Protein AF-0000000076648872 (afdb_homodimer)

Foldseek 3Di:
DPAPVPDDQKWWFWFLQPALDLDIDIDIDGFDDAEAQKFKWFWFKAWDDVVQLCRRNVLVVDPDTDPSRQGAGFQTKGFTRGDYHPNCVLPHDGGFIKTGAQFLDAPCPDPCNVVQNRVPGPRTDGDRGVADHRLIRMHMGRSNAIAGFDPPQDRQFLRLCRFLVLLLLQLVVVQPDAAAFEEEEEVLFAQNNLNNLLCVCQVRNYAYEYEEAPVRVVSNVVSHHPHYDYNPPDLVVVLVVQCVVHVNFFGQEYEYQDQDLVSQLSRQSRHGQVHEYEYEHHHTDDDDDNPNPDPVCCVVSVYYYHYGHGGGSVSSVVSSVCVSVVSDTWDEDEDESRCVSVVSVCVVVVNDGHIYMYRNVD/DPAPVPDDQKWWFWFLQPAQDLDIDIDIDGFDDAEAQKFKWFWFKAWDDVVLLCRRNVLVVDPDTADSRQGAGFQTKGFTRGDYHPNCVLPHDGGFIKTGAQFLDAPCPDPCNVVQNRVPGPRTDGDRGVADHRLIRMHMGRSNAIAGFDPPQDRQWLRLCRFLVLLLLQLVVVFPDAAAFEEEEEVLFAQNNLNNLLCVCQVRNYAYEYEEAPVRVVSNVVSHHPHYDYNPPDLVVVLVVQCVVHVNFFGQEYEYQDQDLVSQLSRQSRHGQNHEYEYEHHHTDDDDDNPNPDPVCCVVSVYYYHYGHGGGSVSSVVSSVCVSVVSDTWDEDEDASRCVSVVSVCVVVVNDGTIYMYRRVD

Structure (mmCIF, N/CA/C/O backbone):
data_AF-0000000076648872-model_v1
#
loop_
_entity.id
_entity.type
_entity.pdbx_description
1 polymer 'Related to alcohol dehydrogenase, class V'
#
loop_
_atom_site.group_PDB
_atom_site.id
_atom_site.type_symbol
_atom_site.label_atom_id
_atom_site.label_alt_id
_atom_site.label_comp_id
_atom_site.label_asym_id
_atom_site.label_entity_id
_atom_site.label_seq_id
_atom_site.pdbx_PDB_ins_code
_atom_site.Cartn_x
_atom_site.Cartn_y
_atom_site.Cartn_z
_atom_site.occupancy
_atom_site.B_iso_or_equiv
_atom_site.auth_seq_id
_atom_site.auth_comp_id
_atom_site.auth_asym_id
_atom_site.auth_atom_id
_atom_site.pdbx_PDB_model_num
ATOM 1 N N . MET A 1 1 ? 22.094 -45.156 -7.285 1 38.47 1 MET A N 1
ATOM 2 C CA . MET A 1 1 ? 20.891 -44.375 -7.562 1 38.47 1 MET A CA 1
ATOM 3 C C . MET A 1 1 ? 19.656 -45.281 -7.656 1 38.47 1 MET A C 1
ATOM 5 O O . MET A 1 1 ? 19.562 -46.125 -8.555 1 38.47 1 MET A O 1
ATOM 9 N N . ALA A 1 2 ? 18.953 -45.406 -6.484 1 52.28 2 ALA A N 1
ATOM 10 C CA . ALA A 1 2 ? 17.891 -46.406 -6.523 1 52.28 2 ALA A CA 1
ATOM 11 C C . ALA A 1 2 ? 16.859 -46.062 -7.598 1 52.28 2 ALA A C 1
ATOM 13 O O . ALA A 1 2 ? 16.375 -44.938 -7.668 1 52.28 2 ALA A O 1
ATOM 14 N N . ILE A 1 3 ? 16.906 -46.562 -9.023 1 52.19 3 ILE A N 1
ATOM 15 C CA . ILE A 1 3 ? 15.914 -46.375 -10.078 1 52.19 3 ILE A CA 1
ATOM 16 C C . ILE A 1 3 ? 14.734 -47.312 -9.867 1 52.19 3 ILE A C 1
ATOM 18 O O . ILE A 1 3 ? 14.922 -48.469 -9.469 1 52.19 3 ILE A O 1
ATOM 22 N N . VAL A 1 4 ? 13.469 -46.719 -9.797 1 60.34 4 VAL A N 1
ATOM 23 C CA . VAL A 1 4 ? 12.312 -47.594 -9.883 1 60.34 4 VAL A CA 1
ATOM 24 C C . VAL A 1 4 ? 12.312 -48.312 -11.234 1 60.34 4 VAL A C 1
ATOM 26 O O . VAL A 1 4 ? 12.445 -47.656 -12.273 1 60.34 4 VAL A O 1
ATOM 29 N N . PRO A 1 5 ? 12.461 -49.562 -11.336 1 58.72 5 PRO A N 1
ATOM 30 C CA . PRO A 1 5 ? 12.578 -50.375 -12.555 1 58.72 5 PRO A CA 1
ATOM 31 C C . PRO A 1 5 ? 11.57 -49.969 -13.633 1 58.72 5 PRO A C 1
ATOM 33 O O . PRO A 1 5 ? 11.82 -50.188 -14.82 1 58.72 5 PRO A O 1
ATOM 36 N N . ASN A 1 6 ? 10.539 -49.156 -13.352 1 71.12 6 ASN A N 1
ATOM 37 C CA . ASN A 1 6 ? 9.492 -49.031 -14.359 1 71.12 6 ASN A CA 1
ATOM 38 C C . ASN A 1 6 ? 9.359 -47.625 -14.883 1 71.12 6 ASN A C 1
ATOM 40 O O . ASN A 1 6 ? 8.281 -47.219 -15.336 1 71.12 6 ASN A O 1
ATOM 44 N N . THR A 1 7 ? 10.555 -47 -14.945 1 82.88 7 THR A N 1
ATOM 45 C CA . THR A 1 7 ? 10.508 -45.656 -15.562 1 82.88 7 THR A CA 1
ATOM 46 C C . THR A 1 7 ? 10.656 -45.75 -17.078 1 82.88 7 THR A C 1
ATOM 48 O O . THR A 1 7 ? 11.602 -46.375 -17.578 1 82.88 7 THR A O 1
ATOM 51 N N . LEU A 1 8 ? 9.672 -45.219 -17.828 1 87.12 8 LEU A N 1
ATOM 52 C CA . LEU A 1 8 ? 9.688 -45.281 -19.281 1 87.12 8 LEU A CA 1
ATOM 53 C C . LEU A 1 8 ? 10.875 -44.5 -19.844 1 87.12 8 LEU A C 1
ATOM 55 O O . LEU A 1 8 ? 11.227 -43.438 -19.328 1 87.12 8 LEU A O 1
ATOM 59 N N . SER A 1 9 ? 11.469 -45 -20.922 1 93.81 9 SER A N 1
ATOM 60 C CA . SER A 1 9 ? 12.586 -44.344 -21.562 1 93.81 9 SER A CA 1
ATOM 61 C C . SER A 1 9 ? 12.102 -43.156 -22.422 1 93.81 9 SER A C 1
ATOM 63 O O . SER A 1 9 ? 12.875 -42.25 -22.719 1 93.81 9 SER A O 1
ATOM 65 N N . ILE A 1 10 ? 10.852 -43.344 -22.859 1 96.62 10 ILE A N 1
ATOM 66 C CA . ILE A 1 10 ? 10.188 -42.312 -23.656 1 96.62 10 ILE A CA 1
ATOM 67 C C . ILE A 1 10 ? 8.836 -41.969 -23.031 1 96.62 10 ILE A C 1
ATOM 69 O O . ILE A 1 10 ? 8.164 -42.812 -22.484 1 96.62 10 ILE A O 1
ATOM 73 N N . HIS A 1 11 ? 8.508 -40.688 -23.078 1 97.06 11 HIS A N 1
ATOM 74 C CA . HIS A 1 11 ? 7.211 -40.312 -22.531 1 97.06 11 HIS A CA 1
ATOM 75 C C . HIS A 1 11 ? 6.605 -39.156 -23.344 1 97.06 11 HIS A C 1
ATOM 77 O O . HIS A 1 11 ? 7.266 -38.594 -24.234 1 97.06 11 HIS A O 1
ATOM 83 N N . ARG A 1 12 ? 5.324 -38.781 -23.031 1 97.88 12 ARG A N 1
ATOM 84 C CA . ARG A 1 12 ? 4.574 -37.781 -23.766 1 97.88 12 ARG A CA 1
ATOM 85 C C . ARG A 1 12 ? 4.73 -36.406 -23.109 1 97.88 12 ARG A C 1
ATOM 87 O O . ARG A 1 12 ? 4.75 -36.281 -21.891 1 97.88 12 ARG A O 1
ATOM 94 N N . ALA A 1 13 ? 4.914 -35.406 -23.953 1 98.5 13 ALA A N 1
ATOM 95 C CA . ALA A 1 13 ? 5.008 -34.031 -23.531 1 98.5 13 ALA A CA 1
ATOM 96 C C . ALA A 1 13 ? 4.262 -33.094 -24.5 1 98.5 13 ALA A C 1
ATOM 98 O O . ALA A 1 13 ? 4.195 -33.375 -25.703 1 98.5 13 ALA A O 1
ATOM 99 N N . ALA A 1 14 ? 3.662 -32.094 -24 1 98.62 14 ALA A N 1
ATOM 100 C CA . ALA A 1 14 ? 3.076 -31.047 -24.859 1 98.62 14 ALA A CA 1
ATOM 101 C C . ALA A 1 14 ? 4.023 -29.859 -25 1 98.62 14 ALA A C 1
ATOM 103 O O . ALA A 1 14 ? 4.438 -29.266 -24.016 1 98.62 14 ALA A O 1
ATOM 104 N N . VAL A 1 15 ? 4.367 -29.484 -26.219 1 98.5 15 VAL A N 1
ATOM 105 C CA . VAL A 1 15 ? 5.289 -28.391 -26.484 1 98.5 15 VAL A CA 1
ATOM 106 C C . VAL A 1 15 ? 4.539 -27.219 -27.109 1 98.5 15 VAL A C 1
ATOM 108 O O . VAL A 1 15 ? 3.498 -27.406 -27.75 1 98.5 15 VAL A O 1
ATOM 111 N N . TYR A 1 16 ? 5.008 -26.016 -26.797 1 98 16 TYR A N 1
ATOM 112 C CA . TYR A 1 16 ? 4.578 -24.844 -27.547 1 98 16 TYR A CA 1
ATOM 113 C C . TYR A 1 16 ? 5.227 -24.812 -28.938 1 98 16 TYR A C 1
ATOM 115 O O . TYR A 1 16 ? 6.27 -24.172 -29.125 1 98 16 TYR A O 1
ATOM 123 N N . ASP A 1 17 ? 4.582 -25.344 -29.938 1 97.88 17 ASP A N 1
ATOM 124 C CA . ASP A 1 17 ? 5.23 -25.672 -31.203 1 97.88 17 ASP A CA 1
ATOM 125 C C . ASP A 1 17 ? 5.293 -24.469 -32.125 1 97.88 17 ASP A C 1
ATOM 127 O O . ASP A 1 17 ? 6.055 -24.453 -33.094 1 97.88 17 ASP A O 1
ATOM 131 N N . LYS A 1 18 ? 4.527 -23.453 -31.891 1 97.19 18 LYS A N 1
ATOM 132 C CA . LYS A 1 18 ? 4.562 -22.188 -32.594 1 97.19 18 LYS A CA 1
ATOM 133 C C . LYS A 1 18 ? 4.551 -21.016 -31.609 1 97.19 18 LYS A C 1
ATOM 135 O O . LYS A 1 18 ? 3.535 -20.328 -31.469 1 97.19 18 LYS A O 1
ATOM 140 N N . PRO A 1 19 ? 5.699 -20.797 -31.016 1 95.25 19 PRO A N 1
ATOM 141 C CA . PRO A 1 19 ? 5.742 -19.703 -30.031 1 95.25 19 PRO A CA 1
ATOM 142 C C . PRO A 1 19 ? 5.109 -18.422 -30.547 1 95.25 19 PRO A C 1
ATOM 144 O O . PRO A 1 19 ? 5.379 -18 -31.672 1 95.25 19 PRO A O 1
ATOM 147 N N . GLY A 1 20 ? 4.227 -17.812 -29.703 1 94.75 20 GLY A N 1
ATOM 148 C CA . GLY A 1 20 ? 3.523 -16.594 -30.094 1 94.75 20 GLY A CA 1
ATOM 149 C C . GLY A 1 20 ? 2.109 -16.859 -30.578 1 94.75 20 GLY A C 1
ATOM 150 O O . GLY A 1 20 ? 1.302 -15.93 -30.688 1 94.75 20 GLY A O 1
ATOM 151 N N . GLU A 1 21 ? 1.842 -18.125 -30.844 1 96.06 21 GLU A N 1
ATOM 152 C CA . GLU A 1 21 ? 0.518 -18.531 -31.312 1 96.06 21 GLU A CA 1
ATOM 153 C C . GLU A 1 21 ? -0.127 -19.531 -30.359 1 96.06 21 GLU A C 1
ATOM 155 O O . GLU A 1 21 ? 0.566 -20.172 -29.578 1 96.06 21 GLU A O 1
ATOM 160 N N . LEU A 1 22 ? -1.424 -19.547 -30.438 1 97.19 22 LEU A N 1
ATOM 161 C CA . LEU A 1 22 ? -2.141 -20.547 -29.656 1 97.19 22 LEU A CA 1
ATOM 162 C C . LEU A 1 22 ? -2.057 -21.922 -30.328 1 97.19 22 LEU A C 1
ATOM 164 O O . LEU A 1 22 ? -2.938 -22.281 -31.109 1 97.19 22 LEU A O 1
ATOM 168 N N . SER A 1 23 ? -0.948 -22.594 -30.078 1 97.81 23 SER A N 1
ATOM 169 C CA . SER A 1 23 ? -0.669 -23.875 -30.719 1 97.81 23 SER A CA 1
ATOM 170 C C . SER A 1 23 ? 0.214 -24.75 -29.828 1 97.81 23 SER A C 1
ATOM 172 O O . SER A 1 23 ? 1.226 -24.281 -29.297 1 97.81 23 SER A O 1
ATOM 174 N N . THR A 1 24 ? -0.224 -25.953 -29.578 1 98.38 24 THR A N 1
ATOM 175 C CA . THR A 1 24 ? 0.577 -26.953 -28.891 1 98.38 24 THR A CA 1
ATOM 176 C C . THR A 1 24 ? 0.598 -28.266 -29.672 1 98.38 24 THR A C 1
ATOM 178 O O . THR A 1 24 ? -0.259 -28.5 -30.531 1 98.38 24 THR A O 1
ATOM 181 N N . LYS A 1 25 ? 1.568 -29 -29.438 1 98.25 25 LYS A N 1
ATOM 182 C CA . LYS A 1 25 ? 1.707 -30.344 -30.016 1 98.25 25 LYS A CA 1
ATOM 183 C C . LYS A 1 25 ? 2.205 -31.344 -28.984 1 98.25 25 LYS A C 1
ATOM 185 O O . LYS A 1 25 ? 3.117 -31.047 -28.203 1 98.25 25 LYS A O 1
ATOM 190 N N . VAL A 1 26 ? 1.531 -32.5 -28.938 1 98.31 26 VAL A N 1
ATOM 191 C CA . VAL A 1 26 ? 2.012 -33.594 -28.094 1 98.31 26 VAL A CA 1
ATOM 192 C C . VAL A 1 26 ? 3.064 -34.406 -28.828 1 98.31 26 VAL A C 1
ATOM 194 O O . VAL A 1 26 ? 2.834 -34.844 -29.953 1 98.31 26 VAL A O 1
ATOM 197 N N . VAL A 1 27 ? 4.191 -34.594 -28.172 1 98.25 27 VAL A N 1
ATOM 198 C CA . VAL A 1 27 ? 5.297 -35.312 -28.797 1 98.25 27 VAL A CA 1
ATOM 199 C C . VAL A 1 27 ? 5.844 -36.375 -27.812 1 98.25 27 VAL A C 1
ATOM 201 O O . VAL A 1 27 ? 5.578 -36.312 -26.609 1 98.25 27 VAL A O 1
ATOM 204 N N . ASP A 1 28 ? 6.566 -37.312 -28.391 1 97.81 28 ASP A N 1
ATOM 205 C CA . ASP A 1 28 ? 7.352 -38.25 -27.578 1 97.81 28 ASP A CA 1
ATOM 206 C C . ASP A 1 28 ? 8.773 -37.719 -27.375 1 97.81 28 ASP A C 1
ATOM 208 O O . ASP A 1 28 ? 9.438 -37.312 -28.328 1 97.81 28 ASP A O 1
ATOM 212 N N . ILE A 1 29 ? 9.148 -37.719 -26.141 1 97.75 29 ILE A N 1
ATOM 213 C CA . ILE A 1 29 ? 10.508 -37.281 -25.875 1 97.75 29 ILE A CA 1
ATOM 214 C C . ILE A 1 29 ? 11.219 -38.281 -24.969 1 97.75 29 ILE A C 1
ATOM 216 O O . ILE A 1 29 ? 10.57 -39.125 -24.328 1 97.75 29 ILE A O 1
ATOM 220 N N . LYS A 1 30 ? 12.523 -38.219 -24.969 1 97.38 30 LYS A N 1
ATOM 221 C CA . LYS A 1 30 ? 13.305 -39.094 -24.078 1 97.38 30 LYS A CA 1
ATOM 222 C C . LYS A 1 30 ? 13.109 -38.688 -22.625 1 97.38 30 LYS A C 1
ATOM 224 O O . LYS A 1 30 ? 13.086 -37.5 -22.297 1 97.38 30 LYS A O 1
ATOM 229 N N . THR A 1 31 ? 12.945 -39.656 -21.766 1 97.75 31 THR A N 1
ATOM 230 C CA . THR A 1 31 ? 12.852 -39.375 -20.344 1 97.75 31 THR A CA 1
ATOM 231 C C . THR A 1 31 ? 14.227 -39.031 -19.766 1 97.75 31 THR A C 1
ATOM 233 O O . THR A 1 31 ? 15.188 -39.781 -19.922 1 97.75 31 THR A O 1
ATOM 236 N N . PRO A 1 32 ? 14.312 -37.875 -19.109 1 96.44 32 PRO A N 1
ATOM 237 C CA . PRO A 1 32 ? 15.617 -37.438 -18.609 1 96.44 32 PRO A CA 1
ATOM 238 C C . PRO A 1 32 ? 16 -38.156 -17.312 1 96.44 32 PRO A C 1
ATOM 240 O O . PRO A 1 32 ? 15.148 -38.688 -16.625 1 96.44 32 PRO A O 1
ATOM 243 N N . SER A 1 33 ? 17.312 -38.188 -17.078 1 95.88 33 SER A N 1
ATOM 244 C CA . SER A 1 33 ? 17.828 -38.562 -15.766 1 95.88 33 SER A CA 1
ATOM 245 C C . SER A 1 33 ? 18.125 -37.344 -14.914 1 95.88 33 SER A C 1
ATOM 247 O O . SER A 1 33 ? 18.625 -36.344 -15.414 1 95.88 33 SER A O 1
ATOM 249 N N . PRO A 1 34 ? 17.844 -37.406 -13.648 1 96.88 34 PRO A N 1
ATOM 250 C CA . PRO A 1 34 ? 18.094 -36.219 -12.805 1 96.88 34 PRO A CA 1
ATOM 251 C C . PRO A 1 34 ? 19.578 -35.969 -12.578 1 96.88 34 PRO A C 1
ATOM 253 O O . PRO A 1 34 ? 20.344 -36.906 -12.383 1 96.88 34 PRO A O 1
ATOM 256 N N . SER A 1 35 ? 19.984 -34.719 -12.648 1 96.5 35 SER A N 1
ATOM 257 C CA . SER A 1 35 ? 21.328 -34.281 -12.281 1 96.5 35 SER A CA 1
ATOM 258 C C . SER A 1 35 ? 21.5 -34.25 -10.766 1 96.5 35 SER A C 1
ATOM 260 O O . SER A 1 35 ? 20.562 -34.562 -10.016 1 96.5 35 SER A O 1
ATOM 262 N N . ALA A 1 36 ? 22.75 -33.906 -10.398 1 96.88 36 ALA A N 1
ATOM 263 C CA . ALA A 1 36 ? 23.016 -33.75 -8.969 1 96.88 36 ALA A CA 1
ATOM 264 C C . ALA A 1 36 ? 22.062 -32.719 -8.367 1 96.88 36 ALA A C 1
ATOM 266 O O . ALA A 1 36 ? 21.844 -31.641 -8.945 1 96.88 36 ALA A O 1
ATOM 267 N N . GLY A 1 37 ? 21.422 -33.094 -7.215 1 97.06 37 GLY A N 1
ATOM 268 C CA . GLY A 1 37 ? 20.516 -32.188 -6.504 1 97.06 37 GLY A CA 1
ATOM 269 C C . GLY A 1 37 ? 19.094 -32.25 -7.027 1 97.06 37 GLY A C 1
ATOM 270 O O . GLY A 1 37 ? 18.188 -31.641 -6.441 1 97.06 37 GLY A O 1
ATOM 271 N N . GLU A 1 38 ? 18.844 -33 -8.094 1 98 38 GLU A N 1
ATOM 272 C CA . GLU A 1 38 ? 17.531 -33.094 -8.711 1 98 38 GLU A CA 1
ATOM 273 C C . GLU A 1 38 ? 16.875 -34.438 -8.469 1 98 38 GLU A C 1
ATOM 275 O O . GLU A 1 38 ? 17.547 -35.375 -8.008 1 98 38 GLU A O 1
ATOM 280 N N . VAL A 1 39 ? 15.625 -34.531 -8.719 1 97.94 39 VAL A N 1
ATOM 281 C CA . VAL A 1 39 ? 14.875 -35.781 -8.742 1 97.94 39 VAL A CA 1
ATOM 282 C C . VAL A 1 39 ? 14.078 -35.906 -10.039 1 97.94 39 VAL A C 1
ATOM 284 O O . VAL A 1 39 ? 13.852 -34.906 -10.719 1 97.94 39 VAL A O 1
ATOM 287 N N . LEU A 1 40 ? 13.781 -37.062 -10.383 1 98.19 40 LEU A N 1
ATOM 288 C CA . LEU A 1 40 ? 12.812 -37.312 -11.438 1 98.19 40 LEU A CA 1
ATOM 289 C C . LEU A 1 40 ? 11.43 -37.594 -10.852 1 98.19 40 LEU A C 1
ATOM 291 O O . LEU A 1 40 ? 11.281 -38.406 -9.953 1 98.19 40 LEU A O 1
ATOM 295 N N . VAL A 1 41 ? 10.516 -36.844 -11.289 1 98.31 41 VAL A N 1
ATOM 296 C CA . VAL A 1 41 ? 9.141 -37 -10.812 1 98.31 41 VAL A CA 1
ATOM 297 C C . VAL A 1 41 ? 8.266 -37.531 -11.938 1 98.31 41 VAL A C 1
ATOM 299 O O . VAL A 1 41 ? 8.289 -37.031 -13.062 1 98.31 41 VAL A O 1
ATOM 302 N N . LYS A 1 42 ? 7.586 -38.594 -11.688 1 98.44 42 LYS A N 1
ATOM 303 C CA . LYS A 1 42 ? 6.5 -39.062 -12.562 1 98.44 42 LYS A CA 1
ATOM 304 C C . LYS A 1 42 ? 5.211 -38.281 -12.266 1 98.44 42 LYS A C 1
ATOM 306 O O . LYS A 1 42 ? 4.57 -38.531 -11.234 1 98.44 42 LYS A O 1
ATOM 311 N N . LEU A 1 43 ? 4.855 -37.438 -13.148 1 98.56 43 LEU A N 1
ATOM 312 C CA . LEU A 1 43 ? 3.715 -36.562 -12.93 1 98.56 43 LEU A CA 1
ATOM 313 C C . LEU A 1 43 ? 2.402 -37.281 -13.195 1 98.56 43 LEU A C 1
ATOM 315 O O . LEU A 1 43 ? 2.279 -38.031 -14.188 1 98.56 43 LEU A O 1
ATOM 319 N N . SER A 1 44 ? 1.507 -37.125 -12.297 1 98.31 44 SER A N 1
ATOM 320 C CA . SER A 1 44 ? 0.172 -37.688 -12.492 1 98.31 44 SER A CA 1
ATOM 321 C C . SER A 1 44 ? -0.787 -36.625 -13.047 1 98.31 44 SER A C 1
ATOM 323 O O . SER A 1 44 ? -1.659 -36.938 -13.859 1 98.31 44 SER A O 1
ATOM 325 N N . HIS A 1 45 ? -0.692 -35.406 -12.555 1 98.75 45 HIS A N 1
ATOM 326 C CA . HIS A 1 45 ? -1.585 -34.344 -12.969 1 98.75 45 HIS A CA 1
ATOM 327 C C . HIS A 1 45 ? -0.836 -33 -13.078 1 98.75 45 HIS A C 1
ATOM 329 O O . HIS A 1 45 ? 0.204 -32.812 -12.445 1 98.75 45 HIS A O 1
ATOM 335 N N . SER A 1 46 ? -1.315 -32.125 -13.859 1 98.81 46 SER A N 1
ATOM 336 C CA . SER A 1 46 ? -0.863 -30.734 -13.969 1 98.81 46 SER A CA 1
ATOM 337 C C . SER A 1 46 ? -2.041 -29.781 -14.125 1 98.81 46 SER A C 1
ATOM 339 O O . SER A 1 46 ? -2.947 -30.031 -14.922 1 98.81 46 SER A O 1
ATOM 341 N N . GLY A 1 47 ? -2.047 -28.766 -13.289 1 98.25 47 GLY A N 1
ATOM 342 C CA . GLY A 1 47 ? -2.984 -27.688 -13.578 1 98.25 47 GLY A CA 1
ATOM 343 C C . GLY A 1 47 ? -2.605 -26.891 -14.812 1 98.25 47 GLY A C 1
ATOM 344 O O . GLY A 1 47 ? -1.495 -27.016 -15.328 1 98.25 47 GLY A O 1
ATOM 345 N N . VAL A 1 48 ? -3.543 -26.188 -15.344 1 98.06 48 VAL A N 1
ATOM 346 C CA . VAL A 1 48 ? -3.328 -25.234 -16.438 1 98.06 48 VAL A CA 1
ATOM 347 C C . VAL A 1 48 ? -3.678 -23.828 -15.969 1 98.06 48 VAL A C 1
ATOM 349 O O . VAL A 1 48 ? -4.777 -23.594 -15.461 1 98.06 48 VAL A O 1
ATOM 352 N N . CYS A 1 49 ? -2.766 -22.938 -16.094 1 95.75 49 CYS A N 1
ATOM 353 C CA . CYS A 1 49 ? -2.902 -21.562 -15.617 1 95.75 49 CYS A CA 1
ATOM 354 C C . CYS A 1 49 ? -2.941 -20.578 -16.781 1 95.75 49 CYS A C 1
ATOM 356 O O . CYS A 1 49 ? -2.359 -20.844 -17.844 1 95.75 49 CYS A O 1
ATOM 358 N N . HIS A 1 50 ? -3.596 -19.484 -16.594 1 93.12 50 HIS A N 1
ATOM 359 C CA . HIS A 1 50 ? -3.615 -18.453 -17.625 1 93.12 50 HIS A CA 1
ATOM 360 C C . HIS A 1 50 ? -2.207 -17.953 -17.938 1 93.12 50 HIS A C 1
ATOM 362 O O . HIS A 1 50 ? -1.931 -17.531 -19.078 1 93.12 50 HIS A O 1
ATOM 368 N N . SER A 1 51 ? -1.339 -17.984 -17.016 1 92.94 51 SER A N 1
ATOM 369 C CA . SER A 1 51 ? 0.045 -17.609 -17.281 1 92.94 51 SER A CA 1
ATOM 370 C C . SER A 1 51 ? 0.676 -18.531 -18.328 1 92.94 51 SER A C 1
ATOM 372 O O . SER A 1 51 ? 1.54 -18.094 -19.094 1 92.94 51 SER A O 1
ATOM 374 N N . ASP A 1 52 ? 0.285 -19.766 -18.406 1 96.25 52 ASP A N 1
ATOM 375 C CA . ASP A 1 52 ? 0.76 -20.656 -19.469 1 96.25 52 ASP A CA 1
ATOM 376 C C . ASP A 1 52 ? 0.363 -20.141 -20.844 1 96.25 52 ASP A C 1
ATOM 378 O O . ASP A 1 52 ? 1.165 -20.172 -21.781 1 96.25 52 ASP A O 1
ATOM 382 N N . LEU A 1 53 ? -0.879 -19.75 -20.906 1 94.69 53 LEU A N 1
ATOM 383 C CA . LEU A 1 53 ? -1.396 -19.172 -22.141 1 94.69 53 LEU A CA 1
ATOM 384 C C . LEU A 1 53 ? -0.621 -17.906 -22.516 1 94.69 53 LEU A C 1
ATOM 386 O O . LEU A 1 53 ? -0.227 -17.75 -23.672 1 94.69 53 LEU A O 1
ATOM 390 N N . SER A 1 54 ? -0.427 -17.062 -21.547 1 91.94 54 SER A N 1
ATOM 391 C CA . SER A 1 54 ? 0.297 -15.828 -21.781 1 91.94 54 SER A CA 1
ATOM 392 C C . SER A 1 54 ? 1.73 -16.094 -22.219 1 91.94 54 SER A C 1
ATOM 394 O O . SER A 1 54 ? 2.256 -15.406 -23.094 1 91.94 54 SER A O 1
ATOM 396 N N . ILE A 1 55 ? 2.359 -17.031 -21.625 1 93.19 55 ILE A N 1
ATOM 397 C CA . ILE A 1 55 ? 3.723 -17.422 -21.984 1 93.19 55 ILE A CA 1
ATOM 398 C C . ILE A 1 55 ? 3.75 -17.953 -23.406 1 93.19 55 ILE A C 1
ATOM 400 O O . ILE A 1 55 ? 4.574 -17.531 -24.219 1 93.19 55 ILE A O 1
ATOM 404 N N . MET A 1 56 ? 2.893 -18.812 -23.688 1 95.94 56 MET A N 1
ATOM 405 C CA . MET A 1 56 ? 2.828 -19.438 -25 1 95.94 56 MET A CA 1
ATOM 406 C C . MET A 1 56 ? 2.633 -18.391 -26.094 1 95.94 56 MET A C 1
ATOM 408 O O . MET A 1 56 ? 3.334 -18.391 -27.109 1 95.94 56 MET A O 1
ATOM 412 N N . LYS A 1 57 ? 1.808 -17.406 -25.797 1 94.12 57 LYS A N 1
ATOM 413 C CA . LYS A 1 57 ? 1.454 -16.406 -26.797 1 94.12 57 LYS A CA 1
ATOM 414 C C . LYS A 1 57 ? 2.396 -15.211 -26.719 1 94.12 57 LYS A C 1
ATOM 416 O O . LYS A 1 57 ? 2.295 -14.281 -27.531 1 94.12 57 LYS A O 1
ATOM 421 N N . ASN A 1 58 ? 3.217 -15.164 -25.734 1 89.88 58 ASN A N 1
ATOM 422 C CA . ASN A 1 58 ? 4.078 -14.023 -25.453 1 89.88 58 ASN A CA 1
ATOM 423 C C . ASN A 1 58 ? 3.27 -12.742 -25.234 1 89.88 58 ASN A C 1
ATOM 425 O O . ASN A 1 58 ? 3.629 -11.68 -25.75 1 89.88 58 ASN A O 1
ATOM 429 N N . SER A 1 59 ? 2.271 -12.875 -24.484 1 84.5 59 SER A N 1
ATOM 430 C CA . SER A 1 59 ? 1.367 -11.75 -24.266 1 84.5 59 SER A CA 1
ATOM 431 C C . SER A 1 59 ? 1.972 -10.734 -23.297 1 84.5 59 SER A C 1
ATOM 433 O O . SER A 1 59 ? 1.516 -9.594 -23.219 1 84.5 59 SER A O 1
ATOM 435 N N . TRP A 1 60 ? 2.973 -11.148 -22.562 1 78.19 60 TRP A N 1
ATOM 436 C CA . TRP A 1 60 ? 3.617 -10.242 -21.609 1 78.19 60 TRP A CA 1
ATOM 437 C C . TRP A 1 60 ? 4.703 -9.422 -22.297 1 78.19 60 TRP A C 1
ATOM 439 O O . TRP A 1 60 ? 5.348 -8.578 -21.672 1 78.19 60 TRP A O 1
ATOM 449 N N . GLY A 1 61 ? 4.91 -9.578 -23.531 1 79.69 61 GLY A N 1
ATOM 450 C CA . GLY A 1 61 ? 5.895 -8.812 -24.281 1 79.69 61 GLY A CA 1
ATOM 451 C C . GLY A 1 61 ? 7.324 -9.133 -23.891 1 79.69 61 GLY A C 1
ATOM 452 O O . GLY A 1 61 ? 8.148 -8.234 -23.734 1 79.69 61 GLY A O 1
ATOM 453 N N . MET A 1 62 ? 7.562 -10.414 -23.703 1 79.94 62 MET A N 1
ATOM 454 C CA . MET A 1 62 ? 8.93 -10.828 -23.406 1 79.94 62 MET A CA 1
ATOM 455 C C . MET A 1 62 ? 9.852 -10.547 -24.578 1 79.94 62 MET A C 1
ATOM 457 O O . MET A 1 62 ? 9.461 -10.734 -25.734 1 79.94 62 MET A O 1
ATOM 461 N N . PRO A 1 63 ? 11.047 -9.961 -24.234 1 83.38 63 PRO A N 1
ATOM 462 C CA . PRO A 1 63 ? 11.953 -9.562 -25.312 1 83.38 63 PRO A CA 1
ATOM 463 C C . PRO A 1 63 ? 12.641 -10.758 -25.969 1 83.38 63 PRO A C 1
ATOM 465 O O . PRO A 1 63 ? 13.641 -10.594 -26.672 1 83.38 63 PRO A O 1
ATOM 468 N N . PHE A 1 64 ? 12.25 -11.961 -25.703 1 86.56 64 PHE A N 1
ATOM 469 C CA . PHE A 1 64 ? 12.789 -13.18 -26.281 1 86.56 64 PHE A CA 1
ATOM 470 C C . PHE A 1 64 ? 11.664 -14.125 -26.703 1 86.56 64 PHE A C 1
ATOM 472 O O . PHE A 1 64 ? 10.508 -13.938 -26.312 1 86.56 64 PHE A O 1
ATOM 479 N N . SER A 1 65 ? 12.086 -15.008 -27.578 1 89.44 65 SER A N 1
ATOM 480 C CA . SER A 1 65 ? 11.156 -16.062 -27.969 1 89.44 65 SER A CA 1
ATOM 481 C C . SER A 1 65 ? 11.547 -17.406 -27.344 1 89.44 65 SER A C 1
ATOM 483 O O . SER A 1 65 ? 12.734 -17.734 -27.266 1 89.44 65 SER A O 1
ATOM 485 N N . LEU A 1 66 ? 10.539 -18.094 -26.906 1 94.12 66 LEU A N 1
ATOM 486 C CA . LEU A 1 66 ? 10.781 -19.453 -26.422 1 94.12 66 LEU A CA 1
ATOM 487 C C . LEU A 1 66 ? 11.055 -20.406 -27.578 1 94.12 66 LEU A C 1
ATOM 489 O O . LEU A 1 66 ? 10.625 -20.156 -28.703 1 94.12 66 LEU A O 1
ATOM 493 N N . PRO A 1 67 ? 11.898 -21.422 -27.312 1 96 67 PRO A N 1
ATOM 494 C CA . PRO A 1 67 ? 12.039 -22.438 -28.359 1 96 67 PRO A CA 1
ATOM 495 C C . PRO A 1 67 ? 10.719 -23.141 -28.688 1 96 67 PRO A C 1
ATOM 497 O O . PRO A 1 67 ? 9.852 -23.25 -27.828 1 96 67 PRO A O 1
ATOM 500 N N . ASP A 1 68 ? 10.555 -23.594 -29.938 1 97.19 68 ASP A N 1
ATOM 501 C CA . ASP A 1 68 ? 9.336 -24.281 -30.359 1 97.19 68 ASP A CA 1
ATOM 502 C C . ASP A 1 68 ? 9.25 -25.672 -29.734 1 97.19 68 ASP A C 1
ATOM 504 O O . ASP A 1 68 ? 8.32 -26.422 -30.031 1 97.19 68 ASP A O 1
ATOM 508 N N . THR A 1 69 ? 10.219 -26.016 -28.875 1 97.75 69 THR A N 1
ATOM 509 C CA . THR A 1 69 ? 10.227 -27.281 -28.156 1 97.75 69 THR A CA 1
ATOM 510 C C . THR A 1 69 ? 9.906 -27.062 -26.672 1 97.75 69 THR A C 1
ATOM 512 O O . THR A 1 69 ? 9.945 -28 -25.875 1 97.75 69 THR A O 1
ATOM 515 N N . GLN A 1 70 ? 9.617 -25.812 -26.344 1 98.12 70 GLN A N 1
ATOM 516 C CA . GLN A 1 70 ? 9.336 -25.484 -24.953 1 98.12 70 GLN A CA 1
ATOM 517 C C . GLN A 1 70 ? 8.156 -26.297 -24.422 1 98.12 70 GLN A C 1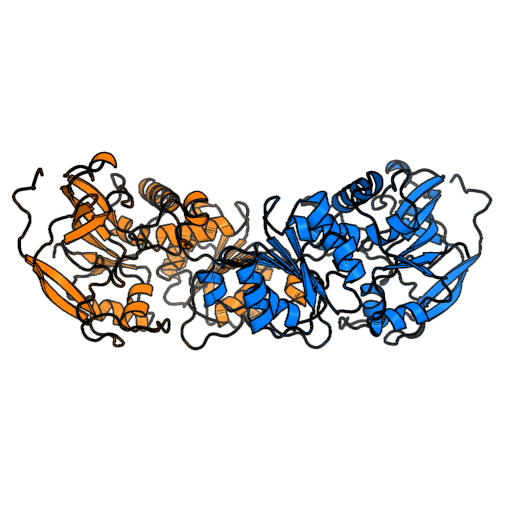
ATOM 519 O O . GLN A 1 70 ? 7.078 -26.297 -25.016 1 98.12 70 GLN A O 1
ATOM 524 N N . ILE A 1 71 ? 8.43 -27.094 -23.375 1 98.56 71 ILE A N 1
ATOM 525 C CA . ILE A 1 71 ? 7.352 -27.75 -22.641 1 98.56 71 ILE A CA 1
ATOM 526 C C . ILE A 1 71 ? 6.797 -26.812 -21.578 1 98.56 71 ILE A C 1
ATOM 528 O O . ILE A 1 71 ? 7.52 -26.391 -20.672 1 98.56 71 ILE A O 1
ATOM 532 N N . GLY A 1 72 ? 5.496 -26.516 -21.672 1 98 72 GLY A N 1
ATOM 533 C CA . GLY A 1 72 ? 4.891 -25.578 -20.734 1 98 72 GLY A CA 1
ATOM 534 C C . GLY A 1 72 ? 4.379 -26.25 -19.469 1 98 72 GLY A C 1
ATOM 535 O O . GLY A 1 72 ? 4.707 -27.406 -19.188 1 98 72 GLY A O 1
ATOM 536 N N . GLY A 1 73 ? 3.707 -25.438 -18.656 1 98.38 73 GLY A N 1
ATOM 537 C CA . GLY A 1 73 ? 3.109 -25.906 -17.422 1 98.38 73 GLY A CA 1
ATOM 538 C C . GLY A 1 73 ? 3.953 -25.625 -16.188 1 98.38 73 GLY A C 1
ATOM 539 O O . GLY A 1 73 ? 5.184 -25.578 -16.281 1 98.38 73 GLY A O 1
ATOM 540 N N . HIS A 1 74 ? 3.23 -25.453 -15.016 1 98.5 74 HIS A N 1
ATOM 541 C CA . HIS A 1 74 ? 4.004 -25.141 -13.82 1 98.5 74 HIS A CA 1
ATOM 542 C C . HIS A 1 74 ? 3.238 -25.516 -12.555 1 98.5 74 HIS A C 1
ATOM 544 O O . HIS A 1 74 ? 3.57 -25.062 -11.461 1 98.5 74 HIS A O 1
ATOM 550 N N . GLU A 1 75 ? 2.195 -26.344 -12.688 1 98.06 75 GLU A N 1
ATOM 551 C CA . GLU A 1 75 ? 1.385 -26.812 -11.57 1 98.06 75 GLU A CA 1
ATOM 552 C C . GLU A 1 75 ? 1.345 -28.344 -11.531 1 98.06 75 GLU A C 1
ATOM 554 O O . GLU A 1 75 ? 0.28 -28.938 -11.68 1 98.06 75 GLU A O 1
ATOM 559 N N . GLY A 1 76 ? 2.383 -28.953 -11.18 1 98.62 76 GLY A N 1
ATOM 560 C CA . GLY A 1 76 ? 2.451 -30.391 -11.328 1 98.62 76 GLY A CA 1
ATOM 561 C C . GLY A 1 76 ? 2.408 -31.141 -10.008 1 98.62 76 GLY A C 1
ATOM 562 O O . GLY A 1 76 ? 2.938 -30.656 -9 1 98.62 76 GLY A O 1
ATOM 563 N N . VAL A 1 77 ? 1.79 -32.281 -9.992 1 98.75 77 VAL A N 1
ATOM 564 C CA . VAL A 1 77 ? 1.822 -33.219 -8.883 1 98.75 77 VAL A CA 1
ATOM 565 C C . VAL A 1 77 ? 2.232 -34.594 -9.391 1 98.75 77 VAL A C 1
ATOM 567 O O . VAL A 1 77 ? 1.772 -35.062 -10.445 1 98.75 77 VAL A O 1
ATOM 570 N N . GLY A 1 78 ? 3.088 -35.219 -8.641 1 98.25 78 GLY A N 1
ATOM 571 C CA . GLY A 1 78 ? 3.504 -36.562 -9.008 1 98.25 78 GLY A CA 1
ATOM 572 C C . GLY A 1 78 ? 4.254 -37.281 -7.898 1 98.25 78 GLY A C 1
ATOM 573 O O . GLY A 1 78 ? 4.086 -36.969 -6.723 1 98.25 78 GLY A O 1
ATOM 574 N N . THR A 1 79 ? 4.988 -38.312 -8.352 1 97.75 79 THR A N 1
ATOM 575 C CA . THR A 1 79 ? 5.742 -39.156 -7.418 1 97.75 79 THR A CA 1
ATOM 576 C C . THR A 1 79 ? 7.219 -39.188 -7.809 1 97.75 79 THR A C 1
ATOM 578 O O . THR A 1 79 ? 7.547 -39.312 -8.992 1 97.75 79 THR A O 1
ATOM 581 N N . VAL A 1 80 ? 8.047 -39.125 -6.773 1 97.81 80 VAL A N 1
ATOM 582 C CA . VAL A 1 80 ? 9.477 -39.281 -7.023 1 97.81 80 VAL A CA 1
ATOM 583 C C . VAL A 1 80 ? 9.789 -40.688 -7.488 1 97.81 80 VAL A C 1
ATOM 585 O O . VAL A 1 80 ? 9.406 -41.656 -6.836 1 97.81 80 VAL A O 1
ATOM 588 N N . VAL A 1 81 ? 10.531 -40.812 -8.625 1 97.62 81 VAL A N 1
ATOM 589 C CA . VAL A 1 81 ? 10.812 -42.125 -9.141 1 97.62 81 VAL A CA 1
ATOM 590 C C . VAL A 1 81 ? 12.32 -42.344 -9.266 1 97.62 81 VAL A C 1
ATOM 592 O O . VAL A 1 81 ? 12.781 -43.469 -9.43 1 97.62 81 VAL A O 1
ATOM 595 N N . GLN A 1 82 ? 13.078 -41.281 -9.242 1 96.94 82 GLN A N 1
ATOM 596 C CA . GLN A 1 82 ? 14.531 -41.312 -9.203 1 96.94 82 GLN A CA 1
ATOM 597 C C . GLN A 1 82 ? 15.102 -40.156 -8.391 1 96.94 82 GLN A C 1
ATOM 599 O O . GLN A 1 82 ? 14.578 -39.031 -8.438 1 96.94 82 GLN A O 1
ATOM 604 N N . VAL A 1 83 ? 16.141 -40.406 -7.625 1 96.69 83 VAL A N 1
ATOM 605 C CA . VAL A 1 83 ? 16.812 -39.406 -6.809 1 96.69 83 VAL A CA 1
ATOM 606 C C . VAL A 1 83 ? 18.25 -39.219 -7.289 1 96.69 83 VAL A C 1
ATOM 608 O O . VAL A 1 83 ? 19.031 -40.188 -7.312 1 96.69 83 VAL A O 1
ATOM 611 N N . GLY A 1 84 ? 18.531 -37.969 -7.703 1 95.81 84 GLY A N 1
ATOM 612 C CA . GLY A 1 84 ? 19.891 -37.688 -8.125 1 95.81 84 GLY A CA 1
ATOM 613 C C . GLY A 1 84 ? 20.875 -37.594 -6.961 1 95.81 84 GLY A C 1
ATOM 614 O O . GLY A 1 84 ? 20.453 -37.531 -5.801 1 95.81 84 GLY A O 1
ATOM 615 N N . GLU A 1 85 ? 22.141 -37.5 -7.398 1 95.81 85 GLU A N 1
ATOM 616 C CA . GLU A 1 85 ? 23.203 -37.438 -6.391 1 95.81 85 GLU A CA 1
ATOM 617 C C . GLU A 1 85 ? 22.984 -36.25 -5.445 1 95.81 85 GLU A C 1
ATOM 619 O O . GLU A 1 85 ? 22.781 -35.125 -5.891 1 95.81 85 GLU A O 1
ATOM 624 N N . GLY A 1 86 ? 22.922 -36.5 -4.168 1 95.31 86 GLY A N 1
ATOM 625 C CA . GLY A 1 86 ? 22.875 -35.469 -3.156 1 95.31 86 GLY A CA 1
ATOM 626 C C . GLY A 1 86 ? 21.469 -34.938 -2.924 1 95.31 86 GLY A C 1
ATOM 627 O O . GLY A 1 86 ? 21.25 -34.156 -2 1 95.31 86 GLY A O 1
ATOM 628 N N . ALA A 1 87 ? 20.531 -35.312 -3.762 1 94.94 87 ALA A N 1
ATOM 629 C CA . ALA A 1 87 ? 19.188 -34.781 -3.66 1 94.94 87 ALA A CA 1
ATOM 630 C C . ALA A 1 87 ? 18.469 -35.281 -2.42 1 94.94 87 ALA A C 1
ATOM 632 O O . ALA A 1 87 ? 17.516 -34.688 -1.943 1 94.94 87 ALA A O 1
ATOM 633 N N . ASP A 1 88 ? 18.906 -36.344 -1.816 1 92.94 88 ASP A N 1
ATOM 634 C CA . ASP A 1 88 ? 18.25 -37 -0.689 1 92.94 88 ASP A CA 1
ATOM 635 C C . ASP A 1 88 ? 18.375 -36.156 0.584 1 92.94 88 ASP A C 1
ATOM 637 O O . ASP A 1 88 ? 17.625 -36.375 1.543 1 92.94 88 ASP A O 1
ATOM 641 N N . ILE A 1 89 ? 19.328 -35.219 0.563 1 94.44 89 ILE A N 1
ATOM 642 C CA . ILE A 1 89 ? 19.547 -34.406 1.745 1 94.44 89 ILE A CA 1
ATOM 643 C C . ILE A 1 89 ? 18.297 -33.594 2.057 1 94.44 89 ILE A C 1
ATOM 645 O O . ILE A 1 89 ? 18.109 -33.125 3.189 1 94.44 89 ILE A O 1
ATOM 649 N N . HIS A 1 90 ? 17.438 -33.469 1.102 1 93.5 90 HIS A N 1
ATOM 650 C CA . HIS A 1 90 ? 16.25 -32.625 1.265 1 93.5 90 HIS A CA 1
ATOM 651 C C . HIS A 1 90 ? 15.055 -33.469 1.734 1 93.5 90 HIS A C 1
ATOM 653 O O . HIS A 1 90 ? 13.938 -32.969 1.851 1 93.5 90 HIS A O 1
ATOM 659 N N . GLY A 1 91 ? 15.297 -34.781 1.955 1 93.06 91 GLY A N 1
ATOM 660 C CA . GLY A 1 91 ? 14.328 -35.594 2.645 1 93.06 91 GLY A CA 1
ATOM 661 C C . GLY A 1 91 ? 13.375 -36.312 1.703 1 93.06 91 GLY A C 1
ATOM 662 O O . GLY A 1 91 ? 12.461 -37 2.146 1 93.06 91 GLY A O 1
ATOM 663 N N . PHE A 1 92 ? 13.523 -36.188 0.394 1 93.44 92 PHE A N 1
ATOM 664 C CA . PHE A 1 92 ? 12.648 -36.844 -0.563 1 93.44 92 PHE A CA 1
ATOM 665 C C . PHE A 1 92 ? 13.234 -38.188 -0.984 1 93.44 92 PHE A C 1
ATOM 667 O O . PHE A 1 92 ? 14.422 -38.312 -1.271 1 93.44 92 PHE A O 1
ATOM 674 N N . VAL A 1 93 ? 12.336 -39.188 -0.953 1 94.44 93 VAL A N 1
ATOM 675 C CA . VAL A 1 93 ? 12.719 -40.531 -1.381 1 94.44 93 VAL A CA 1
ATOM 676 C C . VAL A 1 93 ? 11.75 -41.031 -2.457 1 94.44 93 VAL A C 1
ATOM 678 O O . VAL A 1 93 ? 10.695 -40.406 -2.676 1 94.44 93 VAL A O 1
ATOM 681 N N . ILE A 1 94 ? 12.141 -42.062 -3.104 1 96.12 94 ILE A N 1
ATOM 682 C CA . ILE A 1 94 ? 11.297 -42.688 -4.121 1 96.12 94 ILE A CA 1
ATOM 683 C C . ILE A 1 94 ? 9.93 -43 -3.518 1 96.12 94 ILE A C 1
ATOM 685 O O . ILE A 1 94 ? 9.852 -43.531 -2.402 1 96.12 94 ILE A O 1
ATOM 689 N N . GLY A 1 95 ? 8.906 -42.625 -4.211 1 95.81 95 GLY A N 1
ATOM 690 C CA . GLY A 1 95 ? 7.559 -42.906 -3.744 1 95.81 95 GLY A CA 1
ATOM 691 C C . GLY A 1 95 ? 6.871 -41.688 -3.127 1 95.81 95 GLY A C 1
ATOM 692 O O . GLY A 1 95 ? 5.645 -41.656 -2.996 1 95.81 95 GLY A O 1
ATOM 693 N N . ASN A 1 96 ? 7.617 -40.688 -2.699 1 96.5 96 ASN A N 1
ATOM 694 C CA . ASN A 1 96 ? 7.02 -39.5 -2.133 1 96.5 96 ASN A CA 1
ATOM 695 C C . ASN A 1 96 ? 6.137 -38.781 -3.146 1 96.5 96 ASN A C 1
ATOM 697 O O . ASN A 1 96 ? 6.512 -38.625 -4.312 1 96.5 96 ASN A O 1
ATOM 701 N N . ARG A 1 97 ? 4.934 -38.344 -2.754 1 98.12 97 ARG A N 1
ATOM 702 C CA . ARG A 1 97 ? 4.129 -37.406 -3.543 1 98.12 97 ARG A CA 1
ATOM 703 C C . ARG A 1 97 ? 4.656 -36 -3.412 1 98.12 97 ARG A C 1
ATOM 705 O O . ARG A 1 97 ? 4.816 -35.469 -2.301 1 98.12 97 ARG A O 1
ATOM 712 N N . VAL A 1 98 ? 4.91 -35.375 -4.52 1 98.56 98 VAL A N 1
ATOM 713 C CA . VAL A 1 98 ? 5.527 -34.062 -4.488 1 98.56 98 VAL A CA 1
ATOM 714 C C . VAL A 1 98 ? 4.852 -33.156 -5.512 1 98.56 98 VAL A C 1
ATOM 716 O O . VAL A 1 98 ? 4.223 -33.625 -6.457 1 98.56 98 VAL A O 1
ATOM 719 N N . GLY A 1 99 ? 4.918 -31.891 -5.227 1 98.62 99 GLY A N 1
ATOM 720 C CA . GLY A 1 99 ? 4.387 -30.859 -6.113 1 98.62 99 GLY A CA 1
ATOM 721 C C . GLY A 1 99 ? 5.461 -30 -6.73 1 98.62 99 GLY A C 1
ATOM 722 O O . GLY A 1 99 ? 6.449 -29.656 -6.078 1 98.62 99 GLY A O 1
ATOM 723 N N . VAL A 1 100 ? 5.293 -29.672 -7.996 1 98.44 100 VAL A N 1
ATOM 724 C CA . VAL A 1 100 ? 6.125 -28.75 -8.758 1 98.44 100 VAL A CA 1
ATOM 725 C C . VAL A 1 100 ? 5.395 -27.406 -8.93 1 98.44 100 VAL A C 1
ATOM 727 O O . VAL A 1 100 ? 4.254 -27.375 -9.398 1 98.44 100 VAL A O 1
ATOM 730 N N . LYS A 1 101 ? 6.059 -26.328 -8.562 1 98.38 101 LYS A N 1
ATOM 731 C CA . LYS A 1 101 ? 5.445 -25 -8.586 1 98.38 101 LYS A CA 1
ATOM 732 C C . LYS A 1 101 ? 5.977 -24.172 -9.75 1 98.38 101 LYS A C 1
ATOM 734 O O . LYS A 1 101 ? 6.777 -24.656 -10.547 1 98.38 101 LYS A O 1
ATOM 739 N N . TRP A 1 102 ? 5.402 -22.984 -9.922 1 97.06 102 TRP A N 1
ATOM 740 C CA . TRP A 1 102 ? 5.871 -22 -10.898 1 97.06 102 TRP A CA 1
ATOM 741 C C . TRP A 1 102 ? 7.367 -21.75 -10.734 1 97.06 102 TRP A C 1
ATOM 743 O O . TRP A 1 102 ? 8.141 -21.938 -11.68 1 97.06 102 TRP A O 1
ATOM 753 N N . LEU A 1 103 ? 7.699 -21.359 -9.516 1 97.81 103 LEU A N 1
ATOM 754 C CA . LEU A 1 103 ? 9.133 -21.25 -9.266 1 97.81 103 LEU A CA 1
ATOM 755 C C . LEU A 1 103 ? 9.773 -22.625 -9.148 1 97.81 103 LEU A C 1
ATOM 757 O O . LEU A 1 103 ? 9.406 -23.422 -8.281 1 97.81 103 LEU A O 1
ATOM 761 N N . ARG A 1 104 ? 10.633 -22.828 -10.086 1 97.88 104 ARG A N 1
ATOM 762 C CA . ARG A 1 104 ? 11.398 -24.062 -10.117 1 97.88 104 ARG A CA 1
ATOM 763 C C . ARG A 1 104 ? 12.484 -24.062 -9.055 1 97.88 104 ARG A C 1
ATOM 765 O O . ARG A 1 104 ? 12.781 -25.109 -8.461 1 97.88 104 ARG A O 1
ATOM 772 N N . ASP A 1 105 ? 13.055 -22.922 -8.914 1 97.81 105 ASP A N 1
ATOM 773 C CA . ASP A 1 105 ? 14.117 -22.719 -7.934 1 97.81 105 ASP A CA 1
ATOM 774 C C . ASP A 1 105 ? 14.367 -21.234 -7.691 1 97.81 105 ASP A C 1
ATOM 776 O O . ASP A 1 105 ? 13.906 -20.391 -8.461 1 97.81 105 ASP A O 1
ATOM 780 N N . ILE A 1 106 ? 15.039 -20.906 -6.559 1 98 106 ILE A N 1
ATOM 781 C CA . ILE A 1 106 ? 15.5 -19.562 -6.219 1 98 106 ILE A CA 1
ATOM 782 C C . ILE A 1 106 ? 16.953 -19.609 -5.762 1 98 106 ILE A C 1
ATOM 784 O O . ILE A 1 106 ? 17.5 -20.688 -5.52 1 98 106 ILE A O 1
ATOM 788 N N . CYS A 1 107 ? 17.656 -18.469 -5.582 1 97.38 107 CYS A N 1
ATOM 789 C CA . CYS A 1 107 ? 19.078 -18.484 -5.246 1 97.38 107 CYS A CA 1
ATOM 790 C C . CYS A 1 107 ? 19.281 -18.828 -3.777 1 97.38 107 CYS A C 1
ATOM 792 O O . CYS A 1 107 ? 20.312 -19.391 -3.412 1 97.38 107 CYS A O 1
ATOM 794 N N . GLY A 1 108 ? 18.375 -18.469 -2.947 1 96.56 108 GLY A N 1
ATOM 795 C CA . GLY A 1 108 ? 18.406 -18.859 -1.546 1 96.56 108 GLY A CA 1
ATOM 796 C C . GLY A 1 108 ? 19.25 -17.938 -0.684 1 96.56 108 GLY A C 1
ATOM 797 O O . GLY A 1 108 ? 19.219 -18.047 0.544 1 96.56 108 GLY A O 1
ATOM 798 N N . SER A 1 109 ? 19.938 -16.969 -1.34 1 96.88 109 SER A N 1
ATOM 799 C CA . SER A 1 109 ? 20.906 -16.203 -0.554 1 96.88 109 SER A CA 1
ATOM 800 C C . SER A 1 109 ? 20.688 -14.703 -0.717 1 96.88 109 SER A C 1
ATOM 802 O O . SER A 1 109 ? 21.25 -13.914 0.041 1 96.88 109 SER A O 1
ATOM 804 N N . CYS A 1 110 ? 19.922 -14.312 -1.658 1 95.81 110 CYS A N 1
ATOM 805 C CA . CYS A 1 110 ? 19.734 -12.875 -1.844 1 95.81 110 CYS A CA 1
ATOM 806 C C . CYS A 1 110 ? 18.797 -12.305 -0.792 1 95.81 110 CYS A C 1
ATOM 808 O O . CYS A 1 110 ? 18.188 -13.055 -0.024 1 95.81 110 CYS A O 1
ATOM 810 N N . VAL A 1 111 ? 18.625 -10.992 -0.762 1 93.88 111 VAL A N 1
ATOM 811 C CA . VAL A 1 111 ? 17.859 -10.297 0.273 1 93.88 111 VAL A CA 1
ATOM 812 C C . VAL A 1 111 ? 16.406 -10.742 0.226 1 93.88 111 VAL A C 1
ATOM 814 O O . VAL A 1 111 ? 15.75 -10.859 1.267 1 93.88 111 VAL A O 1
ATOM 817 N N . TYR A 1 112 ? 15.891 -11.078 -0.895 1 96.75 112 TYR A N 1
ATOM 818 C CA . TYR A 1 112 ? 14.492 -11.469 -1.045 1 96.75 112 TYR A CA 1
ATOM 819 C C . TYR A 1 112 ? 14.273 -12.914 -0.616 1 96.75 112 TYR A C 1
ATOM 821 O O . TYR A 1 112 ? 13.297 -13.227 0.061 1 96.75 112 TYR A O 1
ATOM 829 N N . CYS A 1 113 ? 15.203 -13.789 -0.982 1 97.5 113 CYS A N 1
ATOM 830 C CA . CYS A 1 113 ? 15.102 -15.18 -0.575 1 97.5 113 CYS A CA 1
ATOM 831 C C . CYS A 1 113 ? 15.148 -15.312 0.942 1 97.5 113 CYS A C 1
ATOM 833 O O . CYS A 1 113 ? 14.359 -16.062 1.53 1 97.5 113 CYS A O 1
ATOM 835 N N . ILE A 1 114 ? 16.016 -14.555 1.539 1 96.38 114 ILE A N 1
ATOM 836 C CA . ILE A 1 114 ? 16.172 -14.609 2.988 1 96.38 114 ILE A CA 1
ATOM 837 C C . ILE A 1 114 ? 14.906 -14.094 3.668 1 96.38 114 ILE A C 1
ATOM 839 O O . ILE A 1 114 ? 14.508 -14.602 4.719 1 96.38 114 ILE A O 1
ATOM 843 N N . ALA A 1 115 ? 14.219 -13.164 3.031 1 95.12 115 ALA A N 1
ATOM 844 C CA . ALA A 1 115 ? 13.023 -12.555 3.602 1 95.12 115 ALA A CA 1
ATOM 845 C C . ALA A 1 115 ? 11.781 -13.383 3.273 1 95.12 115 ALA A C 1
ATOM 847 O O . ALA A 1 115 ? 10.664 -13.023 3.654 1 95.12 115 ALA A O 1
ATOM 848 N N . GLY A 1 116 ? 11.914 -14.461 2.588 1 96.62 116 GLY A N 1
ATOM 849 C CA . GLY A 1 116 ? 10.781 -15.297 2.219 1 96.62 116 GLY A CA 1
ATOM 850 C C . GLY A 1 116 ? 9.984 -14.742 1.049 1 96.62 116 GLY A C 1
ATOM 851 O O . GLY A 1 116 ? 8.812 -15.07 0.876 1 96.62 116 GLY A O 1
ATOM 852 N N . GLU A 1 117 ? 10.57 -13.789 0.341 1 97.06 117 GLU A N 1
ATOM 853 C CA . GLU A 1 117 ? 9.945 -13.203 -0.844 1 97.06 117 GLU A CA 1
ATOM 854 C C . GLU A 1 117 ? 10.477 -13.852 -2.119 1 97.06 117 GLU A C 1
ATOM 856 O O . GLU A 1 117 ? 11.055 -13.18 -2.973 1 97.06 117 GLU A O 1
ATOM 861 N N . ASP A 1 118 ? 10.164 -15.148 -2.287 1 97.88 118 ASP A N 1
ATOM 862 C CA . ASP A 1 118 ? 10.695 -15.977 -3.367 1 97.88 118 ASP A CA 1
ATOM 863 C C . ASP A 1 118 ? 10.43 -15.336 -4.727 1 97.88 118 ASP A C 1
ATOM 865 O O . ASP A 1 118 ? 11.297 -15.352 -5.605 1 97.88 118 ASP A O 1
ATOM 869 N N . GLY A 1 119 ? 9.281 -14.766 -4.852 1 96.88 119 GLY A N 1
ATOM 870 C CA . GLY A 1 119 ? 8.836 -14.234 -6.133 1 96.88 119 GLY A CA 1
ATOM 871 C C . GLY A 1 119 ? 9.656 -13.047 -6.598 1 96.88 119 GLY A C 1
ATOM 872 O O . GLY A 1 119 ? 9.594 -12.672 -7.77 1 96.88 119 GLY A O 1
ATOM 873 N N . LEU A 1 120 ? 10.445 -12.469 -5.742 1 97.38 120 LEU A N 1
ATOM 874 C CA . LEU A 1 120 ? 11.211 -11.273 -6.082 1 97.38 120 LEU A CA 1
ATOM 875 C C . LEU A 1 120 ? 12.68 -11.609 -6.316 1 97.38 120 LEU A C 1
ATOM 877 O O . LEU A 1 120 ? 13.484 -10.727 -6.598 1 97.38 120 LEU A O 1
ATOM 881 N N . CYS A 1 121 ? 13.125 -12.898 -6.258 1 97.38 121 CYS A N 1
ATOM 882 C CA . CYS A 1 121 ? 14.5 -13.305 -6.52 1 97.38 121 CYS A CA 1
ATOM 883 C C . CYS A 1 121 ? 14.875 -13.078 -7.98 1 97.38 121 CYS A C 1
ATOM 885 O O . CYS A 1 121 ? 14.219 -13.609 -8.883 1 97.38 121 CYS A O 1
ATOM 887 N N . ALA A 1 122 ? 15.922 -12.352 -8.234 1 95.31 122 ALA A N 1
ATOM 888 C CA . ALA A 1 122 ? 16.359 -12.055 -9.594 1 95.31 122 ALA A CA 1
ATOM 889 C C . ALA A 1 122 ? 16.969 -13.289 -10.258 1 95.31 122 ALA A C 1
ATOM 891 O O . ALA A 1 122 ? 17.109 -13.336 -11.484 1 95.31 122 ALA A O 1
ATOM 892 N N . LYS A 1 123 ? 17.297 -14.258 -9.469 1 96.75 123 LYS A N 1
ATOM 893 C CA . LYS A 1 123 ? 17.969 -15.453 -9.984 1 96.75 123 LYS A CA 1
ATOM 894 C C . LYS A 1 123 ? 17.016 -16.656 -9.992 1 96.75 123 LYS A C 1
ATOM 896 O O . LYS A 1 123 ? 17.469 -17.797 -10.078 1 96.75 123 LYS A O 1
ATOM 901 N N . GLN A 1 124 ? 15.797 -16.344 -9.875 1 97.06 124 GLN A N 1
ATOM 902 C CA . GLN A 1 124 ? 14.812 -17.422 -9.859 1 97.06 124 GLN A CA 1
ATOM 903 C C . GLN A 1 124 ? 14.789 -18.156 -11.195 1 97.06 124 GLN A C 1
ATOM 905 O O . GLN A 1 124 ? 15.148 -17.594 -12.227 1 97.06 124 GLN A O 1
ATOM 910 N N . SER A 1 125 ? 14.453 -19.438 -11.172 1 97.12 125 SER A N 1
ATOM 911 C CA . SER A 1 125 ? 14.109 -20.219 -12.359 1 97.12 125 SER A CA 1
ATOM 912 C C . SER A 1 125 ? 12.648 -20.656 -12.328 1 97.12 125 SER A C 1
ATOM 914 O O . SER A 1 125 ? 12.078 -20.844 -11.258 1 97.12 125 SER A O 1
ATOM 916 N N . VAL A 1 126 ? 12.055 -20.797 -13.508 1 96.69 126 VAL A N 1
ATOM 917 C CA . VAL A 1 126 ? 10.609 -21 -13.594 1 96.69 126 VAL A CA 1
ATOM 918 C C . VAL A 1 126 ? 10.305 -22.25 -14.414 1 96.69 126 VAL A C 1
ATOM 920 O O . VAL A 1 126 ? 10.977 -22.516 -15.414 1 96.69 126 VAL A O 1
ATOM 923 N N . SER A 1 127 ? 9.32 -23 -13.898 1 97.88 127 SER A N 1
ATOM 924 C CA . SER A 1 127 ? 8.828 -24.141 -14.664 1 97.88 127 SER A CA 1
ATOM 925 C C . SER A 1 127 ? 8.016 -23.703 -15.867 1 97.88 127 SER A C 1
ATOM 927 O O . SER A 1 127 ? 7.164 -22.812 -15.758 1 97.88 127 SER A O 1
ATOM 929 N N . GLY A 1 128 ? 8.328 -24.281 -17.031 1 97.44 128 GLY A N 1
ATOM 930 C CA . GLY A 1 128 ? 7.492 -24.031 -18.188 1 97.44 128 GLY A CA 1
ATOM 931 C C . GLY A 1 128 ? 7.949 -22.828 -19.016 1 97.44 128 GLY A C 1
ATOM 932 O O . GLY A 1 128 ? 7.332 -22.5 -20.031 1 97.44 128 GLY A O 1
ATOM 933 N N . MET A 1 129 ? 8.945 -22.156 -18.578 1 95.81 129 MET A N 1
ATOM 934 C CA . MET A 1 129 ? 9.562 -21.047 -19.312 1 95.81 129 MET A CA 1
ATOM 935 C C . MET A 1 129 ? 11.086 -21.156 -19.266 1 95.81 129 MET A C 1
ATOM 937 O O . MET A 1 129 ? 11.711 -20.891 -18.25 1 95.81 129 MET A O 1
ATOM 941 N N . PHE A 1 130 ? 11.727 -21.5 -20.328 1 95.06 130 PHE A N 1
ATOM 942 C CA . PHE A 1 130 ? 13.148 -21.75 -20.531 1 95.06 130 PHE A CA 1
ATOM 943 C C . PHE A 1 130 ? 13.602 -22.953 -19.703 1 95.06 130 PHE A C 1
ATOM 945 O O . PHE A 1 130 ? 14.789 -23.281 -19.656 1 95.06 130 PHE A O 1
ATOM 952 N N . ASN A 1 131 ? 12.789 -23.484 -18.938 1 97.12 131 ASN A N 1
ATOM 953 C CA . ASN A 1 131 ? 12.867 -24.797 -18.297 1 97.12 131 ASN A CA 1
ATOM 954 C C . ASN A 1 131 ? 11.68 -25.672 -18.656 1 97.12 131 ASN A C 1
ATOM 956 O O . ASN A 1 131 ? 10.586 -25.172 -18.906 1 97.12 131 ASN A O 1
ATOM 960 N N . PRO A 1 132 ? 11.891 -26.984 -18.734 1 97.62 132 PRO A N 1
ATOM 961 C CA . PRO A 1 132 ? 10.711 -27.828 -18.969 1 97.62 132 PRO A CA 1
ATOM 962 C C . PRO A 1 132 ? 9.656 -27.672 -17.875 1 97.62 132 PRO A C 1
ATOM 964 O O . PRO A 1 132 ? 9.992 -27.547 -16.688 1 97.62 132 PRO A O 1
ATOM 967 N N . GLY A 1 133 ? 8.391 -27.672 -18.391 1 98.56 133 GLY A N 1
ATOM 968 C CA . GLY A 1 133 ? 7.297 -27.531 -17.438 1 98.56 133 GLY A CA 1
ATOM 969 C C . GLY A 1 133 ? 6.582 -28.844 -17.156 1 98.56 133 GLY A C 1
ATOM 970 O O . GLY A 1 133 ? 7.137 -29.906 -17.391 1 98.56 133 GLY A O 1
ATOM 971 N N . THR A 1 134 ? 5.395 -28.734 -16.625 1 98.81 134 THR A N 1
ATOM 972 C CA . THR A 1 134 ? 4.695 -29.891 -16.062 1 98.81 134 THR A CA 1
ATOM 973 C C . THR A 1 134 ? 3.746 -30.5 -17.094 1 98.81 134 THR A C 1
ATOM 975 O O . THR A 1 134 ? 3.059 -31.469 -16.797 1 98.81 134 THR A O 1
ATOM 978 N N . PHE A 1 135 ? 3.676 -29.938 -18.312 1 98.81 135 PHE A N 1
ATOM 979 C CA . PHE A 1 135 ? 2.848 -30.547 -19.344 1 98.81 135 PHE A CA 1
ATOM 980 C C . PHE A 1 135 ? 3.555 -31.75 -19.969 1 98.81 135 PHE A C 1
ATOM 982 O O . PHE A 1 135 ? 3.713 -31.812 -21.188 1 98.81 135 PHE A O 1
ATOM 989 N N . GLN A 1 136 ? 3.924 -32.688 -19.188 1 98.69 136 GLN A N 1
ATOM 990 C CA . GLN A 1 136 ? 4.586 -33.938 -19.562 1 98.69 136 GLN A CA 1
ATOM 991 C C . GLN A 1 136 ? 4.445 -34.969 -18.469 1 98.69 136 GLN A C 1
ATOM 993 O O . GLN A 1 136 ? 3.945 -34.688 -17.391 1 98.69 136 GLN A O 1
ATOM 998 N N . GLN A 1 137 ? 4.879 -36.188 -18.75 1 98.31 137 GLN A N 1
ATOM 999 C CA . GLN A 1 137 ? 4.645 -37.281 -17.828 1 98.31 137 GLN A CA 1
ATOM 1000 C C . GLN A 1 137 ? 5.793 -37.438 -16.828 1 98.31 137 GLN A C 1
ATOM 1002 O O . GLN A 1 137 ? 5.633 -38 -15.758 1 98.31 137 GLN A O 1
ATOM 1007 N N . TYR A 1 138 ? 7.008 -36.969 -17.203 1 98.12 138 TYR A N 1
ATOM 1008 C CA . TYR A 1 138 ? 8.172 -37 -16.328 1 98.12 138 TYR A CA 1
ATOM 1009 C C . TYR A 1 138 ? 8.914 -35.656 -16.359 1 98.12 138 TYR A C 1
ATOM 1011 O O . TYR A 1 138 ? 9.016 -35.031 -17.406 1 98.12 138 TYR A O 1
ATOM 1019 N N . LEU A 1 139 ? 9.438 -35.25 -15.242 1 97.94 139 LEU A N 1
ATOM 1020 C CA . LEU A 1 139 ? 10.102 -33.938 -15.133 1 97.94 139 LEU A CA 1
ATOM 1021 C C . LEU A 1 139 ? 11.227 -34 -14.102 1 97.94 139 LEU A C 1
ATOM 1023 O O . LEU A 1 139 ? 11.039 -34.531 -13 1 97.94 139 LEU A O 1
ATOM 1027 N N . THR A 1 140 ? 12.422 -33.594 -14.484 1 98 140 THR A N 1
ATOM 1028 C CA . THR A 1 140 ? 13.477 -33.406 -13.492 1 98 140 THR A CA 1
ATOM 1029 C C . THR A 1 140 ? 13.367 -32.031 -12.844 1 98 140 THR A C 1
ATOM 1031 O O . THR A 1 140 ? 13.125 -31.047 -13.523 1 98 140 THR A O 1
ATOM 1034 N N . VAL A 1 141 ? 13.469 -31.969 -11.539 1 98.06 141 VAL A N 1
ATOM 1035 C CA . VAL A 1 141 ? 13.367 -30.719 -10.812 1 98.06 141 VAL A CA 1
ATOM 1036 C C . VAL A 1 141 ? 14.312 -30.734 -9.617 1 98.06 141 VAL A C 1
ATOM 1038 O O . VAL A 1 141 ? 14.609 -31.797 -9.062 1 98.06 141 VAL A O 1
ATOM 1041 N N . PRO A 1 142 ? 14.805 -29.531 -9.211 1 97.94 142 PRO A N 1
ATOM 1042 C CA . PRO A 1 142 ? 15.586 -29.484 -7.977 1 97.94 142 PRO A CA 1
ATOM 1043 C C . PRO A 1 142 ? 14.797 -29.969 -6.762 1 97.94 142 PRO A C 1
ATOM 1045 O O . PRO A 1 142 ? 13.688 -29.484 -6.516 1 97.94 142 PRO A O 1
ATOM 1048 N N . ALA A 1 143 ? 15.391 -30.844 -6.016 1 97.75 143 ALA A N 1
ATOM 1049 C CA . ALA A 1 143 ? 14.727 -31.406 -4.848 1 97.75 143 ALA A CA 1
ATOM 1050 C C . ALA A 1 143 ? 14.43 -30.328 -3.807 1 97.75 143 ALA A C 1
ATOM 1052 O O . ALA A 1 143 ? 13.406 -30.391 -3.117 1 97.75 143 ALA A O 1
ATOM 1053 N N . ARG A 1 144 ? 15.273 -29.359 -3.676 1 96.56 144 ARG A N 1
ATOM 1054 C CA . ARG A 1 144 ? 15.227 -28.375 -2.596 1 96.56 144 ARG A CA 1
ATOM 1055 C C . ARG A 1 144 ? 13.977 -27.5 -2.701 1 96.56 144 ARG A C 1
ATOM 1057 O O . ARG A 1 144 ? 13.586 -26.859 -1.729 1 96.56 144 ARG A O 1
ATOM 1064 N N . TYR A 1 145 ? 13.297 -27.453 -3.865 1 97.25 145 TYR A N 1
ATOM 1065 C CA . TYR A 1 145 ? 12.188 -26.531 -4.016 1 97.25 145 TYR A CA 1
ATOM 1066 C C . TYR A 1 145 ? 10.875 -27.281 -4.234 1 97.25 145 TYR A C 1
ATOM 1068 O O . TYR A 1 145 ? 9.859 -26.672 -4.562 1 97.25 145 TYR A O 1
ATOM 1076 N N . LEU A 1 146 ? 10.898 -28.609 -4.051 1 97.75 146 LEU A N 1
ATOM 1077 C CA . LEU A 1 146 ? 9.695 -29.438 -4.133 1 97.75 146 LEU A CA 1
ATOM 1078 C C . LEU A 1 146 ? 8.773 -29.172 -2.945 1 97.75 146 LEU A C 1
ATOM 1080 O O . LEU A 1 146 ? 9.227 -28.75 -1.882 1 97.75 146 LEU A O 1
ATOM 1084 N N . THR A 1 147 ? 7.562 -29.359 -3.186 1 98.19 147 THR A N 1
ATOM 1085 C CA . THR A 1 147 ? 6.559 -29.25 -2.131 1 98.19 147 THR A CA 1
ATOM 1086 C C . THR A 1 147 ? 5.953 -30.609 -1.815 1 98.19 147 THR A C 1
ATOM 1088 O O . THR A 1 147 ? 5.422 -31.281 -2.703 1 98.19 147 THR A O 1
ATOM 1091 N N . PRO A 1 148 ? 6.062 -31.031 -0.561 1 97.81 148 PRO A N 1
ATOM 1092 C CA . PRO A 1 148 ? 5.367 -32.281 -0.22 1 97.81 148 PRO A CA 1
ATOM 1093 C C . PRO A 1 148 ? 3.848 -32.156 -0.336 1 97.81 148 PRO A C 1
ATOM 1095 O O . PRO A 1 148 ? 3.283 -31.109 -0.005 1 97.81 148 PRO A O 1
ATOM 1098 N N . ILE A 1 149 ? 3.211 -33.125 -0.8 1 98.5 149 ILE A N 1
ATOM 1099 C CA . ILE A 1 149 ? 1.757 -33.156 -0.919 1 98.5 149 ILE A CA 1
ATOM 1100 C C . ILE A 1 149 ? 1.157 -33.938 0.239 1 98.5 149 ILE A C 1
ATOM 1102 O O . ILE A 1 149 ? 1.479 -35.125 0.424 1 98.5 149 ILE A O 1
ATOM 1106 N N . PRO A 1 150 ? 0.333 -33.312 1.019 1 97.38 150 PRO A N 1
ATOM 1107 C CA . PRO A 1 150 ? -0.277 -34.031 2.131 1 97.38 150 PRO A CA 1
ATOM 1108 C C . PRO A 1 150 ? -1.104 -35.219 1.668 1 97.38 150 PRO A C 1
ATOM 1110 O O . PRO A 1 150 ? -1.706 -35.188 0.592 1 97.38 150 PRO A O 1
ATOM 1113 N N . ASP A 1 151 ? -1.163 -36.094 2.676 1 92.31 151 ASP A N 1
ATOM 1114 C CA . ASP A 1 151 ? -2.031 -37.25 2.436 1 92.31 151 ASP A CA 1
ATOM 1115 C C . ASP A 1 151 ? -3.496 -36.844 2.354 1 92.31 151 ASP A C 1
ATOM 1117 O O . ASP A 1 151 ? -3.916 -35.906 3.045 1 92.31 151 ASP A O 1
ATOM 1121 N N . GLY A 1 152 ? -4.219 -37.312 1.5 1 92.62 152 GLY A N 1
ATOM 1122 C CA . GLY A 1 152 ? -5.648 -37.062 1.45 1 92.62 152 GLY A CA 1
ATOM 1123 C C . GLY A 1 152 ? -6.023 -36 0.437 1 92.62 152 GLY A C 1
ATOM 1124 O O . GLY A 1 152 ? -7.207 -35.781 0.156 1 92.62 152 GLY A O 1
ATOM 1125 N N . VAL A 1 153 ? -5.035 -35.25 0.019 1 97.75 153 VAL A N 1
ATOM 1126 C CA . VAL A 1 153 ? -5.332 -34.281 -1.032 1 97.75 153 VAL A CA 1
ATOM 1127 C C . VAL A 1 153 ? -5.113 -34.938 -2.4 1 97.75 153 VAL A C 1
ATOM 1129 O O . VAL A 1 153 ? -3.994 -35.344 -2.734 1 97.75 153 VAL A O 1
ATOM 1132 N N . SER A 1 154 ? -6.148 -35.062 -3.133 1 98.31 154 SER A N 1
ATOM 1133 C CA . SER A 1 154 ? -6.023 -35.656 -4.453 1 98.31 154 SER A CA 1
ATOM 1134 C C . SER A 1 154 ? -5.145 -34.812 -5.371 1 98.31 154 SER A C 1
ATOM 1136 O O . SER A 1 154 ? -4.977 -33.625 -5.145 1 98.31 154 SER A O 1
ATOM 1138 N N . SER A 1 155 ? -4.555 -35.438 -6.355 1 98.31 155 SER A N 1
ATOM 1139 C CA . SER A 1 155 ? -3.674 -34.75 -7.281 1 98.31 155 SER A CA 1
ATOM 1140 C C . SER A 1 155 ? -4.418 -33.625 -8.023 1 98.31 155 SER A C 1
ATOM 1142 O O . SER A 1 155 ? -3.854 -32.562 -8.297 1 98.31 155 SER A O 1
ATOM 1144 N N . GLU A 1 156 ? -5.68 -33.875 -8.336 1 98 156 GLU A N 1
ATOM 1145 C CA . GLU A 1 156 ? -6.488 -32.906 -9.062 1 98 156 GLU A CA 1
ATOM 1146 C C . GLU A 1 156 ? -6.684 -31.641 -8.25 1 98 156 GLU A C 1
ATOM 1148 O O . GLU A 1 156 ? -6.738 -30.531 -8.805 1 98 156 GLU A O 1
ATOM 1153 N N . VAL A 1 157 ? -6.789 -31.781 -6.949 1 98.25 157 VAL A N 1
ATOM 1154 C CA . VAL A 1 157 ? -6.984 -30.641 -6.055 1 98.25 157 VAL A CA 1
ATOM 1155 C C . VAL A 1 157 ? -5.637 -29.984 -5.742 1 98.25 157 VAL A C 1
ATOM 1157 O O . VAL A 1 157 ? -5.527 -28.766 -5.703 1 98.25 157 VAL A O 1
ATOM 1160 N N . ALA A 1 158 ? -4.586 -30.766 -5.609 1 98.69 158 ALA A N 1
ATOM 1161 C CA . ALA A 1 158 ? -3.271 -30.281 -5.199 1 98.69 158 ALA A CA 1
ATOM 1162 C C . ALA A 1 158 ? -2.617 -29.469 -6.312 1 98.69 158 ALA A C 1
ATOM 1164 O O . ALA A 1 158 ? -1.952 -28.469 -6.047 1 98.69 158 ALA A O 1
ATOM 1165 N N . ALA A 1 159 ? -2.799 -29.875 -7.531 1 98.62 159 ALA A N 1
ATOM 1166 C CA . ALA A 1 159 ? -2.059 -29.297 -8.648 1 98.62 159 ALA A CA 1
ATOM 1167 C C . ALA A 1 159 ? -2.309 -27.797 -8.75 1 98.62 159 ALA A C 1
ATOM 1169 O O . ALA A 1 159 ? -1.369 -27 -8.695 1 98.62 159 ALA A O 1
ATOM 1170 N N . PRO A 1 160 ? -3.607 -27.375 -8.797 1 98.19 160 PRO A N 1
ATOM 1171 C CA . PRO A 1 160 ? -3.846 -25.938 -8.906 1 98.19 160 PRO A CA 1
ATOM 1172 C C . PRO A 1 160 ? -3.371 -25.172 -7.672 1 98.19 160 PRO A C 1
ATOM 1174 O O . PRO A 1 160 ? -3.127 -23.953 -7.75 1 98.19 160 PRO A O 1
ATOM 1177 N N . MET A 1 161 ? -3.191 -25.844 -6.523 1 98.44 161 MET A N 1
ATOM 1178 C CA . MET A 1 161 ? -2.734 -25.188 -5.305 1 98.44 161 MET A CA 1
ATOM 1179 C C . MET A 1 161 ? -1.28 -24.75 -5.438 1 98.44 161 MET A C 1
ATOM 1181 O O . MET A 1 161 ? -0.825 -23.859 -4.707 1 98.44 161 MET A O 1
ATOM 1185 N N . LEU A 1 162 ? -0.577 -25.328 -6.367 1 98.44 162 LEU A N 1
ATOM 1186 C CA . LEU A 1 162 ? 0.866 -25.141 -6.496 1 98.44 162 LEU A CA 1
ATOM 1187 C C . LEU A 1 162 ? 1.188 -23.906 -7.316 1 98.44 162 LEU A C 1
ATOM 1189 O O . LEU A 1 162 ? 2.357 -23.609 -7.59 1 98.44 162 LEU A O 1
ATOM 1193 N N . CYS A 1 163 ? 0.217 -23.141 -7.684 1 97.75 163 CYS A N 1
ATOM 1194 C CA . CYS A 1 163 ? 0.338 -21.797 -8.227 1 97.75 163 CYS A CA 1
ATOM 1195 C C . CYS A 1 163 ? -0.842 -20.922 -7.801 1 97.75 163 CYS A C 1
ATOM 1197 O O . CYS A 1 163 ? -0.693 -20.031 -6.965 1 97.75 163 CYS A O 1
ATOM 1199 N N . ALA A 1 164 ? -2.037 -21.297 -8.25 1 97.25 164 ALA A N 1
ATOM 1200 C CA . ALA A 1 164 ? -3.232 -20.516 -7.941 1 97.25 164 ALA A CA 1
ATOM 1201 C C . ALA A 1 164 ? -3.469 -20.438 -6.434 1 97.25 164 ALA A C 1
ATOM 1203 O O . ALA A 1 164 ? -3.789 -19.375 -5.898 1 97.25 164 ALA A O 1
ATOM 1204 N N . GLY A 1 165 ? -3.336 -21.578 -5.773 1 98 165 GLY A N 1
ATOM 1205 C CA . GLY A 1 165 ? -3.564 -21.609 -4.336 1 98 165 GLY A CA 1
ATOM 1206 C C . GLY A 1 165 ? -2.623 -20.719 -3.562 1 98 165 GLY A C 1
ATOM 1207 O O . GLY A 1 165 ? -3.066 -19.844 -2.803 1 98 165 GLY A O 1
ATOM 1208 N N . LEU A 1 166 ? -1.305 -20.969 -3.762 1 97.94 166 LEU A N 1
ATOM 1209 C CA . LEU A 1 166 ? -0.347 -20.203 -2.975 1 97.94 166 LEU A CA 1
ATOM 1210 C C . LEU A 1 166 ? -0.355 -18.734 -3.391 1 97.94 166 LEU A C 1
ATOM 1212 O O . LEU A 1 166 ? -0.109 -17.844 -2.568 1 97.94 166 LEU A O 1
ATOM 1216 N N . THR A 1 167 ? -0.682 -18.391 -4.641 1 97.88 167 THR A N 1
ATOM 1217 C CA . THR A 1 167 ? -0.819 -17.016 -5.098 1 97.88 167 THR A CA 1
ATOM 1218 C C . THR A 1 167 ? -1.987 -16.328 -4.395 1 97.88 167 THR A C 1
ATOM 1220 O O . THR A 1 167 ? -1.857 -15.188 -3.932 1 97.88 167 THR A O 1
ATOM 1223 N N . SER A 1 168 ? -3.119 -17.016 -4.34 1 98.06 168 SER A N 1
ATOM 1224 C CA . SER A 1 168 ? -4.312 -16.5 -3.676 1 98.06 168 SER A CA 1
ATOM 1225 C C . SER A 1 168 ? -4.055 -16.25 -2.193 1 98.06 168 SER A C 1
ATOM 1227 O O . SER A 1 168 ? -4.41 -15.195 -1.666 1 98.06 168 SER A O 1
ATOM 1229 N N . TYR A 1 169 ? -3.447 -17.25 -1.536 1 98.19 169 TYR A N 1
ATOM 1230 C CA . TYR A 1 169 ? -3.148 -17.141 -0.111 1 98.19 169 TYR A CA 1
ATOM 1231 C C . TYR A 1 169 ? -2.223 -15.969 0.174 1 98.19 169 TYR A C 1
ATOM 1233 O O . TYR A 1 169 ? -2.473 -15.188 1.094 1 98.19 169 TYR A O 1
ATOM 1241 N N . ALA A 1 170 ? -1.19 -15.875 -0.596 1 97.94 170 ALA A N 1
ATOM 1242 C CA . ALA A 1 170 ? -0.223 -14.789 -0.433 1 97.94 170 ALA A CA 1
ATOM 1243 C C . ALA A 1 170 ? -0.888 -13.43 -0.609 1 97.94 170 ALA A C 1
ATOM 1245 O O . ALA A 1 170 ? -0.576 -12.484 0.116 1 97.94 170 ALA A O 1
ATOM 1246 N N . ALA A 1 171 ? -1.779 -13.281 -1.581 1 98.25 171 ALA A N 1
ATOM 1247 C CA . ALA A 1 171 ? -2.496 -12.031 -1.818 1 98.25 171 ALA A CA 1
ATOM 1248 C C . ALA A 1 171 ? -3.332 -11.641 -0.604 1 98.25 171 ALA A C 1
ATOM 1250 O O . ALA A 1 171 ? -3.34 -10.477 -0.196 1 98.25 171 ALA A O 1
ATOM 1251 N N . LEU A 1 172 ? -3.982 -12.625 -0 1 98.31 172 LEU A N 1
ATOM 1252 C CA . LEU A 1 172 ? -4.887 -12.352 1.11 1 98.31 172 LEU A CA 1
ATOM 1253 C C . LEU A 1 172 ? -4.109 -12 2.373 1 98.31 172 LEU A C 1
ATOM 1255 O O . LEU A 1 172 ? -4.621 -11.297 3.246 1 98.31 172 LEU A O 1
ATOM 1259 N N . ARG A 1 173 ? -2.922 -12.469 2.463 1 96.5 173 ARG A N 1
ATOM 1260 C CA . ARG A 1 173 ? -2.076 -12.094 3.592 1 96.5 173 ARG A CA 1
ATOM 1261 C C . ARG A 1 173 ? -1.709 -10.609 3.527 1 96.5 173 ARG A C 1
ATOM 1263 O O . ARG A 1 173 ? -1.277 -10.031 4.527 1 96.5 173 ARG A O 1
ATOM 1270 N N . LYS A 1 174 ? -1.914 -9.992 2.404 1 96.44 174 LYS A N 1
ATOM 1271 C CA . LYS A 1 174 ? -1.59 -8.578 2.238 1 96.44 174 LYS A CA 1
ATOM 1272 C C . LYS A 1 174 ? -2.816 -7.707 2.475 1 96.44 174 LYS A C 1
ATOM 1274 O O . LYS A 1 174 ? -2.713 -6.477 2.5 1 96.44 174 LYS A O 1
ATOM 1279 N N . VAL A 1 175 ? -4.176 -8.188 2.543 1 91.94 175 VAL A N 1
ATOM 1280 C CA . VAL A 1 175 ? -5.445 -7.492 2.721 1 91.94 175 VAL A CA 1
ATOM 1281 C C . VAL A 1 175 ? -5.535 -6.934 4.141 1 91.94 175 VAL A C 1
ATOM 1283 O O . VAL A 1 175 ? -6.172 -5.902 4.371 1 91.94 175 VAL A O 1
ATOM 1286 N N . ASN A 1 176 ? -4.723 -6.668 4.984 1 83.44 176 ASN A N 1
ATOM 1287 C CA . ASN A 1 176 ? -4.77 -6.148 6.348 1 83.44 176 ASN A CA 1
ATOM 1288 C C . ASN A 1 176 ? -6.207 -5.918 6.809 1 83.44 176 ASN A C 1
ATOM 1290 O O . ASN A 1 176 ? -6.617 -4.777 7.031 1 83.44 176 ASN A O 1
ATOM 1294 N N . ALA A 1 177 ? -7.102 -6.969 7 1 93.31 177 ALA A N 1
ATOM 1295 C CA . ALA A 1 177 ? -8.484 -6.918 7.477 1 93.31 177 ALA A CA 1
ATOM 1296 C C . ALA A 1 177 ? -8.711 -7.926 8.594 1 93.31 177 ALA A C 1
ATOM 1298 O O . ALA A 1 177 ? -7.82 -8.711 8.93 1 93.31 177 ALA A O 1
ATOM 1299 N N . SER A 1 178 ? -9.82 -7.805 9.242 1 95 178 SER A N 1
ATOM 1300 C CA . SER A 1 178 ? -10.211 -8.703 10.328 1 95 178 SER A CA 1
ATOM 1301 C C . SER A 1 178 ? -11.391 -9.578 9.93 1 95 178 SER A C 1
ATOM 1303 O O . SER A 1 178 ? -12.148 -9.227 9.023 1 95 178 SER A O 1
ATOM 1305 N N . PRO A 1 179 ? -11.484 -10.805 10.617 1 96.69 179 PRO A N 1
ATOM 1306 C CA . PRO A 1 179 ? -12.703 -11.586 10.375 1 96.69 179 PRO A CA 1
ATOM 1307 C C . PRO A 1 179 ? -13.977 -10.758 10.492 1 96.69 179 PRO A C 1
ATOM 1309 O O . PRO A 1 179 ? -14.086 -9.93 11.398 1 96.69 179 PRO A O 1
ATOM 1312 N N . GLY A 1 180 ? -14.844 -10.922 9.578 1 97.31 180 GLY A N 1
ATOM 1313 C CA . GLY A 1 180 ? -16.078 -10.164 9.586 1 97.31 180 GLY A CA 1
ATOM 1314 C C . GLY A 1 180 ? -16.031 -8.922 8.703 1 97.31 180 GLY A C 1
ATOM 1315 O O . GLY A 1 180 ? -17.062 -8.344 8.375 1 97.31 180 GLY A O 1
ATOM 1316 N N . ASP A 1 181 ? -14.828 -8.445 8.297 1 97.69 181 ASP A N 1
ATOM 1317 C CA . ASP A 1 181 ? -14.688 -7.289 7.414 1 97.69 181 ASP A CA 1
ATOM 1318 C C . ASP A 1 181 ? -15.125 -7.629 5.992 1 97.69 181 ASP A C 1
ATOM 1320 O O . ASP A 1 181 ? -15.055 -8.789 5.574 1 97.69 181 ASP A O 1
ATOM 1324 N N . TRP A 1 182 ? -15.547 -6.609 5.246 1 98.38 182 TRP A N 1
ATOM 1325 C CA . TRP A 1 182 ? -15.977 -6.785 3.861 1 98.38 182 TRP A CA 1
ATOM 1326 C C . TRP A 1 182 ? -14.781 -6.742 2.912 1 98.38 182 TRP A C 1
ATOM 1328 O O . TRP A 1 182 ? -13.984 -5.801 2.939 1 98.38 182 TRP A O 1
ATOM 1338 N N . VAL A 1 183 ? -14.656 -7.777 2.092 1 98.75 183 VAL A N 1
ATOM 1339 C CA . VAL A 1 183 ? -13.625 -7.867 1.064 1 98.75 183 VAL A CA 1
ATOM 1340 C C . VAL A 1 183 ? -14.266 -8.133 -0.294 1 98.75 183 VAL A C 1
ATOM 1342 O O . VAL A 1 183 ? -15.102 -9.031 -0.426 1 98.75 183 VAL A O 1
ATOM 1345 N N . VAL A 1 184 ? -13.914 -7.285 -1.258 1 98.81 184 VAL A N 1
ATOM 1346 C CA . VAL A 1 184 ? -14.398 -7.477 -2.621 1 98.81 184 VAL A CA 1
ATOM 1347 C C . VAL A 1 184 ? -13.359 -8.242 -3.438 1 98.81 184 VAL A C 1
ATOM 1349 O O . VAL A 1 184 ? -12.164 -7.949 -3.367 1 98.81 184 VAL A O 1
ATOM 1352 N N . VAL A 1 185 ? -13.789 -9.234 -4.145 1 98.81 185 VAL A N 1
ATOM 1353 C CA . VAL A 1 185 ? -12.922 -9.984 -5.047 1 98.81 185 VAL A CA 1
ATOM 1354 C C . VAL A 1 185 ? -13.383 -9.797 -6.488 1 98.81 185 VAL A C 1
ATOM 1356 O O . VAL A 1 185 ? -14.484 -10.227 -6.855 1 98.81 185 VAL A O 1
ATOM 1359 N N . SER A 1 186 ? -12.586 -9.109 -7.281 1 98.25 186 SER A N 1
ATOM 1360 C CA . SER A 1 186 ? -12.844 -8.984 -8.711 1 98.25 186 SER A CA 1
ATOM 1361 C C . SER A 1 186 ? -12.289 -10.188 -9.477 1 98.25 186 SER A C 1
ATOM 1363 O O . SER A 1 186 ? -11.133 -10.578 -9.281 1 98.25 186 SER A O 1
ATOM 1365 N N . GLY A 1 187 ? -13.102 -10.711 -10.383 1 96.38 187 GLY A N 1
ATOM 1366 C CA . GLY A 1 187 ? -12.734 -11.969 -11 1 96.38 187 GLY A CA 1
ATOM 1367 C C . GLY A 1 187 ? -12.898 -13.164 -10.086 1 96.38 187 GLY A C 1
ATOM 1368 O O . GLY A 1 187 ? -12.094 -14.094 -10.109 1 96.38 187 GLY A O 1
ATOM 1369 N N . ALA A 1 188 ? -13.953 -13.195 -9.352 1 97.75 188 ALA A N 1
ATOM 1370 C CA . ALA A 1 188 ? -14.125 -14.086 -8.211 1 97.75 188 ALA A CA 1
ATOM 1371 C C . ALA A 1 188 ? -14.391 -15.516 -8.664 1 97.75 188 ALA A C 1
ATOM 1373 O O . ALA A 1 188 ? -14.234 -16.469 -7.891 1 97.75 188 ALA A O 1
ATOM 1374 N N . GLY A 1 189 ? -14.805 -15.719 -9.844 1 95.69 189 GLY A N 1
ATOM 1375 C CA . GLY A 1 189 ? -15.148 -17.047 -10.32 1 95.69 189 GLY A CA 1
ATOM 1376 C C . GLY A 1 189 ? -14.078 -17.656 -11.211 1 95.69 189 GLY A C 1
ATOM 1377 O O . GLY A 1 189 ? -14.25 -18.766 -11.711 1 95.69 189 GLY A O 1
ATOM 1378 N N . GLY A 1 190 ? -13.031 -16.891 -11.414 1 93.44 190 GLY A N 1
ATOM 1379 C CA . GLY A 1 190 ? -11.969 -17.375 -12.281 1 93.44 190 GLY A CA 1
ATOM 1380 C C . GLY A 1 190 ? -11.047 -18.375 -11.602 1 93.44 190 GLY A C 1
ATOM 1381 O O . GLY A 1 190 ? -11.359 -18.875 -10.523 1 93.44 190 GLY A O 1
ATOM 1382 N N . GLY A 1 191 ? -9.984 -18.75 -12.344 1 92.31 191 GLY A N 1
ATOM 1383 C CA . GLY A 1 191 ? -9.031 -19.734 -11.852 1 92.31 191 GLY A CA 1
ATOM 1384 C C . GLY A 1 191 ? -8.391 -19.328 -10.531 1 92.31 191 GLY A C 1
ATOM 1385 O O . GLY A 1 191 ? -8.273 -20.156 -9.625 1 92.31 191 GLY A O 1
ATOM 1386 N N . LEU A 1 192 ? -8.031 -18.094 -10.43 1 94.88 192 LEU A N 1
ATOM 1387 C CA . LEU A 1 192 ? -7.457 -17.578 -9.188 1 94.88 192 LEU A CA 1
ATOM 1388 C C . LEU A 1 192 ? -8.555 -17.109 -8.242 1 94.88 192 LEU A C 1
ATOM 1390 O O . LEU A 1 192 ? -8.508 -17.406 -7.039 1 94.88 192 LEU A O 1
ATOM 1394 N N . GLY A 1 193 ? -9.523 -16.5 -8.805 1 97.12 193 GLY A N 1
ATOM 1395 C CA . GLY A 1 193 ? -10.547 -15.789 -8.047 1 97.12 193 GLY A CA 1
ATOM 1396 C C . GLY A 1 193 ? -11.359 -16.703 -7.148 1 97.12 193 GLY A C 1
ATOM 1397 O O . GLY A 1 193 ? -11.703 -16.328 -6.023 1 97.12 193 GLY A O 1
ATOM 1398 N N . HIS A 1 194 ? -11.703 -17.891 -7.648 1 98.06 194 HIS A N 1
ATOM 1399 C CA . HIS A 1 194 ? -12.539 -18.766 -6.832 1 98.06 194 HIS A CA 1
ATOM 1400 C C . HIS A 1 194 ? -11.789 -19.25 -5.598 1 98.06 194 HIS A C 1
ATOM 1402 O O . HIS A 1 194 ? -12.391 -19.5 -4.551 1 98.06 194 HIS A O 1
ATOM 1408 N N . LEU A 1 195 ? -10.477 -19.359 -5.703 1 98.5 195 LEU A N 1
ATOM 1409 C CA . LEU A 1 195 ? -9.672 -19.734 -4.547 1 9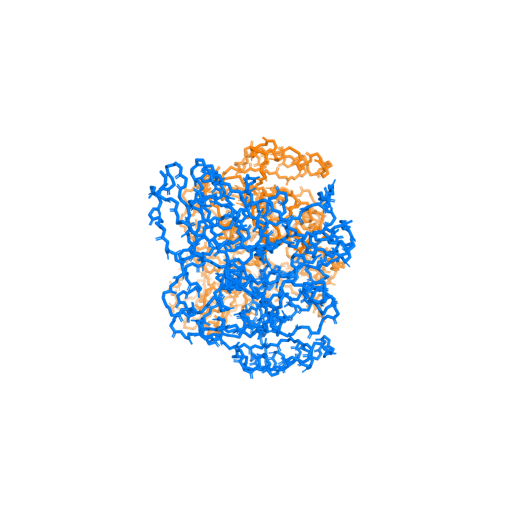8.5 195 LEU A CA 1
ATOM 1410 C C . LEU A 1 195 ? -9.5 -18.562 -3.596 1 98.5 195 LEU A C 1
ATOM 1412 O O . LEU A 1 195 ? -9.547 -18.734 -2.375 1 98.5 195 LEU A O 1
ATOM 1416 N N . VAL A 1 196 ? -9.297 -17.359 -4.141 1 98.75 196 VAL A N 1
ATOM 1417 C CA . VAL A 1 196 ? -9.258 -16.156 -3.307 1 98.75 196 VAL A CA 1
ATOM 1418 C C . VAL A 1 196 ? -10.555 -16.047 -2.506 1 98.75 196 VAL A C 1
ATOM 1420 O O . VAL A 1 196 ? -10.523 -15.797 -1.299 1 98.75 196 VAL A O 1
ATOM 1423 N N . THR A 1 197 ? -11.641 -16.25 -3.182 1 98.81 197 THR A N 1
ATOM 1424 C CA . THR A 1 197 ? -12.953 -16.156 -2.549 1 98.81 197 THR A CA 1
ATOM 1425 C C . THR A 1 197 ? -13.094 -17.172 -1.424 1 98.81 197 THR A C 1
ATOM 1427 O O . THR A 1 197 ? -13.523 -16.828 -0.32 1 98.81 197 THR A O 1
ATOM 1430 N N . GLN A 1 198 ? -12.695 -18.391 -1.642 1 98.81 198 GLN A N 1
ATOM 1431 C CA . GLN A 1 198 ? -12.797 -19.438 -0.627 1 98.81 198 GLN A CA 1
ATOM 1432 C C . GLN A 1 198 ? -11.906 -19.125 0.573 1 98.81 198 GLN A C 1
ATOM 1434 O O . GLN A 1 198 ? -12.359 -19.188 1.72 1 98.81 198 GLN A O 1
ATOM 1439 N N . ILE A 1 199 ? -10.656 -18.844 0.301 1 98.81 199 ILE A N 1
ATOM 1440 C CA . ILE A 1 199 ? -9.703 -18.594 1.382 1 98.81 199 ILE A CA 1
ATOM 1441 C C . ILE A 1 199 ? -10.148 -17.375 2.193 1 98.81 199 ILE A C 1
ATOM 1443 O O . ILE A 1 199 ? -10.094 -17.391 3.426 1 98.81 199 ILE A O 1
ATOM 1447 N N . ALA A 1 200 ? -10.578 -16.312 1.527 1 98.81 200 ALA A N 1
ATOM 1448 C CA . ALA A 1 200 ? -11.062 -15.102 2.201 1 98.81 200 ALA A CA 1
ATOM 1449 C C . ALA A 1 200 ? -12.234 -15.43 3.121 1 98.81 200 ALA A C 1
ATOM 1451 O O . ALA A 1 200 ? -12.234 -15.039 4.293 1 98.81 200 ALA A O 1
ATOM 1452 N N . ALA A 1 201 ? -13.188 -16.172 2.588 1 98.69 201 ALA A N 1
ATOM 1453 C CA . ALA A 1 201 ? -14.43 -16.438 3.312 1 98.69 201 ALA A CA 1
ATOM 1454 C C . ALA A 1 201 ? -14.219 -17.484 4.398 1 98.69 201 ALA A C 1
ATOM 1456 O O . ALA A 1 201 ? -14.633 -17.281 5.547 1 98.69 201 ALA A O 1
ATOM 1457 N N . LYS A 1 202 ? -13.516 -18.516 4.07 1 98.38 202 LYS A N 1
ATOM 1458 C CA . LYS A 1 202 ? -13.555 -19.703 4.914 1 98.38 202 LYS A CA 1
ATOM 1459 C C . LYS A 1 202 ? -12.328 -19.766 5.824 1 98.38 202 LYS A C 1
ATOM 1461 O O . LYS A 1 202 ? -12.391 -20.328 6.918 1 98.38 202 LYS A O 1
ATOM 1466 N N . ALA A 1 203 ? -11.234 -19.312 5.332 1 97.75 203 ALA A N 1
ATOM 1467 C CA . ALA A 1 203 ? -10.016 -19.391 6.141 1 97.75 203 ALA A CA 1
ATOM 1468 C C . ALA A 1 203 ? -9.805 -18.094 6.93 1 97.75 203 ALA A C 1
ATOM 1470 O O . ALA A 1 203 ? -9.484 -18.141 8.125 1 97.75 203 ALA A O 1
ATOM 1471 N N . PHE A 1 204 ? -10.047 -16.938 6.316 1 97.94 204 PHE A N 1
ATOM 1472 C CA . PHE A 1 204 ? -9.766 -15.672 6.977 1 97.94 204 PHE A CA 1
ATOM 1473 C C . PHE A 1 204 ? -11.031 -15.109 7.629 1 97.94 204 PHE A C 1
ATOM 1475 O O . PHE A 1 204 ? -10.953 -14.211 8.469 1 97.94 204 PHE A O 1
ATOM 1482 N N . GLY A 1 205 ? -12.227 -15.641 7.266 1 98.25 205 GLY A N 1
ATOM 1483 C CA . GLY A 1 205 ? -13.469 -15.258 7.914 1 98.25 205 GLY A CA 1
ATOM 1484 C C . GLY A 1 205 ? -14 -13.922 7.445 1 98.25 205 GLY A C 1
ATOM 1485 O O . GLY A 1 205 ? -14.703 -13.234 8.188 1 98.25 205 GLY A O 1
ATOM 1486 N N . TYR A 1 206 ? -13.68 -13.484 6.258 1 98.5 206 TYR A N 1
ATOM 1487 C CA . TYR A 1 206 ? -14.18 -12.227 5.711 1 98.5 206 TYR A CA 1
ATOM 1488 C C . TYR A 1 206 ? -15.594 -12.398 5.168 1 98.5 206 TYR A C 1
ATOM 1490 O O . TYR A 1 206 ? -16.031 -13.516 4.879 1 98.5 206 TYR A O 1
ATOM 1498 N N . ARG A 1 207 ? -16.297 -11.336 5.121 1 98.5 207 ARG A N 1
ATOM 1499 C CA . ARG A 1 207 ? -17.5 -11.25 4.297 1 98.5 207 ARG A CA 1
ATOM 1500 C C . ARG A 1 207 ? -17.156 -10.852 2.865 1 98.5 207 ARG A C 1
ATOM 1502 O O . ARG A 1 207 ? -16.609 -9.773 2.625 1 98.5 207 ARG A O 1
ATOM 1509 N N . VAL A 1 208 ? -17.484 -11.727 1.886 1 98.75 208 VAL A N 1
ATOM 1510 C CA . VAL A 1 208 ? -16.922 -11.555 0.55 1 98.75 208 VAL A CA 1
ATOM 1511 C C . VAL A 1 208 ? -18.016 -11.117 -0.417 1 98.75 208 VAL A C 1
ATOM 1513 O O . VAL A 1 208 ? -19.109 -11.688 -0.436 1 98.75 208 VAL A O 1
ATOM 1516 N N . VAL A 1 209 ? -17.766 -10.047 -1.143 1 98.81 209 VAL A N 1
ATOM 1517 C CA . VAL A 1 209 ? -18.5 -9.672 -2.352 1 98.81 209 VAL A CA 1
ATOM 1518 C C . VAL A 1 209 ? -17.719 -10.133 -3.584 1 98.81 209 VAL A C 1
ATOM 1520 O O . VAL A 1 209 ? -16.609 -9.656 -3.834 1 98.81 209 VAL A O 1
ATOM 1523 N N . GLY A 1 210 ? -18.297 -11.062 -4.332 1 98.75 210 GLY A N 1
ATOM 1524 C CA . GLY A 1 210 ? -17.672 -11.531 -5.555 1 98.75 210 GLY A CA 1
ATOM 1525 C C . GLY A 1 210 ? -18.203 -10.859 -6.805 1 98.75 210 GLY A C 1
ATOM 1526 O O . GLY A 1 210 ? -19.422 -10.75 -6.98 1 98.75 210 GLY A O 1
ATOM 1527 N N . ILE A 1 211 ? -17.281 -10.352 -7.578 1 98.19 211 ILE A N 1
ATOM 1528 C CA . ILE A 1 211 ? -17.641 -9.727 -8.844 1 98.19 211 ILE A CA 1
ATOM 1529 C C . ILE A 1 211 ? -17.125 -10.578 -10 1 98.19 211 ILE A C 1
ATOM 1531 O O . ILE A 1 211 ? -15.938 -10.906 -10.062 1 98.19 211 ILE A O 1
ATOM 1535 N N . ASP A 1 212 ? -17.922 -10.977 -10.875 1 96.75 212 ASP A N 1
ATOM 1536 C CA . ASP A 1 212 ? -17.578 -11.703 -12.094 1 96.75 212 ASP A CA 1
ATOM 1537 C C . ASP A 1 212 ? -18.734 -11.727 -13.078 1 96.75 212 ASP A C 1
ATOM 1539 O O . ASP A 1 212 ? -19.75 -11.047 -12.875 1 96.75 212 ASP A O 1
ATOM 1543 N N . GLN A 1 213 ? -18.531 -12.383 -14.234 1 94.94 213 GLN A N 1
ATOM 1544 C CA . GLN A 1 213 ? -19.609 -12.578 -15.195 1 94.94 213 GLN A CA 1
ATOM 1545 C C . GLN A 1 213 ? -20.734 -13.398 -14.594 1 94.94 213 GLN A C 1
ATOM 1547 O O . GLN A 1 213 ? -20.484 -14.312 -13.805 1 94.94 213 GLN A O 1
ATOM 1552 N N . GLY A 1 214 ? -21.906 -13.086 -15.078 1 95.56 214 GLY A N 1
ATOM 1553 C CA . GLY A 1 214 ? -23.094 -13.75 -14.555 1 95.56 214 GLY A CA 1
ATOM 1554 C C . GLY A 1 214 ? -23.016 -15.266 -14.656 1 95.56 214 GLY A C 1
ATOM 1555 O O . GLY A 1 214 ? -23.5 -15.977 -13.773 1 95.56 214 GLY A O 1
ATOM 1556 N N . SER A 1 215 ? -22.406 -15.781 -15.656 1 94.25 215 SER A N 1
ATOM 1557 C CA . SER A 1 215 ? -22.312 -17.219 -15.898 1 94.25 215 SER A CA 1
ATOM 1558 C C . SER A 1 215 ? -21.5 -17.922 -14.82 1 94.25 215 SER A C 1
ATOM 1560 O O . SER A 1 215 ? -21.531 -19.141 -14.703 1 94.25 215 SER A O 1
ATOM 1562 N N . LYS A 1 216 ? -20.797 -17.156 -13.961 1 94.38 216 LYS A N 1
ATOM 1563 C CA . LYS A 1 216 ? -19.922 -17.766 -12.953 1 94.38 216 LYS A CA 1
ATOM 1564 C C . LYS A 1 216 ? -20.484 -17.547 -11.547 1 94.38 216 LYS A C 1
ATOM 1566 O O . LYS A 1 216 ? -19.781 -17.797 -10.555 1 94.38 216 LYS A O 1
ATOM 1571 N N . GLU A 1 217 ? -21.688 -17.094 -11.477 1 97.12 217 GLU A N 1
ATOM 1572 C CA . GLU A 1 217 ? -22.281 -16.797 -10.18 1 97.12 217 GLU A CA 1
ATOM 1573 C C . GLU A 1 217 ? -22.266 -18.016 -9.266 1 97.12 217 GLU A C 1
ATOM 1575 O O . GLU A 1 217 ? -21.938 -17.906 -8.078 1 97.12 217 GLU A O 1
ATOM 1580 N N . ASP A 1 218 ? -22.609 -19.172 -9.781 1 97 218 ASP A N 1
ATOM 1581 C CA . ASP A 1 218 ? -22.672 -20.375 -8.969 1 97 218 ASP A CA 1
ATOM 1582 C C . ASP A 1 218 ? -21.328 -20.688 -8.328 1 97 218 ASP A C 1
ATOM 1584 O O . ASP A 1 218 ? -21.25 -20.953 -7.125 1 97 218 ASP A O 1
ATOM 1588 N N . VAL A 1 219 ? -20.297 -20.609 -9.141 1 96.31 219 VAL A N 1
ATOM 1589 C CA . VAL A 1 219 ? -18.969 -20.906 -8.625 1 96.31 219 VAL A CA 1
ATOM 1590 C C . VAL A 1 219 ? -18.578 -19.891 -7.559 1 96.31 219 VAL A C 1
ATOM 1592 O O . VAL A 1 219 ? -17.984 -20.234 -6.535 1 96.31 219 VAL A O 1
ATOM 1595 N N . VAL A 1 220 ? -18.922 -18.625 -7.734 1 98.06 220 VAL A N 1
ATOM 1596 C CA . VAL A 1 220 ? -18.609 -17.547 -6.801 1 98.06 220 VAL A CA 1
ATOM 1597 C C . VAL A 1 220 ? -19.328 -17.797 -5.473 1 98.06 220 VAL A C 1
ATOM 1599 O O . VAL A 1 220 ? -18.703 -17.719 -4.406 1 98.06 220 VAL A O 1
ATOM 1602 N N . ARG A 1 221 ? -20.578 -18.172 -5.523 1 98.19 221 ARG A N 1
ATOM 1603 C CA . ARG A 1 221 ? -21.359 -18.422 -4.32 1 98.19 221 ARG A CA 1
ATOM 1604 C C . ARG A 1 221 ? -20.891 -19.688 -3.607 1 98.19 221 ARG A C 1
ATOM 1606 O O . ARG A 1 221 ? -20.75 -19.688 -2.385 1 98.19 221 ARG A O 1
ATOM 1613 N N . GLU A 1 222 ? -20.609 -20.688 -4.379 1 97.75 222 GLU A N 1
ATOM 1614 C CA . GLU A 1 222 ? -20.125 -21.922 -3.803 1 97.75 222 GLU A CA 1
ATOM 1615 C C . GLU A 1 222 ? -18.766 -21.734 -3.133 1 97.75 222 GLU A C 1
ATOM 1617 O O . GLU A 1 222 ? -18.406 -22.453 -2.199 1 97.75 222 GLU A O 1
ATOM 1622 N N . SER A 1 223 ? -18.078 -20.734 -3.627 1 98.19 223 SER A N 1
ATOM 1623 C CA . SER A 1 223 ? -16.766 -20.453 -3.084 1 98.19 223 SER A CA 1
ATOM 1624 C C . SER A 1 223 ? -16.859 -19.656 -1.791 1 98.19 223 SER A C 1
ATOM 1626 O O . SER A 1 223 ? -15.844 -19.406 -1.133 1 98.19 223 SER A O 1
ATOM 1628 N N . GLY A 1 224 ? -18 -19.203 -1.417 1 98.44 224 GLY A N 1
ATOM 1629 C CA . GLY A 1 224 ? -18.172 -18.625 -0.093 1 98.44 224 GLY A CA 1
ATOM 1630 C C . GLY A 1 224 ? -18.516 -17.141 -0.125 1 98.44 224 GLY A C 1
ATOM 1631 O O . GLY A 1 224 ? -18.656 -16.516 0.923 1 98.44 224 GLY A O 1
ATOM 1632 N N . ALA A 1 225 ? -18.75 -16.578 -1.3 1 98.75 225 ALA A N 1
ATOM 1633 C CA . ALA A 1 225 ? -19.156 -15.18 -1.374 1 98.75 225 ALA A CA 1
ATOM 1634 C C . ALA A 1 225 ? -20.547 -14.977 -0.794 1 98.75 225 ALA A C 1
ATOM 1636 O O . ALA A 1 225 ? -21.469 -15.734 -1.112 1 98.75 225 ALA A O 1
ATOM 1637 N N . GLU A 1 226 ? -20.688 -14.023 0.024 1 98.5 226 GLU A N 1
ATOM 1638 C CA . GLU A 1 226 ? -21.984 -13.68 0.582 1 98.5 226 GLU A CA 1
ATOM 1639 C C . GLU A 1 226 ? -22.844 -12.945 -0.443 1 98.5 226 GLU A C 1
ATOM 1641 O O . GLU A 1 226 ? -24.062 -13.102 -0.464 1 98.5 226 GLU A O 1
ATOM 1646 N N . ILE A 1 227 ? -22.203 -12.148 -1.257 1 98.62 227 ILE A N 1
ATOM 1647 C CA . ILE A 1 227 ? -22.891 -11.336 -2.262 1 98.62 227 ILE A CA 1
ATOM 1648 C C . ILE A 1 227 ? -22.219 -11.523 -3.619 1 98.62 227 ILE A C 1
ATOM 1650 O O . ILE A 1 227 ? -20.984 -11.609 -3.703 1 98.62 227 ILE A O 1
ATOM 1654 N N . PHE A 1 228 ? -23.047 -11.719 -4.652 1 98.69 228 PHE A N 1
ATOM 1655 C CA . PHE A 1 228 ? -22.547 -11.711 -6.027 1 98.69 228 PHE A CA 1
ATOM 1656 C C . PHE A 1 228 ? -23.016 -10.461 -6.762 1 98.69 228 PHE A C 1
ATOM 1658 O O . PHE A 1 228 ? -24.172 -10.062 -6.652 1 98.69 228 PHE A O 1
ATOM 1665 N N . ILE A 1 229 ? -22.094 -9.766 -7.422 1 98.25 229 ILE A N 1
ATOM 1666 C CA . ILE A 1 229 ? -22.422 -8.656 -8.305 1 98.25 229 ILE A CA 1
ATOM 1667 C C . ILE A 1 229 ? -21.891 -8.945 -9.711 1 98.25 229 ILE A C 1
ATOM 1669 O O . ILE A 1 229 ? -20.734 -9.344 -9.883 1 98.25 229 ILE A O 1
ATOM 1673 N N . ASP A 1 230 ? -22.734 -8.727 -10.719 1 97.69 230 ASP A N 1
ATOM 1674 C CA . ASP A 1 230 ? -22.344 -8.93 -12.109 1 97.69 230 ASP A CA 1
ATOM 1675 C C . ASP A 1 230 ? -21.328 -7.887 -12.555 1 97.69 230 ASP A C 1
ATOM 1677 O O . ASP A 1 230 ? -21.484 -6.695 -12.289 1 97.69 230 ASP A O 1
ATOM 1681 N N . ALA A 1 231 ? -20.297 -8.359 -13.242 1 94.69 231 ALA A N 1
ATOM 1682 C CA . ALA A 1 231 ? -19.219 -7.484 -13.695 1 94.69 231 ALA A CA 1
ATOM 1683 C C . ALA A 1 231 ? -19.75 -6.445 -14.688 1 94.69 231 ALA A C 1
ATOM 1685 O O . ALA A 1 231 ? -19.109 -5.406 -14.891 1 94.69 231 ALA A O 1
ATOM 1686 N N . ALA A 1 232 ? -20.875 -6.711 -15.289 1 94.38 232 ALA A N 1
ATOM 1687 C CA . ALA A 1 232 ? -21.469 -5.797 -16.25 1 94.38 232 ALA A CA 1
ATOM 1688 C C . ALA A 1 232 ? -22.188 -4.648 -15.555 1 94.38 232 ALA A C 1
ATOM 1690 O O . ALA A 1 232 ? -22.609 -3.689 -16.203 1 94.38 232 ALA A O 1
ATOM 1691 N N . THR A 1 233 ? -22.328 -4.73 -14.258 1 95 233 THR A N 1
ATOM 1692 C CA . THR A 1 233 ? -22.953 -3.646 -13.508 1 95 233 THR A CA 1
ATOM 1693 C C . THR A 1 233 ? -22.172 -2.35 -13.68 1 95 233 THR A C 1
ATOM 1695 O O . THR A 1 233 ? -20.953 -2.328 -13.523 1 95 233 THR A O 1
ATOM 1698 N N . PRO A 1 234 ? -22.906 -1.23 -14.047 1 93.56 234 PRO A N 1
ATOM 1699 C CA . PRO A 1 234 ? -22.203 0.048 -14.203 1 93.56 234 PRO A CA 1
ATOM 1700 C C . PRO A 1 234 ? -21.453 0.466 -12.945 1 93.56 234 PRO A C 1
ATOM 1702 O O . PRO A 1 234 ? -21.906 0.209 -11.836 1 93.56 234 PRO A O 1
ATOM 1705 N N . GLY A 1 235 ? -20.359 1.15 -13.164 1 92 235 GLY A N 1
ATOM 1706 C CA . GLY A 1 235 ? -19.438 1.511 -12.086 1 92 235 GLY A CA 1
ATOM 1707 C C . GLY A 1 235 ? -20.125 2.238 -10.945 1 92 235 GLY A C 1
ATOM 1708 O O . GLY A 1 235 ? -19.953 1.877 -9.781 1 92 235 GLY A O 1
ATOM 1709 N N . GLU A 1 236 ? -20.875 3.248 -11.227 1 93.19 236 GLU A N 1
ATOM 1710 C CA . GLU A 1 236 ? -21.547 4.039 -10.195 1 93.19 236 GLU A CA 1
ATOM 1711 C C . GLU A 1 236 ? -22.516 3.186 -9.383 1 93.19 236 GLU A C 1
ATOM 1713 O O . GLU A 1 236 ? -22.625 3.348 -8.164 1 93.19 236 GLU A O 1
ATOM 1718 N N . GLU A 1 237 ? -23.203 2.342 -10.102 1 95.62 237 GLU A N 1
ATOM 1719 C CA . GLU A 1 237 ? -24.125 1.44 -9.422 1 95.62 237 GLU A CA 1
ATOM 1720 C C . GLU A 1 237 ? -23.375 0.437 -8.547 1 95.62 237 GLU A C 1
ATOM 1722 O O . GLU A 1 237 ? -23.828 0.119 -7.445 1 95.62 237 GLU A O 1
ATOM 1727 N N . LEU A 1 238 ? -22.297 -0.077 -9.055 1 96.25 238 LEU A N 1
ATOM 1728 C CA . LEU A 1 238 ? -21.469 -1.006 -8.297 1 96.25 238 LEU A CA 1
ATOM 1729 C C . LEU A 1 238 ? -20.984 -0.373 -6.996 1 96.25 238 LEU A C 1
ATOM 1731 O O . LEU A 1 238 ? -21.094 -0.984 -5.934 1 96.25 238 LEU A O 1
ATOM 1735 N N . VAL A 1 239 ? -20.484 0.838 -7.059 1 96.19 239 VAL A N 1
ATOM 1736 C CA . VAL A 1 239 ? -20 1.577 -5.898 1 96.19 239 VAL A CA 1
ATOM 1737 C C . VAL A 1 239 ? -21.141 1.776 -4.898 1 96.19 239 VAL A C 1
ATOM 1739 O O . VAL A 1 239 ? -20.969 1.553 -3.699 1 96.19 239 VAL A O 1
ATOM 1742 N N . SER A 1 240 ? -22.281 2.195 -5.391 1 96.75 240 SER A N 1
ATOM 1743 C CA . SER A 1 240 ? -23.438 2.426 -4.535 1 96.75 240 SER A CA 1
ATOM 1744 C C . SER A 1 240 ? -23.859 1.146 -3.82 1 96.75 240 SER A C 1
ATOM 1746 O O . SER A 1 240 ? -24.188 1.172 -2.633 1 96.75 240 SER A O 1
ATOM 1748 N N . GLN A 1 241 ? -23.859 0.015 -4.508 1 96.75 241 GLN A N 1
ATOM 1749 C CA . GLN A 1 241 ? -24.234 -1.265 -3.918 1 96.75 241 GLN A CA 1
ATOM 1750 C C . GLN A 1 241 ? -23.281 -1.666 -2.805 1 96.75 241 GLN A C 1
ATOM 1752 O O . GLN A 1 241 ? -23.703 -2.078 -1.725 1 96.75 241 GLN A O 1
ATOM 1757 N N . VAL A 1 242 ? -22 -1.546 -3.062 1 97.44 242 VAL A N 1
ATOM 1758 C CA . VAL A 1 242 ? -21 -1.922 -2.066 1 97.44 242 VAL A CA 1
ATOM 1759 C C . VAL A 1 242 ? -21.109 -1.006 -0.851 1 97.44 242 VAL A C 1
ATOM 1761 O O . VAL A 1 242 ? -21.016 -1.465 0.29 1 97.44 242 VAL A O 1
ATOM 1764 N N . LYS A 1 243 ? -21.312 0.28 -1.065 1 96.06 243 LYS A N 1
ATOM 1765 C CA . LYS A 1 243 ? -21.469 1.219 0.042 1 96.06 243 LYS A CA 1
ATOM 1766 C C . LYS A 1 243 ? -22.672 0.859 0.899 1 96.06 243 LYS A C 1
ATOM 1768 O O . LYS A 1 243 ? -22.609 0.908 2.129 1 96.06 243 LYS A O 1
ATOM 1773 N N . LYS A 1 244 ? -23.75 0.523 0.207 1 96.44 244 LYS A N 1
ATOM 1774 C CA . LYS A 1 244 ? -24.953 0.137 0.938 1 96.44 244 LYS A CA 1
ATOM 1775 C C . LYS A 1 244 ? -24.703 -1.071 1.831 1 96.44 244 LYS A C 1
ATOM 1777 O O . LYS A 1 244 ? -25.203 -1.143 2.955 1 96.44 244 LYS A O 1
ATOM 1782 N N . LEU A 1 245 ? -23.875 -2.018 1.415 1 96.06 245 LEU A N 1
ATOM 1783 C CA . LEU A 1 245 ? -23.562 -3.242 2.146 1 96.06 245 LEU A CA 1
ATOM 1784 C C . LEU A 1 245 ? -22.641 -2.949 3.326 1 96.06 245 LEU A C 1
ATOM 1786 O O . LEU A 1 245 ? -22.625 -3.701 4.305 1 96.06 245 LEU A O 1
ATOM 1790 N N . THR A 1 246 ? -21.844 -1.852 3.248 1 95.62 246 THR A N 1
ATOM 1791 C CA . THR A 1 246 ? -20.719 -1.629 4.164 1 95.62 246 THR A CA 1
ATOM 1792 C C . THR A 1 246 ? -20.969 -0.396 5.027 1 95.62 246 THR A C 1
ATOM 1794 O O . THR A 1 246 ? -20.047 0.366 5.312 1 95.62 246 THR A O 1
ATOM 1797 N N . ASP A 1 247 ? -22.188 -0.116 5.426 1 91.75 247 ASP A N 1
ATOM 1798 C CA . ASP A 1 247 ? -22.562 1 6.285 1 91.75 247 ASP A CA 1
ATOM 1799 C C . ASP A 1 247 ? -22.109 2.33 5.695 1 91.75 247 ASP A C 1
ATOM 1801 O O . ASP A 1 247 ? -21.609 3.195 6.418 1 91.75 247 ASP A O 1
ATOM 1805 N N . ASN A 1 248 ? -22.062 2.338 4.379 1 93 248 ASN A N 1
ATOM 1806 C CA . ASN A 1 248 ? -21.797 3.539 3.596 1 93 248 ASN A CA 1
ATOM 1807 C C . ASN A 1 248 ? -20.328 3.934 3.666 1 93 248 ASN A C 1
ATOM 1809 O O . ASN A 1 248 ? -19.984 5.105 3.504 1 93 248 ASN A O 1
ATOM 1813 N N . LEU A 1 249 ? -19.438 3.096 3.967 1 94.12 249 LEU A N 1
ATOM 1814 C CA . LEU A 1 249 ? -18.016 3.408 4.074 1 94.12 249 LEU A CA 1
ATOM 1815 C C . LEU A 1 249 ? -17.25 2.848 2.885 1 94.12 249 LEU A C 1
ATOM 1817 O O . LEU A 1 249 ? -16.312 3.488 2.387 1 94.12 249 LEU A O 1
ATOM 1821 N N . GLY A 1 250 ? -17.625 1.692 2.395 1 97.38 250 GLY A N 1
ATOM 1822 C CA . GLY A 1 250 ? -16.875 0.939 1.408 1 97.38 250 GLY A CA 1
ATOM 1823 C C . GLY A 1 250 ? -16.203 -0.3 1.983 1 97.38 250 GLY A C 1
ATOM 1824 O O . GLY A 1 250 ? -16.281 -0.544 3.189 1 97.38 250 GLY A O 1
ATOM 1825 N N . ALA A 1 251 ? -15.617 -1.048 1.128 1 98.44 251 ALA A N 1
ATOM 1826 C CA . ALA A 1 251 ? -14.992 -2.309 1.525 1 98.44 251 ALA A CA 1
ATOM 1827 C C . ALA A 1 251 ? -13.641 -2.064 2.199 1 98.44 251 ALA A C 1
ATOM 1829 O O . ALA A 1 251 ? -12.969 -1.071 1.914 1 98.44 251 ALA A O 1
ATOM 1830 N N . ASN A 1 252 ? -13.281 -3.002 3.113 1 98.31 252 ASN A N 1
ATOM 1831 C CA . ASN A 1 252 ? -11.977 -2.943 3.756 1 98.31 252 ASN A CA 1
ATOM 1832 C C . ASN A 1 252 ? -10.852 -3.24 2.77 1 98.31 252 ASN A C 1
ATOM 1834 O O . ASN A 1 252 ? -9.75 -2.705 2.898 1 98.31 252 ASN A O 1
ATOM 1838 N N . ALA A 1 253 ? -11.18 -4.078 1.83 1 98.69 253 ALA A N 1
ATOM 1839 C CA . ALA A 1 253 ? -10.172 -4.434 0.834 1 98.69 253 ALA A CA 1
ATOM 1840 C C . ALA A 1 253 ? -10.828 -4.883 -0.471 1 98.69 253 ALA A C 1
ATOM 1842 O O . ALA A 1 253 ? -11.984 -5.293 -0.481 1 98.69 253 ALA A O 1
ATOM 1843 N N . VAL A 1 254 ? -10.086 -4.688 -1.511 1 98.75 254 VAL A N 1
ATOM 1844 C CA . VAL A 1 254 ? -10.414 -5.223 -2.828 1 98.75 254 VAL A CA 1
ATOM 1845 C C . VAL A 1 254 ? -9.242 -6.031 -3.367 1 98.75 254 VAL A C 1
ATOM 1847 O O . VAL A 1 254 ? -8.109 -5.543 -3.408 1 98.75 254 VAL A O 1
ATOM 1850 N N . VAL A 1 255 ? -9.461 -7.277 -3.666 1 98.81 255 VAL A N 1
ATOM 1851 C CA . VAL A 1 255 ? -8.469 -8.109 -4.332 1 98.81 255 VAL A CA 1
ATOM 1852 C C . VAL A 1 255 ? -8.812 -8.242 -5.812 1 98.81 255 VAL A C 1
ATOM 1854 O O . VAL A 1 255 ? -9.859 -8.789 -6.168 1 98.81 255 VAL A O 1
ATOM 1857 N N . VAL A 1 256 ? -7.914 -7.781 -6.656 1 98.69 256 VAL A N 1
ATOM 1858 C CA . VAL A 1 256 ? -8.188 -7.793 -8.086 1 98.69 256 VAL A CA 1
ATOM 1859 C C . VAL A 1 256 ? -7.523 -9.016 -8.727 1 98.69 256 VAL A C 1
ATOM 1861 O O . VAL A 1 256 ? -6.324 -8.992 -9.016 1 98.69 256 VAL A O 1
ATOM 1864 N N . CYS A 1 257 ? -8.344 -9.969 -9.008 1 96.62 257 CYS A N 1
ATOM 1865 C CA . CYS A 1 257 ? -7.875 -11.18 -9.688 1 96.62 257 CYS A CA 1
ATOM 1866 C C . CYS A 1 257 ? -8.117 -11.086 -11.188 1 96.62 257 CYS A C 1
ATOM 1868 O O . CYS A 1 257 ? -7.5 -11.82 -11.961 1 96.62 257 CYS A O 1
ATOM 1870 N N . ALA A 1 258 ? -9.031 -10.219 -11.57 1 92.75 258 ALA A N 1
ATOM 1871 C CA . ALA A 1 258 ? -9.336 -10.016 -12.984 1 92.75 258 ALA A CA 1
ATOM 1872 C C . ALA A 1 258 ? -8.148 -9.391 -13.711 1 92.75 258 ALA A C 1
ATOM 1874 O O . ALA A 1 258 ? -7.457 -8.531 -13.156 1 92.75 258 ALA A O 1
ATOM 1875 N N . SER A 1 259 ? -7.93 -9.805 -14.922 1 89.94 259 SER A N 1
ATOM 1876 C CA . SER A 1 259 ? -6.926 -9.188 -15.781 1 89.94 259 SER A CA 1
ATOM 1877 C C . SER A 1 259 ? -7.516 -8.008 -16.547 1 89.94 259 SER A C 1
ATOM 1879 O O . SER A 1 259 ? -7.59 -8.039 -17.781 1 89.94 259 SER A O 1
ATOM 1881 N N . SER A 1 260 ? -7.914 -7.027 -15.844 1 91.12 260 SER A N 1
ATOM 1882 C CA . SER A 1 260 ? -8.664 -5.914 -16.422 1 91.12 260 SER A CA 1
ATOM 1883 C C . SER A 1 260 ? -8.273 -4.59 -15.773 1 91.12 260 SER A C 1
ATOM 1885 O O . SER A 1 260 ? -8.312 -4.453 -14.547 1 91.12 260 SER A O 1
ATOM 1887 N N . ASN A 1 261 ? -7.934 -3.648 -16.703 1 94.56 261 ASN A N 1
ATOM 1888 C CA . ASN A 1 261 ? -7.652 -2.307 -16.203 1 94.56 261 ASN A CA 1
ATOM 1889 C C . ASN A 1 261 ? -8.875 -1.697 -15.516 1 94.56 261 ASN A C 1
ATOM 1891 O O . ASN A 1 261 ? -8.734 -0.979 -14.523 1 94.56 261 ASN A O 1
ATOM 1895 N N . ALA A 1 262 ? -10.023 -2.006 -16.016 1 94.81 262 ALA A N 1
ATOM 1896 C CA . ALA A 1 262 ? -11.266 -1.492 -15.445 1 94.81 262 ALA A CA 1
ATOM 1897 C C . ALA A 1 262 ? -11.453 -1.986 -14.016 1 94.81 262 ALA A C 1
ATOM 1899 O O . ALA A 1 262 ? -11.922 -1.242 -13.148 1 94.81 262 ALA A O 1
ATOM 1900 N N . ALA A 1 263 ? -11.094 -3.219 -13.742 1 95.81 263 ALA A N 1
ATOM 1901 C CA . ALA A 1 263 ? -11.25 -3.789 -12.406 1 95.81 263 ALA A CA 1
ATOM 1902 C C . ALA A 1 263 ? -10.375 -3.053 -11.391 1 95.81 263 ALA A C 1
ATOM 1904 O O . ALA A 1 263 ? -10.797 -2.822 -10.258 1 95.81 263 ALA A O 1
ATOM 1905 N N . TYR A 1 264 ? -9.172 -2.693 -11.797 1 97.75 264 TYR A N 1
ATOM 1906 C CA . TYR A 1 264 ? -8.281 -1.942 -10.914 1 97.75 264 TYR A CA 1
ATOM 1907 C C . TYR A 1 264 ? -8.867 -0.575 -10.594 1 97.75 264 TYR A C 1
ATOM 1909 O O . TYR A 1 264 ? -8.914 -0.174 -9.422 1 97.75 264 TYR A O 1
ATOM 1917 N N . SER A 1 265 ? -9.25 0.129 -11.672 1 97.19 265 SER A N 1
ATOM 1918 C CA . SER A 1 265 ? -9.82 1.459 -11.484 1 97.19 265 SER A CA 1
ATOM 1919 C C . SER A 1 265 ? -11.062 1.41 -10.594 1 97.19 265 SER A C 1
ATOM 1921 O O . SER A 1 265 ? -11.172 2.182 -9.641 1 97.19 265 SER A O 1
ATOM 1923 N N . GLN A 1 266 ? -11.922 0.505 -10.859 1 96.38 266 GLN A N 1
ATOM 1924 C CA . GLN A 1 266 ? -13.148 0.329 -10.078 1 96.38 266 GLN A CA 1
ATOM 1925 C C . GLN A 1 266 ? -12.828 -0.071 -8.641 1 96.38 266 GLN A C 1
ATOM 1927 O O . GLN A 1 266 ? -13.508 0.356 -7.703 1 96.38 266 GLN A O 1
ATOM 1932 N N . GLY A 1 267 ? -11.852 -0.928 -8.492 1 97.69 267 GLY A N 1
ATOM 1933 C CA . GLY A 1 267 ? -11.484 -1.434 -7.18 1 97.69 267 GLY A CA 1
ATOM 1934 C C . GLY A 1 267 ? -11.148 -0.334 -6.188 1 97.69 267 GLY A C 1
ATOM 1935 O O . GLY A 1 267 ? -11.562 -0.391 -5.027 1 97.69 267 GLY A O 1
ATOM 1936 N N . LEU A 1 268 ? -10.43 0.634 -6.59 1 97.5 268 LEU A N 1
ATOM 1937 C CA . LEU A 1 268 ? -10.039 1.729 -5.707 1 97.5 268 LEU A CA 1
ATOM 1938 C C . LEU A 1 268 ? -11.258 2.514 -5.242 1 97.5 268 LEU A C 1
ATOM 1940 O O . LEU A 1 268 ? -11.305 2.988 -4.105 1 97.5 268 LEU A O 1
ATOM 1944 N N . GLU A 1 269 ? -12.25 2.621 -6.086 1 97.38 269 GLU A N 1
ATOM 1945 C CA . GLU A 1 269 ? -13.453 3.393 -5.785 1 97.38 269 GLU A CA 1
ATOM 1946 C C . GLU A 1 269 ? -14.352 2.65 -4.801 1 97.38 269 GLU A C 1
ATOM 1948 O O . GLU A 1 269 ? -15.25 3.248 -4.199 1 97.38 269 GLU A O 1
ATOM 1953 N N . LEU A 1 270 ? -14.148 1.36 -4.656 1 98.31 270 LEU A N 1
ATOM 1954 C CA . LEU A 1 270 ? -14.992 0.528 -3.809 1 98.31 270 LEU A CA 1
ATOM 1955 C C . LEU A 1 270 ? -14.5 0.549 -2.365 1 98.31 270 LEU A C 1
ATOM 1957 O O . LEU A 1 270 ? -15.195 0.079 -1.461 1 98.31 270 LEU A O 1
ATOM 1961 N N . LEU A 1 271 ? -13.383 1.128 -2.125 1 98.25 271 LEU A N 1
ATOM 1962 C CA . LEU A 1 271 ? -12.711 1.027 -0.831 1 98.25 271 LEU A CA 1
ATOM 1963 C C . LEU A 1 271 ? -13.242 2.078 0.138 1 98.25 271 LEU A C 1
ATOM 1965 O O . LEU A 1 271 ? -13.547 3.203 -0.265 1 98.25 271 LEU A O 1
ATOM 1969 N N . ARG A 1 272 ? -13.305 1.711 1.364 1 97.56 272 ARG A N 1
ATOM 1970 C CA . ARG A 1 272 ? -13.469 2.689 2.436 1 97.56 272 ARG A CA 1
ATOM 1971 C C . ARG A 1 272 ? -12.172 3.455 2.68 1 97.56 272 ARG A C 1
ATOM 1973 O O . ARG A 1 272 ? -11.094 3.021 2.256 1 97.56 272 ARG A O 1
ATOM 1980 N N . PRO A 1 273 ? -12.211 4.582 3.422 1 97.44 273 PRO A N 1
ATOM 1981 C CA . PRO A 1 273 ? -10.945 5.176 3.852 1 97.44 273 PRO A CA 1
ATOM 1982 C C . PRO A 1 273 ? -10.07 4.199 4.633 1 97.44 273 PRO A C 1
ATOM 1984 O O . PRO A 1 273 ? -10.578 3.43 5.453 1 97.44 273 PRO A O 1
ATOM 1987 N N . GLY A 1 274 ? -8.773 4.207 4.301 1 97.25 274 GLY A N 1
ATOM 1988 C CA . GLY A 1 274 ? -7.844 3.285 4.934 1 97.25 274 GLY A CA 1
ATOM 1989 C C . GLY A 1 274 ? -7.828 1.917 4.277 1 97.25 274 GLY A C 1
ATOM 1990 O O . GLY A 1 274 ? -7.078 1.032 4.695 1 97.25 274 GLY A O 1
ATOM 1991 N N . GLY A 1 275 ? -8.641 1.743 3.232 1 98 275 GLY A N 1
ATOM 1992 C CA . GLY A 1 275 ? -8.766 0.447 2.586 1 98 275 GLY A CA 1
ATOM 1993 C C . GLY A 1 275 ? -7.559 0.082 1.742 1 98 275 GLY A C 1
ATOM 1994 O O . GLY A 1 275 ? -6.711 0.932 1.463 1 98 275 GLY A O 1
ATOM 1995 N N . THR A 1 276 ? -7.496 -1.188 1.322 1 98.62 276 THR A N 1
ATOM 1996 C CA . THR A 1 276 ? -6.355 -1.709 0.577 1 98.62 276 THR A CA 1
ATOM 1997 C C . THR A 1 276 ? -6.816 -2.408 -0.699 1 98.62 276 THR A C 1
ATOM 1999 O O . THR A 1 276 ? -7.727 -3.24 -0.663 1 98.62 276 THR A O 1
ATOM 2002 N N . LEU A 1 277 ? -6.238 -1.983 -1.808 1 98.81 277 LEU A N 1
ATOM 2003 C CA . LEU A 1 277 ? -6.375 -2.732 -3.053 1 98.81 277 LEU A CA 1
ATOM 2004 C C . LEU A 1 277 ? -5.172 -3.645 -3.27 1 98.81 277 LEU A C 1
ATOM 2006 O O . LEU A 1 277 ? -4.027 -3.182 -3.275 1 98.81 277 LEU A O 1
ATOM 2010 N N . VAL A 1 278 ? -5.391 -4.91 -3.383 1 98.81 278 VAL A N 1
ATOM 2011 C CA . VAL A 1 278 ? -4.34 -5.879 -3.68 1 98.81 278 VAL A CA 1
ATOM 2012 C C . VAL A 1 278 ? -4.445 -6.324 -5.137 1 98.81 278 VAL A C 1
ATOM 2014 O O . VAL A 1 278 ? -5.445 -6.926 -5.539 1 98.81 278 VAL A O 1
ATOM 2017 N N . GLY A 1 279 ? -3.424 -6.008 -5.891 1 98.5 279 GLY A N 1
ATOM 2018 C CA . GLY A 1 279 ? -3.379 -6.422 -7.281 1 98.5 279 GLY A CA 1
ATOM 2019 C C . GLY A 1 279 ? -2.725 -7.777 -7.48 1 98.5 279 GLY A C 1
ATOM 2020 O O . GLY A 1 279 ? -1.603 -8 -7.02 1 98.5 279 GLY A O 1
ATOM 2021 N N . VAL A 1 280 ? -3.4 -8.656 -8.203 1 97.5 280 VAL A N 1
ATOM 2022 C CA . VAL A 1 280 ? -2.891 -9.984 -8.5 1 97.5 280 VAL A CA 1
ATOM 2023 C C . VAL A 1 280 ? -2.93 -10.227 -10.016 1 97.5 280 VAL A C 1
ATOM 2025 O O . VAL A 1 280 ? -1.906 -10.531 -10.625 1 97.5 280 VAL A O 1
ATOM 2028 N N . GLY A 1 281 ? -4.164 -10.047 -10.57 1 94.44 281 GLY A N 1
ATOM 2029 C CA . GLY A 1 281 ? -4.305 -10.211 -12.016 1 94.44 281 GLY A CA 1
ATOM 2030 C C . GLY A 1 281 ? -3.615 -9.109 -12.805 1 94.44 281 GLY A C 1
ATOM 2031 O O . GLY A 1 281 ? -3.701 -7.934 -12.453 1 94.44 281 GLY A O 1
ATOM 2032 N N . MET A 1 282 ? -2.938 -9.453 -13.875 1 91.56 282 MET A N 1
ATOM 2033 C CA . MET A 1 282 ? -2.23 -8.477 -14.703 1 91.56 282 MET A CA 1
ATOM 2034 C C . MET A 1 282 ? -2.908 -8.312 -16.062 1 91.56 282 MET A C 1
ATOM 2036 O O . MET A 1 282 ? -2.98 -9.266 -16.828 1 91.56 282 MET A O 1
ATOM 2040 N N . PRO A 1 283 ? -3.33 -7.094 -16.266 1 89.06 283 PRO A N 1
ATOM 2041 C CA . PRO A 1 283 ? -3.945 -6.863 -17.578 1 89.06 283 PRO A CA 1
ATOM 2042 C C . PRO A 1 283 ? -2.969 -7.062 -18.734 1 89.06 283 PRO A C 1
ATOM 2044 O O . PRO A 1 283 ? -1.773 -6.793 -18.594 1 89.06 283 PRO A O 1
ATOM 2047 N N . GLY A 1 284 ? -3.516 -7.602 -19.891 1 82.38 284 GLY A N 1
ATOM 2048 C CA . GLY A 1 284 ? -2.721 -7.703 -21.094 1 82.38 284 GLY A CA 1
ATOM 2049 C C . GLY A 1 284 ? -2.711 -6.422 -21.906 1 82.38 284 GLY A C 1
ATOM 2050 O O . GLY A 1 284 ? -3.324 -5.426 -21.516 1 82.38 284 GLY A O 1
ATOM 2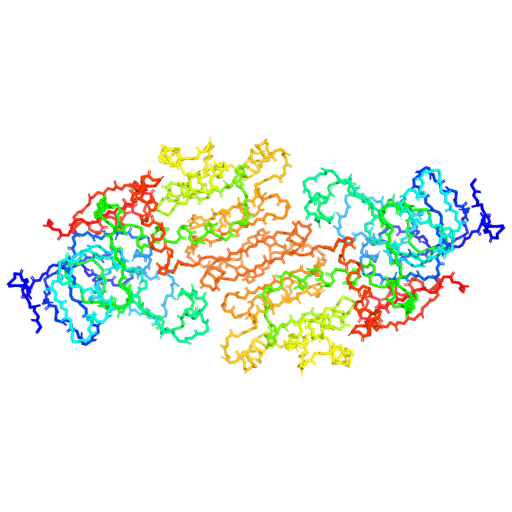051 N N . GLY A 1 285 ? -1.948 -6.371 -22.953 1 81.5 285 GLY A N 1
ATOM 2052 C CA . GLY A 1 285 ? -1.91 -5.227 -23.859 1 81.5 285 GLY A CA 1
ATOM 2053 C C . GLY A 1 285 ? -0.946 -4.148 -23.406 1 81.5 285 GLY A C 1
ATOM 2054 O O . GLY A 1 285 ? -0.013 -4.418 -22.641 1 81.5 285 GLY A O 1
ATOM 2055 N N . THR A 1 286 ? -1.176 -3.002 -23.969 1 87.88 286 THR A N 1
ATOM 2056 C CA . THR A 1 286 ? -0.319 -1.873 -23.625 1 87.88 286 THR A CA 1
ATOM 2057 C C . THR A 1 286 ? -0.55 -1.439 -22.172 1 87.88 286 THR A C 1
ATOM 2059 O O . THR A 1 286 ? -1.692 -1.245 -21.766 1 87.88 286 THR A O 1
ATOM 2062 N N . PRO A 1 287 ? 0.487 -1.38 -21.438 1 91.19 287 PRO A N 1
ATOM 2063 C CA . PRO A 1 287 ? 0.343 -0.966 -20.047 1 91.19 287 PRO A CA 1
ATOM 2064 C C . PRO A 1 287 ? -0.276 0.422 -19.906 1 91.19 287 PRO A C 1
ATOM 2066 O O . PRO A 1 287 ? 0.065 1.335 -20.656 1 91.19 287 PRO A O 1
ATOM 2069 N N . VAL A 1 288 ? -1.205 0.54 -19.047 1 95.25 288 VAL A N 1
ATOM 2070 C CA . VAL A 1 288 ? -1.786 1.842 -18.734 1 95.25 288 VAL A CA 1
ATOM 2071 C C . VAL A 1 288 ? -1.878 2.021 -17.219 1 95.25 288 VAL A C 1
ATOM 2073 O O . VAL A 1 288 ? -2 1.043 -16.484 1 95.25 288 VAL A O 1
ATOM 2076 N N . ALA A 1 289 ? -1.833 3.26 -16.781 1 97.88 289 ALA A N 1
ATOM 2077 C CA . ALA A 1 289 ? -1.963 3.576 -15.367 1 97.88 289 ALA A CA 1
ATOM 2078 C C . ALA A 1 289 ? -3.363 3.246 -14.859 1 97.88 289 ALA A C 1
ATOM 2080 O O . ALA A 1 289 ? -4.328 3.266 -15.625 1 97.88 289 ALA A O 1
ATOM 2081 N N . ILE A 1 290 ? -3.441 2.848 -13.562 1 98.38 290 ILE A N 1
ATOM 2082 C CA . ILE A 1 290 ? -4.746 2.734 -12.922 1 98.38 290 ILE A CA 1
ATOM 2083 C C . ILE A 1 290 ? -5.441 4.094 -12.922 1 98.38 290 ILE A C 1
ATOM 2085 O O . ILE A 1 290 ? -4.984 5.035 -12.273 1 98.38 290 ILE A O 1
ATOM 2089 N N . ALA A 1 291 ? -6.535 4.207 -13.594 1 97.62 291 ALA A N 1
ATOM 2090 C CA . ALA A 1 291 ? -7.168 5.488 -13.898 1 97.62 291 ALA A CA 1
ATOM 2091 C C . ALA A 1 291 ? -7.551 6.227 -12.617 1 97.62 291 ALA A C 1
ATOM 2093 O O . ALA A 1 291 ? -7.5 7.457 -12.562 1 97.62 291 ALA A O 1
ATOM 2094 N N . SER A 1 292 ? -7.906 5.516 -11.602 1 97.56 292 SER A N 1
ATOM 2095 C CA . SER A 1 292 ? -8.398 6.133 -10.375 1 97.56 292 SER A CA 1
ATOM 2096 C C . SER A 1 292 ? -7.281 6.301 -9.352 1 97.56 292 SER A C 1
ATOM 2098 O O . SER A 1 292 ? -7.516 6.781 -8.242 1 97.56 292 SER A O 1
ATOM 2100 N N . ALA A 1 293 ? -6.086 5.852 -9.625 1 98.5 293 ALA A N 1
ATOM 2101 C CA . ALA A 1 293 ? -4.961 6.008 -8.703 1 98.5 293 ALA A CA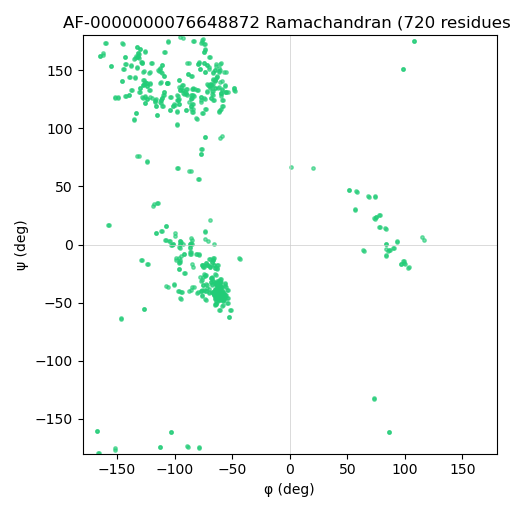 1
ATOM 2102 C C . ALA A 1 293 ? -4.414 7.43 -8.742 1 98.5 293 ALA A C 1
ATOM 2104 O O . ALA A 1 293 ? -3.355 7.68 -9.32 1 98.5 293 ALA A O 1
ATOM 2105 N N . MET A 1 294 ? -5.094 8.312 -8.102 1 97.62 294 MET A N 1
ATOM 2106 C CA . MET A 1 294 ? -4.73 9.727 -8.047 1 97.62 294 MET A CA 1
ATOM 2107 C C . MET A 1 294 ? -4.18 10.094 -6.672 1 97.62 294 MET A C 1
ATOM 2109 O O . MET A 1 294 ? -4.711 9.656 -5.648 1 97.62 294 MET A O 1
ATOM 2113 N N . PRO A 1 295 ? -3.104 10.922 -6.637 1 96.69 295 PRO A N 1
ATOM 2114 C CA . PRO A 1 295 ? -2.482 11.258 -5.355 1 96.69 295 PRO A CA 1
ATOM 2115 C C . PRO A 1 295 ? -3.48 11.82 -4.344 1 96.69 295 PRO A C 1
ATOM 2117 O O . PRO A 1 295 ? -3.496 11.398 -3.186 1 96.69 295 PRO A O 1
ATOM 2120 N N . GLY A 1 296 ? -4.332 12.75 -4.742 1 94.31 296 GLY A N 1
ATOM 2121 C CA . GLY A 1 296 ? -5.277 13.398 -3.846 1 94.31 296 GLY A CA 1
ATOM 2122 C C . GLY A 1 296 ? -6.125 12.414 -3.064 1 94.31 296 GLY A C 1
ATOM 2123 O O . GLY A 1 296 ? -5.992 12.305 -1.843 1 94.31 296 GLY A O 1
ATOM 2124 N N . PRO A 1 297 ? -6.926 11.617 -3.807 1 95.44 297 PRO A N 1
ATOM 2125 C CA . PRO A 1 297 ? -7.773 10.625 -3.137 1 95.44 297 PRO A CA 1
ATOM 2126 C C . PRO A 1 297 ? -6.965 9.594 -2.348 1 95.44 297 PRO A C 1
ATOM 2128 O O . PRO A 1 297 ? -7.375 9.195 -1.257 1 95.44 297 PRO A O 1
ATOM 2131 N N . ILE A 1 298 ? -5.82 9.148 -2.832 1 97.88 298 ILE A N 1
ATOM 2132 C CA . ILE A 1 298 ? -4.992 8.164 -2.143 1 97.88 298 ILE A CA 1
ATOM 2133 C C . ILE A 1 298 ? -4.535 8.727 -0.799 1 97.88 298 ILE A C 1
ATOM 2135 O O . ILE A 1 298 ? -4.609 8.039 0.225 1 97.88 298 ILE A O 1
ATOM 2139 N N . VAL A 1 299 ? -4.086 9.945 -0.762 1 97.12 299 VAL A N 1
ATOM 2140 C CA . VAL A 1 299 ? -3.59 10.562 0.465 1 97.12 299 VAL A CA 1
ATOM 2141 C C . VAL A 1 299 ? -4.762 10.883 1.393 1 97.12 299 VAL A C 1
ATOM 2143 O O . VAL A 1 299 ? -4.746 10.508 2.568 1 97.12 299 VAL A O 1
ATOM 2146 N N . GLN A 1 300 ? -5.824 11.5 0.885 1 94.62 300 GLN A N 1
ATOM 2147 C CA . GLN A 1 300 ? -6.949 11.969 1.692 1 94.62 300 GLN A CA 1
ATOM 2148 C C . GLN A 1 300 ? -7.648 10.805 2.387 1 94.62 300 GLN A C 1
ATOM 2150 O O . GLN A 1 300 ? -8.078 10.922 3.535 1 94.62 300 GLN A O 1
ATOM 2155 N N . LYS A 1 301 ? -7.723 9.68 1.667 1 97 301 LYS A N 1
ATOM 2156 C CA . LYS A 1 301 ? -8.422 8.516 2.209 1 97 301 LYS A CA 1
ATOM 2157 C C . LYS A 1 301 ? -7.438 7.488 2.762 1 97 301 LYS A C 1
ATOM 2159 O O . LYS A 1 301 ? -7.844 6.418 3.219 1 97 301 LYS A O 1
ATOM 2164 N N . GLN A 1 302 ? -6.184 7.824 2.672 1 97.81 302 GLN A N 1
ATOM 2165 C CA . GLN A 1 302 ? -5.133 6.914 3.111 1 97.81 302 GLN A CA 1
ATOM 2166 C C . GLN A 1 302 ? -5.309 5.531 2.49 1 97.81 302 GLN A C 1
ATOM 2168 O O . GLN A 1 302 ? -5.297 4.52 3.197 1 97.81 302 GLN A O 1
ATOM 2173 N N . LEU A 1 303 ? -5.547 5.531 1.201 1 98.44 303 LEU A N 1
ATOM 2174 C CA . LEU A 1 303 ? -5.699 4.266 0.494 1 98.44 303 LEU A CA 1
ATOM 2175 C C . LEU A 1 303 ? -4.352 3.58 0.31 1 98.44 303 LEU A C 1
ATOM 2177 O O . LEU A 1 303 ? -3.305 4.23 0.371 1 98.44 303 LEU A O 1
ATOM 2181 N N . LYS A 1 304 ? -4.402 2.305 0.155 1 98.44 304 LYS A N 1
ATOM 2182 C CA . LYS A 1 304 ? -3.217 1.512 -0.152 1 98.44 304 LYS A CA 1
ATOM 2183 C C . LYS A 1 304 ? -3.414 0.7 -1.43 1 98.44 304 LYS A C 1
ATOM 2185 O O . LYS A 1 304 ? -4.492 0.152 -1.664 1 98.44 304 LYS A O 1
ATOM 2190 N N . ILE A 1 305 ? -2.436 0.674 -2.275 1 98.75 305 ILE A N 1
ATOM 2191 C CA . ILE A 1 305 ? -2.322 -0.22 -3.424 1 98.75 305 ILE A CA 1
ATOM 2192 C C . ILE A 1 305 ? -1.103 -1.124 -3.256 1 98.75 305 ILE A C 1
ATOM 2194 O O . ILE A 1 305 ? 0.018 -0.639 -3.08 1 98.75 305 ILE A O 1
ATOM 2198 N N . VAL A 1 306 ? -1.334 -2.402 -3.287 1 98.5 306 VAL A N 1
ATOM 2199 C CA . VAL A 1 306 ? -0.269 -3.367 -3.033 1 98.5 306 VAL A CA 1
ATOM 2200 C C . VAL A 1 306 ? -0.257 -4.426 -4.133 1 98.5 306 VAL A C 1
ATOM 2202 O O . VAL A 1 306 ? -1.3 -4.988 -4.473 1 98.5 306 VAL A O 1
ATOM 2205 N N . GLY A 1 307 ? 0.925 -4.648 -4.645 1 98.38 307 GLY A N 1
ATOM 2206 C CA . GLY A 1 307 ? 1.07 -5.738 -5.594 1 98.38 307 GLY A CA 1
ATOM 2207 C C . GLY A 1 307 ? 1.38 -7.066 -4.934 1 98.38 307 GLY A C 1
ATOM 2208 O O . GLY A 1 307 ? 2.107 -7.117 -3.939 1 98.38 307 GLY A O 1
ATOM 2209 N N . SER A 1 308 ? 0.882 -8.109 -5.535 1 98.06 308 SER A N 1
ATOM 2210 C CA . SER A 1 308 ? 1.191 -9.469 -5.105 1 98.06 308 SER A CA 1
ATOM 2211 C C . SER A 1 308 ? 1.539 -10.359 -6.293 1 98.06 308 SER A C 1
ATOM 2213 O O . SER A 1 308 ? 0.677 -10.664 -7.121 1 98.06 308 SER A O 1
ATOM 2215 N N . ILE A 1 309 ? 2.697 -10.797 -6.41 1 95.69 309 ILE A N 1
ATOM 2216 C CA . ILE A 1 309 ? 3.133 -11.508 -7.605 1 95.69 309 ILE A CA 1
ATOM 2217 C C . ILE A 1 309 ? 2.977 -13.016 -7.395 1 95.69 309 ILE A C 1
ATOM 2219 O O . ILE A 1 309 ? 2.551 -13.734 -8.297 1 95.69 309 ILE A O 1
ATOM 2223 N N . LEU A 1 310 ? 3.455 -13.5 -6.199 1 95 310 LEU A N 1
ATOM 2224 C CA . LEU A 1 310 ? 3.479 -14.938 -5.961 1 95 310 LEU A CA 1
ATOM 2225 C C . LEU A 1 310 ? 3.627 -15.242 -4.473 1 95 310 LEU A C 1
ATOM 2227 O O . LEU A 1 310 ? 3.941 -14.352 -3.682 1 95 310 LEU A O 1
ATOM 2231 N N . GLY A 1 311 ? 3.32 -16.484 -4.105 1 96.31 311 GLY A N 1
ATOM 2232 C CA . GLY A 1 311 ? 3.627 -16.953 -2.762 1 96.31 311 GLY A CA 1
ATOM 2233 C C . GLY A 1 311 ? 4.969 -17.641 -2.662 1 96.31 311 GLY A C 1
ATOM 2234 O O . GLY A 1 311 ? 5.707 -17.734 -3.646 1 96.31 311 GLY A O 1
ATOM 2235 N N . ASN A 1 312 ? 5.301 -18.031 -1.464 1 97.44 312 ASN A N 1
ATOM 2236 C CA . ASN A 1 312 ? 6.555 -18.734 -1.21 1 97.44 312 ASN A CA 1
ATOM 2237 C C . ASN A 1 312 ? 6.316 -20.172 -0.785 1 97.44 312 ASN A C 1
ATOM 2239 O O . ASN A 1 312 ? 5.211 -20.703 -0.942 1 97.44 312 ASN A O 1
ATOM 2243 N N . ARG A 1 313 ? 7.352 -20.906 -0.41 1 96.88 313 ARG A N 1
ATOM 2244 C CA . ARG A 1 313 ? 7.277 -22.312 -0.069 1 96.88 313 ARG A CA 1
ATOM 2245 C C . ARG A 1 313 ? 6.348 -22.547 1.117 1 96.88 313 ARG A C 1
ATOM 2247 O O . ARG A 1 313 ? 5.59 -23.516 1.142 1 96.88 313 ARG A O 1
ATOM 2254 N N . GLN A 1 314 ? 6.398 -21.625 2.066 1 97.31 314 GLN A N 1
ATOM 2255 C CA . GLN A 1 314 ? 5.52 -21.75 3.223 1 97.31 314 GLN A CA 1
ATOM 2256 C C . GLN A 1 314 ? 4.059 -21.578 2.824 1 97.31 314 GLN A C 1
ATOM 2258 O O . GLN A 1 314 ? 3.182 -22.281 3.32 1 97.31 314 GLN A O 1
ATOM 2263 N N . ASP A 1 315 ? 3.797 -20.641 1.947 1 97.88 315 ASP A N 1
ATOM 2264 C CA . ASP A 1 315 ? 2.436 -20.438 1.46 1 97.88 315 ASP A CA 1
ATOM 2265 C C . ASP A 1 315 ? 1.892 -21.719 0.812 1 97.88 315 ASP A C 1
ATOM 2267 O O . ASP A 1 315 ? 0.716 -22.047 0.976 1 97.88 315 ASP A O 1
ATOM 2271 N N . ALA A 1 316 ? 2.756 -22.344 0.064 1 98.25 316 ALA A N 1
ATOM 2272 C CA . ALA A 1 316 ? 2.348 -23.594 -0.579 1 98.25 316 ALA A CA 1
ATOM 2273 C C . ALA A 1 316 ? 1.94 -24.641 0.458 1 98.25 316 ALA A C 1
ATOM 2275 O O . ALA A 1 316 ? 0.901 -25.297 0.318 1 98.25 316 ALA A O 1
ATOM 2276 N N . ILE A 1 317 ? 2.705 -24.766 1.497 1 97.81 317 ILE A N 1
ATOM 2277 C CA . ILE A 1 317 ? 2.41 -25.719 2.562 1 97.81 317 ILE A CA 1
ATOM 2278 C C . ILE A 1 317 ? 1.099 -25.344 3.246 1 97.81 317 ILE A C 1
ATOM 2280 O O . ILE A 1 317 ? 0.235 -26.188 3.465 1 97.81 317 ILE A O 1
ATOM 2284 N N . ASP A 1 318 ? 0.922 -24.062 3.506 1 97.75 318 ASP A N 1
ATOM 2285 C CA . ASP A 1 318 ? -0.25 -23.578 4.234 1 97.75 318 ASP A CA 1
ATOM 2286 C C . ASP A 1 318 ? -1.527 -23.812 3.43 1 97.75 318 ASP A C 1
ATOM 2288 O O . ASP A 1 318 ? -2.539 -24.266 3.977 1 97.75 318 ASP A O 1
ATOM 2292 N N . VAL A 1 319 ? -1.451 -23.531 2.174 1 98.12 319 VAL A N 1
ATOM 2293 C CA . VAL A 1 319 ? -2.67 -23.656 1.382 1 98.12 319 VAL A CA 1
ATOM 2294 C C . VAL A 1 319 ? -3.01 -25.141 1.181 1 98.12 319 VAL A C 1
ATOM 2296 O O . VAL A 1 319 ? -4.184 -25.516 1.145 1 98.12 319 VAL A O 1
ATOM 2299 N N . LEU A 1 320 ? -2.016 -25.984 1.06 1 98.56 320 LEU A N 1
ATOM 2300 C CA . LEU A 1 320 ? -2.266 -27.422 0.948 1 98.56 320 LEU A CA 1
ATOM 2301 C C . LEU A 1 320 ? -2.83 -27.984 2.25 1 98.56 320 LEU A C 1
ATOM 2303 O O . LEU A 1 320 ? -3.66 -28.891 2.23 1 98.56 320 LEU A O 1
ATOM 2307 N N . ASN A 1 321 ? -2.365 -27.406 3.322 1 98.06 321 ASN A N 1
ATOM 2308 C CA . ASN A 1 321 ? -2.928 -27.797 4.609 1 98.06 321 ASN A CA 1
ATOM 2309 C C . ASN A 1 321 ? -4.398 -27.422 4.723 1 98.06 321 ASN A C 1
ATOM 2311 O O . ASN A 1 321 ? -5.199 -28.156 5.293 1 98.06 321 ASN A O 1
ATOM 2315 N N . LEU A 1 322 ? -4.762 -26.281 4.223 1 98.31 322 LEU A N 1
ATOM 2316 C CA . LEU A 1 322 ? -6.168 -25.875 4.195 1 98.31 322 LEU A CA 1
ATOM 2317 C C . LEU A 1 322 ? -6.992 -26.859 3.373 1 98.31 322 LEU A C 1
ATOM 2319 O O . LEU A 1 322 ? -8.109 -27.219 3.76 1 98.31 322 LEU A O 1
ATOM 2323 N N . ALA A 1 323 ? -6.449 -27.25 2.258 1 98.38 323 ALA A N 1
ATOM 2324 C CA . ALA A 1 323 ? -7.133 -28.234 1.415 1 98.38 323 ALA A CA 1
ATOM 2325 C C . ALA A 1 323 ? -7.258 -29.578 2.125 1 98.38 323 ALA A C 1
ATOM 2327 O O . ALA A 1 323 ? -8.312 -30.203 2.084 1 98.38 323 ALA A O 1
ATOM 2328 N N . ALA A 1 324 ? -6.207 -30 2.775 1 98.25 324 ALA A N 1
ATOM 2329 C CA . ALA A 1 324 ? -6.188 -31.266 3.486 1 98.25 324 ALA A CA 1
ATOM 2330 C C . ALA A 1 324 ? -7.254 -31.312 4.578 1 98.25 324 ALA A C 1
ATOM 2332 O O . ALA A 1 324 ? -7.836 -32.344 4.852 1 98.25 324 ALA A O 1
ATOM 2333 N N . ARG A 1 325 ? -7.539 -30.172 5.168 1 97.44 325 ARG A N 1
ATOM 2334 C CA . ARG A 1 325 ? -8.516 -30.062 6.25 1 97.44 325 ARG A CA 1
ATOM 2335 C C . ARG A 1 325 ? -9.922 -29.859 5.703 1 97.44 325 ARG A C 1
ATOM 2337 O O . ARG A 1 325 ? -10.891 -29.797 6.465 1 97.44 325 ARG A O 1
ATOM 2344 N N . GLY A 1 326 ? -10.023 -29.688 4.422 1 97 326 GLY A N 1
ATOM 2345 C CA . GLY A 1 326 ? -11.32 -29.547 3.781 1 97 326 GLY A CA 1
ATOM 2346 C C . GLY A 1 326 ? -11.859 -28.125 3.85 1 97 326 GLY A C 1
ATOM 2347 O O . GLY A 1 326 ? -13.039 -27.891 3.57 1 97 326 GLY A O 1
ATOM 2348 N N . VAL A 1 327 ? -11.008 -27.172 4.199 1 97.56 327 VAL A N 1
ATOM 2349 C CA . VAL A 1 327 ? -11.422 -25.781 4.301 1 97.56 327 VAL A CA 1
ATOM 2350 C C . VAL A 1 327 ? -11.633 -25.188 2.902 1 97.56 327 VAL A C 1
ATOM 2352 O O . VAL A 1 327 ? -12.562 -24.422 2.682 1 97.56 327 VAL A O 1
ATOM 2355 N N . ILE A 1 328 ? -10.742 -25.562 1.999 1 98.19 328 ILE A N 1
ATOM 2356 C CA . ILE A 1 328 ? -10.875 -25.094 0.622 1 98.19 328 ILE A CA 1
ATOM 2357 C C . ILE A 1 328 ? -10.727 -26.281 -0.336 1 98.19 328 ILE A C 1
ATOM 2359 O O . ILE A 1 328 ? -10.242 -27.344 0.054 1 98.19 328 ILE A O 1
ATOM 2363 N N . THR A 1 329 ? -11.117 -26.031 -1.492 1 97.88 329 THR A N 1
ATOM 2364 C CA . THR A 1 329 ? -10.992 -26.984 -2.59 1 97.88 329 THR A CA 1
ATOM 2365 C C . THR A 1 329 ? -10.867 -26.25 -3.926 1 97.88 329 THR A C 1
ATOM 2367 O O . THR A 1 329 ? -10.695 -25.031 -3.959 1 97.88 329 THR A O 1
ATOM 2370 N N . VAL A 1 330 ? -10.844 -27.031 -5.008 1 97.62 330 VAL A N 1
ATOM 2371 C CA . VAL A 1 330 ? -10.727 -26.438 -6.344 1 97.62 330 VAL A CA 1
ATOM 2372 C C . VAL A 1 330 ? -11.938 -26.844 -7.188 1 97.62 330 VAL A C 1
ATOM 2374 O O . VAL A 1 330 ? -12.32 -28.016 -7.215 1 97.62 330 VAL A O 1
ATOM 2377 N N . HIS A 1 331 ? -12.547 -25.844 -7.723 1 96.5 331 HIS A N 1
ATOM 2378 C CA . HIS A 1 331 ? -13.438 -26.125 -8.844 1 96.5 331 HIS A CA 1
ATOM 2379 C C . HIS A 1 331 ? -12.648 -26.391 -10.117 1 96.5 331 HIS A C 1
ATOM 2381 O O . HIS A 1 331 ? -11.953 -25.516 -10.625 1 96.5 331 HIS A O 1
ATOM 2387 N N . TYR A 1 332 ? -12.766 -27.688 -10.547 1 96.19 332 TYR A N 1
ATOM 2388 C CA . TYR A 1 332 ? -11.914 -28.016 -11.68 1 96.19 332 TYR A CA 1
ATOM 2389 C C . TYR A 1 332 ? -12.617 -28.969 -12.641 1 96.19 332 TYR A C 1
ATOM 2391 O O . TYR A 1 332 ? -13.641 -29.547 -12.297 1 96.19 332 TYR A O 1
ATOM 2399 N N . GLN A 1 333 ? -12.086 -29 -13.828 1 96.12 333 GLN A N 1
ATOM 2400 C CA . GLN A 1 333 ? -12.398 -30.031 -14.812 1 96.12 333 GLN A CA 1
ATOM 2401 C C . GLN A 1 333 ? -11.133 -30.781 -15.242 1 96.12 333 GLN A C 1
ATOM 2403 O O . GLN A 1 333 ? -10.078 -30.172 -15.43 1 96.12 333 GLN A O 1
ATOM 2408 N N . THR A 1 334 ? -11.25 -32.094 -15.383 1 97.5 334 THR A N 1
ATOM 2409 C CA . THR A 1 334 ? -10.117 -32.906 -15.812 1 97.5 334 THR A CA 1
ATOM 2410 C C . THR A 1 334 ? -10.086 -33.031 -17.328 1 97.5 334 THR A C 1
ATOM 2412 O O . THR A 1 334 ? -11.125 -33.219 -17.969 1 97.5 334 THR A O 1
ATOM 2415 N N . ARG A 1 335 ? -8.977 -32.844 -17.859 1 98.12 335 ARG A N 1
ATOM 2416 C CA . ARG A 1 335 ? -8.742 -32.938 -19.297 1 98.12 335 ARG A CA 1
ATOM 2417 C C . ARG A 1 335 ? -7.527 -33.812 -19.594 1 98.12 335 ARG A C 1
ATOM 2419 O O . ARG A 1 335 ? -6.707 -34.062 -18.719 1 98.12 335 ARG A O 1
ATOM 2426 N N . LYS A 1 336 ? -7.402 -34.25 -20.828 1 98.12 336 LYS A N 1
ATOM 2427 C CA . LYS A 1 336 ? -6.227 -35 -21.281 1 98.12 336 LYS A CA 1
ATOM 2428 C C . LYS A 1 336 ? -5.141 -34.062 -21.797 1 98.12 336 LYS A C 1
ATOM 2430 O O . LYS A 1 336 ? -5.43 -32.938 -22.203 1 98.12 336 LYS A O 1
ATOM 2435 N N . LEU A 1 337 ? -3.912 -34.562 -21.766 1 98.31 337 LEU A N 1
ATOM 2436 C CA . LEU A 1 337 ? -2.785 -33.812 -22.281 1 98.31 337 LEU A CA 1
ATOM 2437 C C . LEU A 1 337 ? -3.025 -33.406 -23.734 1 98.31 337 LEU A C 1
ATOM 2439 O O . LEU A 1 337 ? -2.682 -32.281 -24.125 1 98.31 337 LEU A O 1
ATOM 2443 N N . SER A 1 338 ? -3.666 -34.281 -24.484 1 97.5 338 SER A N 1
ATOM 2444 C CA . SER A 1 338 ? -3.91 -34.062 -25.906 1 97.5 338 SER A CA 1
ATOM 2445 C C . SER A 1 338 ? -4.93 -32.938 -26.125 1 97.5 338 SER A C 1
ATOM 2447 O O . SER A 1 338 ? -5.086 -32.438 -27.25 1 97.5 338 SER A O 1
ATOM 2449 N N . GLU A 1 339 ? -5.602 -32.531 -25.078 1 97.69 339 GLU A N 1
ATOM 2450 C CA . GLU A 1 339 ? -6.648 -31.516 -25.188 1 97.69 339 GLU A CA 1
ATOM 2451 C C . GLU A 1 339 ? -6.129 -30.141 -24.766 1 97.69 339 GLU A C 1
ATOM 2453 O O . GLU A 1 339 ? -6.902 -29.188 -24.656 1 97.69 339 GLU A O 1
ATOM 2458 N N . LEU A 1 340 ? -4.844 -30.016 -24.578 1 98.19 340 LEU A N 1
ATOM 2459 C CA . LEU A 1 340 ? -4.27 -28.797 -24.016 1 98.19 340 LEU A CA 1
ATOM 2460 C C . LEU A 1 340 ? -4.609 -27.578 -24.875 1 98.19 340 LEU A C 1
ATOM 2462 O O . LEU A 1 340 ? -4.977 -26.531 -24.344 1 98.19 340 LEU A O 1
ATOM 2466 N N . THR A 1 341 ? -4.543 -27.688 -26.172 1 98.06 341 THR A N 1
ATOM 2467 C CA . THR A 1 341 ? -4.836 -26.578 -27.062 1 98.06 341 THR A CA 1
ATOM 2468 C C . THR A 1 341 ? -6.281 -26.125 -26.891 1 98.06 341 THR A C 1
ATOM 2470 O O . THR A 1 341 ? -6.562 -24.922 -26.875 1 98.06 341 THR A O 1
ATOM 2473 N N . GLU A 1 342 ? -7.113 -27.078 -26.797 1 97.19 342 GLU A N 1
ATOM 2474 C CA . GLU A 1 342 ? -8.523 -26.75 -26.594 1 97.19 342 GLU A CA 1
ATOM 2475 C C . GLU A 1 342 ? -8.742 -26.047 -25.266 1 97.19 342 GLU A C 1
ATOM 2477 O O . GLU A 1 342 ? -9.547 -25.125 -25.156 1 97.19 342 GLU A O 1
ATOM 2482 N N . VAL A 1 343 ? -8.062 -26.516 -24.25 1 97.12 343 VAL A N 1
ATOM 2483 C CA . VAL A 1 343 ? -8.141 -25.875 -22.938 1 97.12 343 VAL A CA 1
ATOM 2484 C C . VAL A 1 343 ? -7.727 -24.406 -23.047 1 97.12 343 VAL A C 1
ATOM 2486 O O . VAL A 1 343 ? -8.406 -23.531 -22.516 1 97.12 343 VAL A O 1
ATOM 2489 N N . PHE A 1 344 ? -6.633 -24.125 -23.766 1 97.06 344 PHE A N 1
ATOM 2490 C CA . PHE A 1 344 ? -6.16 -22.75 -23.953 1 97.06 344 PHE A CA 1
ATOM 2491 C C . PHE A 1 344 ? -7.195 -21.922 -24.688 1 97.06 344 PHE A C 1
ATOM 2493 O O . PHE A 1 344 ? -7.398 -20.75 -24.375 1 97.06 344 PHE A O 1
ATOM 2500 N N . ARG A 1 345 ? -7.867 -22.484 -25.656 1 96 345 ARG A N 1
ATOM 2501 C CA . ARG A 1 345 ? -8.906 -21.766 -26.391 1 96 345 ARG A CA 1
ATOM 2502 C C . ARG A 1 345 ? -10.07 -21.391 -25.469 1 96 345 ARG A C 1
ATOM 2504 O O . ARG A 1 345 ? -10.586 -20.266 -25.547 1 96 345 ARG A O 1
ATOM 2511 N N . GLU A 1 346 ? -10.406 -22.297 -24.656 1 93.06 346 GLU A N 1
ATOM 2512 C CA . GLU A 1 346 ? -11.484 -22.047 -23.719 1 93.06 346 GLU A CA 1
ATOM 2513 C C . GLU A 1 346 ? -11.102 -20.953 -22.719 1 93.06 346 GLU A C 1
ATOM 2515 O O . GLU A 1 346 ? -11.922 -20.109 -22.359 1 93.06 346 GLU A O 1
ATOM 2520 N N . MET A 1 347 ? -9.883 -21.031 -22.25 1 91.38 347 MET A N 1
ATOM 2521 C CA . MET A 1 347 ? -9.383 -20 -21.328 1 91.38 347 MET A CA 1
ATOM 2522 C C . MET A 1 347 ? -9.398 -18.625 -21.984 1 91.38 347 MET A C 1
ATOM 2524 O O . MET A 1 347 ? -9.859 -17.656 -21.375 1 91.38 347 MET A O 1
ATOM 2528 N N . GLU A 1 348 ? -8.945 -18.562 -23.203 1 90.12 348 GLU A N 1
ATOM 2529 C CA . GLU A 1 348 ? -8.852 -17.297 -23.922 1 90.12 348 GLU A CA 1
ATOM 2530 C C . GLU A 1 348 ? -10.227 -16.688 -24.141 1 90.12 348 GLU A C 1
ATOM 2532 O O . GLU A 1 348 ? -10.383 -15.461 -24.109 1 90.12 348 GLU A O 1
ATOM 2537 N N . SER A 1 349 ? -11.195 -17.547 -24.312 1 87.69 349 SER A N 1
ATOM 2538 C CA . SER A 1 349 ? -12.547 -17.078 -24.578 1 87.69 349 SER A CA 1
ATOM 2539 C C . SER A 1 349 ? -13.305 -16.797 -23.281 1 87.69 349 SER A C 1
ATOM 2541 O O . SER A 1 349 ? -14.477 -16.391 -23.312 1 87.69 349 SER A O 1
ATOM 2543 N N . GLY A 1 350 ? -12.68 -17.047 -22.156 1 82.12 350 GLY A N 1
ATOM 2544 C CA . GLY A 1 350 ? -13.297 -16.766 -20.875 1 82.12 350 GLY A CA 1
ATOM 2545 C C . GLY A 1 350 ? -14.375 -17.766 -20.5 1 82.12 350 GLY A C 1
ATOM 2546 O O . GLY A 1 350 ? -15.227 -17.484 -19.656 1 82.12 350 GLY A O 1
ATOM 2547 N N . ARG A 1 351 ? -14.367 -18.891 -20.984 1 81.25 351 ARG A N 1
ATOM 2548 C CA . ARG A 1 351 ? -15.438 -19.859 -20.797 1 81.25 351 ARG A CA 1
ATOM 2549 C C . ARG A 1 351 ? -15.086 -20.859 -19.703 1 81.25 351 ARG A C 1
ATOM 2551 O O . ARG A 1 351 ? -15.922 -21.656 -19.281 1 81.25 351 ARG A O 1
ATOM 2558 N N . LEU A 1 352 ? -13.906 -20.844 -19.312 1 85.19 352 LEU A N 1
ATOM 2559 C CA . LEU A 1 352 ? -13.492 -21.797 -18.297 1 85.19 352 LEU A CA 1
ATOM 2560 C C . LEU A 1 352 ? -13.773 -21.266 -16.906 1 85.19 352 LEU A C 1
ATOM 2562 O O . LEU A 1 352 ? -13.281 -20.203 -16.531 1 85.19 352 LEU A O 1
ATOM 2566 N N . ALA A 1 353 ? -14.656 -21.938 -16.156 1 86.12 353 ALA A N 1
ATOM 2567 C CA . ALA A 1 353 ? -14.898 -21.672 -14.742 1 86.12 353 ALA A CA 1
ATOM 2568 C C . ALA A 1 353 ? -13.984 -22.516 -13.859 1 86.12 353 ALA A C 1
ATOM 2570 O O . ALA A 1 353 ? -13.844 -23.719 -14.078 1 86.12 353 ALA A O 1
ATOM 2571 N N . GLY A 1 354 ? -13.32 -21.891 -12.906 1 92.38 354 GLY A N 1
ATOM 2572 C CA . GLY A 1 354 ? -12.375 -22.609 -12.078 1 92.38 354 GLY A CA 1
ATOM 2573 C C . GLY A 1 354 ? -11.086 -22.953 -12.812 1 92.38 354 GLY A C 1
ATOM 2574 O O . GLY A 1 354 ? -10.445 -22.078 -13.398 1 92.38 354 GLY A O 1
ATOM 2575 N N . ARG A 1 355 ? -10.688 -24.203 -12.688 1 95.69 355 ARG A N 1
ATOM 2576 C CA . ARG A 1 355 ? -9.391 -24.609 -13.227 1 95.69 355 ARG A CA 1
ATOM 2577 C C . ARG A 1 355 ? -9.531 -25.828 -14.141 1 95.69 355 ARG A C 1
ATOM 2579 O O . ARG A 1 355 ? -10.469 -26.609 -13.992 1 95.69 355 ARG A O 1
ATOM 2586 N N . ALA A 1 356 ? -8.68 -25.891 -15.133 1 97.25 356 ALA A N 1
ATOM 2587 C CA . ALA A 1 356 ? -8.461 -27.141 -15.844 1 97.25 356 ALA A CA 1
ATOM 2588 C C . ALA A 1 356 ? -7.262 -27.891 -15.273 1 97.25 356 ALA A C 1
ATOM 2590 O O . ALA A 1 356 ? -6.242 -27.281 -14.93 1 97.25 356 ALA A O 1
ATOM 2591 N N . VAL A 1 357 ? -7.461 -29.188 -15.102 1 98.62 357 VAL A N 1
ATOM 2592 C CA . VAL A 1 357 ? -6.391 -30.047 -14.617 1 98.62 357 VAL A CA 1
ATOM 2593 C C . VAL A 1 357 ? -6.16 -31.188 -15.609 1 98.62 357 VAL A C 1
ATOM 2595 O O . VAL A 1 357 ? -7.098 -31.906 -15.969 1 98.62 357 VAL A O 1
ATOM 2598 N N . LEU A 1 358 ? -4.953 -31.328 -16.047 1 98.75 358 LEU A N 1
ATOM 2599 C CA . LEU A 1 358 ? -4.605 -32.375 -16.984 1 98.75 358 LEU A CA 1
ATOM 2600 C C . LEU A 1 358 ? -4.34 -33.688 -16.266 1 98.75 358 LEU A C 1
ATOM 2602 O O . LEU A 1 358 ? -3.572 -33.719 -15.297 1 98.75 358 LEU A O 1
ATOM 2606 N N . ASP A 1 359 ? -4.984 -34.719 -16.688 1 98.44 359 ASP A N 1
ATOM 2607 C CA . ASP A 1 359 ? -4.617 -36.062 -16.312 1 98.44 359 ASP A CA 1
ATOM 2608 C C . ASP A 1 359 ? -3.496 -36.594 -17.219 1 98.44 359 ASP A C 1
ATOM 2610 O O . ASP A 1 359 ? -3.719 -36.875 -18.391 1 98.44 359 ASP A O 1
ATOM 2614 N N . LEU A 1 360 ? -2.377 -36.812 -16.641 1 98.12 360 LEU A N 1
ATOM 2615 C CA . LEU A 1 360 ? -1.192 -37.156 -17.422 1 98.12 360 LEU A CA 1
ATOM 2616 C C . LEU A 1 360 ? -1 -38.656 -17.484 1 98.12 360 LEU A C 1
ATOM 2618 O O . LEU A 1 360 ? -0.002 -39.125 -18.031 1 98.12 360 LEU A O 1
ATOM 2622 N N . GLN A 1 361 ? -1.903 -39.375 -16.922 1 91.94 361 GLN A N 1
ATOM 2623 C CA . GLN A 1 361 ? -1.843 -40.812 -16.906 1 91.94 361 GLN A CA 1
ATOM 2624 C C . GLN A 1 361 ? -2.674 -41.406 -18.047 1 91.94 361 GLN A C 1
ATOM 2626 O O . GLN A 1 361 ? -2.584 -42.594 -18.328 1 91.94 361 GLN A O 1
ATOM 2631 N N . SER A 1 362 ? -3.426 -40.625 -18.656 1 79.81 362 SER A N 1
ATOM 2632 C CA . SER A 1 362 ? -4.309 -41.094 -19.719 1 79.81 362 SER A CA 1
ATOM 2633 C C . SER A 1 362 ? -3.738 -40.781 -21.094 1 79.81 362 SER A C 1
ATOM 2635 O O . SER A 1 362 ? -2.928 -39.844 -21.234 1 79.81 362 SER A O 1
ATOM 2637 N N . MET B 1 1 ? -14.812 30.062 37.406 1 38.19 1 MET B N 1
ATOM 2638 C CA . MET B 1 1 ? -13.922 30.016 36.25 1 38.19 1 MET B CA 1
ATOM 2639 C C . MET B 1 1 ? -12.68 30.859 36.469 1 38.19 1 MET B C 1
ATOM 2641 O O . MET B 1 1 ? -12.766 32.094 36.594 1 38.19 1 MET B O 1
ATOM 2645 N N . ALA B 1 2 ? -11.617 30.172 37 1 51.28 2 ALA B N 1
ATOM 2646 C CA . ALA B 1 2 ? -10.484 31.016 37.375 1 51.28 2 ALA B CA 1
ATOM 2647 C C . ALA B 1 2 ? -9.961 31.781 36.156 1 51.28 2 ALA B C 1
ATOM 2649 O O . ALA B 1 2 ? -9.734 31.203 35.094 1 51.28 2 ALA B O 1
ATOM 2650 N N . ILE B 1 3 ? -10.422 33.188 35.781 1 51.91 3 ILE B N 1
ATOM 2651 C CA . ILE B 1 3 ? -9.914 34.031 34.719 1 51.91 3 ILE B CA 1
ATOM 2652 C C . ILE B 1 3 ? -8.586 34.656 35.125 1 51.91 3 ILE B C 1
ATOM 2654 O O . ILE B 1 3 ? -8.43 35.062 36.281 1 51.91 3 ILE B O 1
ATOM 2658 N N . VAL B 1 4 ? -7.5 34.406 34.281 1 60.78 4 VAL B N 1
ATOM 2659 C CA . VAL B 1 4 ? -6.312 35.219 34.5 1 60.78 4 VAL B CA 1
ATOM 2660 C C . VAL 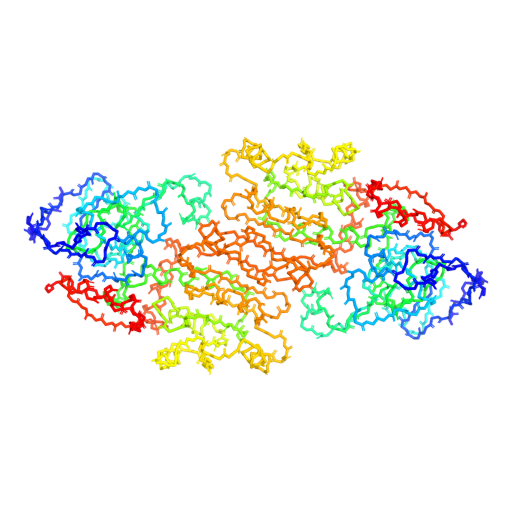B 1 4 ? -6.641 36.688 34.281 1 60.78 4 VAL B C 1
ATOM 2662 O O . VAL B 1 4 ? -7.219 37.062 33.25 1 60.78 4 VAL B O 1
ATOM 2665 N N . PRO B 1 5 ? -6.598 37.562 35.219 1 58.78 5 PRO B N 1
ATOM 2666 C CA . PRO B 1 5 ? -6.973 38.969 35.188 1 58.78 5 PRO B CA 1
ATOM 2667 C C . PRO B 1 5 ? -6.473 39.688 33.938 1 58.78 5 PRO B C 1
ATOM 2669 O O . PRO B 1 5 ? -7.07 40.688 33.5 1 58.78 5 PRO B O 1
ATOM 2672 N N . ASN B 1 6 ? -5.574 39.094 33.125 1 71.12 6 ASN B N 1
ATOM 2673 C CA . ASN B 1 6 ? -4.953 39.969 32.125 1 71.12 6 ASN B CA 1
ATOM 2674 C C . ASN B 1 6 ? -5.258 39.5 30.703 1 71.12 6 ASN B C 1
ATOM 2676 O O . ASN B 1 6 ? -4.492 39.75 29.781 1 71.12 6 ASN B O 1
ATOM 2680 N N . THR B 1 7 ? -6.496 38.938 30.609 1 83.06 7 THR B N 1
ATOM 2681 C CA . THR B 1 7 ? -6.895 38.594 29.25 1 83.06 7 THR B CA 1
ATOM 2682 C C . THR B 1 7 ? -7.535 39.781 28.547 1 83.06 7 THR B C 1
ATOM 2684 O O . THR B 1 7 ? -8.469 40.406 29.062 1 83.06 7 THR B O 1
ATOM 2687 N N . LEU B 1 8 ? -6.988 40.156 27.359 1 87.38 8 LEU B N 1
ATOM 2688 C CA . LEU B 1 8 ? -7.492 41.281 26.594 1 87.38 8 LEU B CA 1
ATOM 2689 C C . LEU B 1 8 ? -8.914 41.031 26.109 1 87.38 8 LEU B C 1
ATOM 2691 O O . LEU B 1 8 ? -9.234 39.906 25.703 1 87.38 8 LEU B O 1
ATOM 2695 N N . SER B 1 9 ? -9.742 42.094 26.125 1 93.88 9 SER B N 1
ATOM 2696 C CA . SER B 1 9 ? -11.109 41.969 25.625 1 93.88 9 SER B CA 1
ATOM 2697 C C . SER B 1 9 ? -11.148 41.938 24.109 1 93.88 9 SER B C 1
ATOM 2699 O O . SER B 1 9 ? -12.117 41.469 23.516 1 93.88 9 SER B O 1
ATOM 2701 N N . ILE B 1 10 ? -10.117 42.594 23.547 1 96.56 10 ILE B N 1
ATOM 2702 C CA . ILE B 1 10 ? -9.953 42.656 22.094 1 96.56 10 ILE B CA 1
ATOM 2703 C C . ILE B 1 10 ? -8.555 42.188 21.719 1 96.56 10 ILE B C 1
ATOM 2705 O O . ILE B 1 10 ? -7.59 42.406 22.453 1 96.56 10 ILE B O 1
ATOM 2709 N N . HIS B 1 11 ? -8.484 41.469 20.641 1 97.06 11 HIS B N 1
ATOM 2710 C CA . HIS B 1 11 ? -7.168 41.031 20.188 1 97.06 11 HIS B CA 1
ATOM 2711 C C . HIS B 1 11 ? -7.082 41 18.656 1 97.06 11 HIS B C 1
ATOM 2713 O O . HIS B 1 11 ? -8.086 41.219 17.984 1 97.06 11 HIS B O 1
ATOM 2719 N N . ARG B 1 12 ? -5.848 40.75 18.109 1 97.88 12 ARG B N 1
ATOM 2720 C CA . ARG B 1 12 ? -5.574 40.781 16.672 1 97.88 12 ARG B CA 1
ATOM 2721 C C . ARG B 1 12 ? -5.734 39.406 16.062 1 97.88 12 ARG B C 1
ATOM 2723 O O . ARG B 1 12 ? -5.348 38.406 16.656 1 97.88 12 ARG B O 1
ATOM 2730 N N . ALA B 1 13 ? -6.363 39.375 14.914 1 98.5 13 ALA B N 1
ATOM 2731 C CA . ALA B 1 13 ? -6.539 38.156 14.117 1 98.5 13 ALA B CA 1
ATOM 2732 C C . ALA B 1 13 ? -6.336 38.438 12.633 1 98.5 13 ALA B C 1
ATOM 2734 O O . ALA B 1 13 ? -6.637 39.562 12.156 1 98.5 13 ALA B O 1
ATOM 2735 N N . ALA B 1 14 ? -5.781 37.531 11.93 1 98.56 14 ALA B N 1
ATOM 2736 C CA . ALA B 1 14 ? -5.707 37.625 10.477 1 98.56 14 ALA B CA 1
ATOM 2737 C C . ALA B 1 14 ? -6.832 36.812 9.82 1 98.56 14 ALA B C 1
ATOM 2739 O O . ALA B 1 14 ? -6.973 35.625 10.062 1 98.56 14 ALA B O 1
ATOM 2740 N N . VAL B 1 15 ? -7.629 37.438 8.977 1 98.5 15 VAL B N 1
ATOM 2741 C CA . VAL B 1 15 ? -8.758 36.781 8.32 1 98.5 15 VAL B CA 1
ATOM 2742 C C . VAL B 1 15 ? -8.477 36.656 6.824 1 98.5 15 VAL B C 1
ATOM 2744 O O . VAL B 1 15 ? -7.695 37.438 6.262 1 98.5 15 VAL B O 1
ATOM 2747 N N . TYR B 1 16 ? -9.008 35.594 6.25 1 98 16 TYR B N 1
ATOM 2748 C CA . TYR B 1 16 ? -9.062 35.469 4.793 1 98 16 TYR B CA 1
ATOM 2749 C C . TYR B 1 16 ? -10.141 36.406 4.227 1 98 16 TYR B C 1
ATOM 2751 O O . TYR B 1 16 ? -11.273 35.969 3.994 1 98 16 TYR B O 1
ATOM 2759 N N . ASP B 1 17 ? -9.805 37.594 3.855 1 97.88 17 ASP B N 1
ATOM 2760 C CA . ASP B 1 17 ? -10.781 38.656 3.625 1 97.88 17 ASP B CA 1
ATOM 2761 C C . ASP B 1 17 ? -11.359 38.562 2.215 1 97.88 17 ASP B C 1
ATOM 2763 O O . ASP B 1 17 ? -12.398 39.188 1.927 1 97.88 17 ASP B O 1
ATOM 2767 N N . LYS B 1 18 ? -10.742 37.906 1.323 1 97.12 18 LYS B N 1
ATOM 2768 C CA . LYS B 1 18 ? -11.227 37.625 -0.023 1 97.12 18 LYS B CA 1
ATOM 2769 C C . LYS B 1 18 ? -11.07 36.125 -0.365 1 97.12 18 LYS B C 1
ATOM 2771 O O . LYS B 1 18 ? -10.195 35.781 -1.151 1 97.12 18 LYS B O 1
ATOM 2776 N N . PRO B 1 19 ? -11.969 35.344 0.195 1 95.19 19 PRO B N 1
ATOM 2777 C CA . PRO B 1 19 ? -11.844 33.906 -0.064 1 95.19 19 PRO B CA 1
ATOM 2778 C C . PRO B 1 19 ? -11.656 33.594 -1.545 1 95.19 19 PRO B C 1
ATOM 2780 O O . PRO B 1 19 ? -12.359 34.125 -2.395 1 95.19 19 PRO B O 1
ATOM 2783 N N . GLY B 1 20 ? -10.648 32.719 -1.833 1 94.62 20 GLY B N 1
ATOM 2784 C CA . GLY B 1 20 ? -10.336 32.375 -3.209 1 94.62 20 GLY B CA 1
ATOM 2785 C C . GLY B 1 20 ? -9.156 33.156 -3.771 1 94.62 20 GLY B C 1
ATOM 2786 O O . GLY B 1 20 ? -8.594 32.781 -4.805 1 94.62 20 GLY B O 1
ATOM 2787 N N . GLU B 1 21 ? -8.797 34.188 -3.057 1 95.94 21 GLU B N 1
ATOM 2788 C CA . GLU B 1 21 ? -7.668 35.031 -3.471 1 95.94 21 GLU B CA 1
ATOM 2789 C C . GLU B 1 21 ? -6.574 35.031 -2.406 1 95.94 21 GLU B C 1
ATOM 2791 O O . GLU B 1 21 ? -6.832 34.719 -1.24 1 95.94 21 GLU B O 1
ATOM 2796 N N . LEU B 1 22 ? -5.402 35.312 -2.881 1 97.06 22 LEU B N 1
ATOM 2797 C CA . LEU B 1 22 ? -4.301 35.5 -1.938 1 97.06 22 LEU B CA 1
ATOM 2798 C C . LEU B 1 22 ? -4.383 36.844 -1.249 1 97.06 22 LEU B C 1
ATOM 2800 O O . LEU B 1 22 ? -3.781 37.812 -1.713 1 97.06 22 LEU B O 1
ATOM 2804 N N . SER B 1 23 ? -5.199 36.906 -0.216 1 97.81 23 SER B N 1
ATOM 2805 C CA . SER B 1 23 ? -5.465 38.156 0.495 1 97.81 23 SER B CA 1
ATOM 2806 C C . SER B 1 23 ? -5.832 37.875 1.952 1 97.81 23 SER B C 1
ATOM 2808 O O . SER B 1 23 ? -6.656 37 2.244 1 97.81 23 SER B O 1
ATOM 2810 N N . THR B 1 24 ? -5.141 38.5 2.848 1 98.31 24 THR B N 1
ATOM 2811 C CA . THR B 1 24 ? -5.473 38.5 4.266 1 98.31 24 THR B CA 1
ATOM 2812 C C . THR B 1 24 ? -5.543 39.906 4.832 1 98.31 24 THR B C 1
ATOM 2814 O O . THR B 1 24 ? -5.012 40.844 4.238 1 98.31 24 THR B O 1
ATOM 2817 N N . LYS B 1 25 ? -6.223 40.031 5.867 1 98.19 25 LYS B N 1
ATOM 2818 C CA . LYS B 1 25 ? -6.332 41.281 6.594 1 98.19 25 LYS B CA 1
ATOM 2819 C C . LYS B 1 25 ? -6.262 41.062 8.102 1 98.19 25 LYS B C 1
ATOM 2821 O O . LYS B 1 25 ? -6.887 40.156 8.625 1 98.19 25 LYS B O 1
ATOM 2826 N N . VAL B 1 26 ? -5.438 41.875 8.773 1 98.31 26 VAL B N 1
ATOM 2827 C CA . VAL B 1 26 ? -5.402 41.844 10.227 1 98.31 26 VAL B CA 1
ATOM 2828 C C . VAL B 1 26 ? -6.492 42.75 10.797 1 98.31 26 VAL B C 1
ATOM 2830 O O . VAL B 1 26 ? -6.594 43.906 10.43 1 98.31 26 VAL B O 1
ATOM 2833 N N . VAL B 1 27 ? -7.273 42.188 11.703 1 98.25 27 VAL B N 1
ATOM 2834 C CA . VAL B 1 27 ? -8.383 42.938 12.289 1 98.25 27 VAL B CA 1
ATOM 2835 C C . VAL B 1 27 ? -8.383 42.75 13.805 1 98.25 27 VAL B C 1
ATOM 2837 O O . VAL B 1 27 ? -7.73 41.844 14.328 1 98.25 27 VAL B O 1
ATOM 2840 N N . ASP B 1 28 ? -9.094 43.656 14.438 1 97.81 28 ASP B N 1
ATOM 2841 C CA . ASP B 1 28 ? -9.383 43.5 15.859 1 97.81 28 ASP B CA 1
ATOM 2842 C C . ASP B 1 28 ? -10.711 42.781 16.078 1 97.81 28 ASP B C 1
ATOM 2844 O O . ASP B 1 28 ? -11.719 43.125 15.469 1 97.81 28 ASP B O 1
ATOM 2848 N N . ILE B 1 29 ? -10.625 41.812 16.906 1 97.75 29 ILE B N 1
ATOM 2849 C CA . ILE B 1 29 ? -11.867 41.094 17.188 1 97.75 29 ILE B CA 1
ATOM 2850 C C . ILE B 1 29 ? -12.039 40.938 18.688 1 97.75 29 ILE B C 1
ATOM 2852 O O . ILE B 1 29 ? -11.078 41.062 19.453 1 97.75 29 ILE B O 1
ATOM 2856 N N . LYS B 1 30 ? -13.25 40.656 19.109 1 97.38 30 LYS B N 1
ATOM 2857 C CA . LYS B 1 30 ? -13.523 40.406 20.516 1 97.38 30 LYS B CA 1
ATOM 2858 C C . LYS B 1 30 ? -12.914 39.062 20.953 1 97.38 30 LYS B C 1
ATOM 2860 O O . LYS B 1 30 ? -12.969 38.094 20.219 1 97.38 30 LYS B O 1
ATOM 2865 N N . THR B 1 31 ? -12.305 39.094 22.109 1 97.75 31 THR B N 1
ATOM 2866 C CA . THR B 1 31 ? -11.773 37.844 22.672 1 97.75 31 THR B CA 1
ATOM 2867 C C . THR B 1 31 ? -12.898 36.969 23.188 1 97.75 31 THR B C 1
ATOM 2869 O O . THR B 1 31 ? -13.711 37.406 24 1 97.75 31 THR B O 1
ATOM 2872 N N . PRO B 1 32 ? -12.953 35.719 22.703 1 96.5 32 PRO B N 1
ATOM 2873 C CA . PRO B 1 32 ? -14.055 34.844 23.109 1 96.5 32 PRO B CA 1
ATOM 2874 C C . PRO B 1 32 ? -13.844 34.25 24.5 1 96.5 32 PRO B C 1
ATOM 2876 O O . PRO B 1 32 ? -12.719 34.219 25 1 96.5 32 PRO B O 1
ATOM 2879 N N . SER B 1 33 ? -14.953 33.875 25.109 1 95.94 33 SER B N 1
ATOM 2880 C CA . SER B 1 33 ? -14.914 33.031 26.297 1 95.94 33 SER B CA 1
ATOM 2881 C C . SER B 1 33 ? -15.102 31.578 25.953 1 95.94 33 SER B C 1
ATOM 2883 O O . SER B 1 33 ? -15.906 31.234 25.078 1 95.94 33 SER B O 1
ATOM 2885 N N . PRO B 1 34 ? -14.398 30.703 26.609 1 96.94 34 PRO B N 1
ATOM 2886 C CA . PRO B 1 34 ? -14.531 29.281 26.281 1 96.94 34 PRO B CA 1
ATOM 2887 C C . PRO B 1 34 ? -15.875 28.703 26.719 1 96.94 34 PRO B C 1
ATOM 2889 O O . PRO B 1 34 ? -16.359 29.016 27.797 1 96.94 34 PRO B O 1
ATOM 2892 N N . SER B 1 35 ? -16.469 27.891 25.859 1 96.56 35 SER B N 1
ATOM 2893 C CA . SER B 1 35 ? -17.656 27.109 26.203 1 96.56 35 SER B CA 1
ATOM 2894 C C . SER B 1 35 ? -17.297 25.906 27.078 1 96.56 35 SER B C 1
ATOM 2896 O O . SER B 1 35 ? -16.125 25.703 27.406 1 96.56 35 SER B O 1
ATOM 2898 N N . ALA B 1 36 ? -18.391 25.219 27.469 1 96.94 36 ALA B N 1
ATOM 2899 C CA . ALA B 1 36 ? -18.156 23.984 28.219 1 96.94 36 ALA B CA 1
ATOM 2900 C C . ALA B 1 36 ? -17.25 23.031 27.453 1 96.94 36 ALA B C 1
ATOM 2902 O O . ALA B 1 36 ? -17.438 22.828 26.25 1 96.94 36 ALA B O 1
ATOM 2903 N N . GLY B 1 37 ? -16.203 22.5 28.156 1 97.12 37 GLY B N 1
ATOM 2904 C CA . GLY B 1 37 ? -15.273 21.547 27.562 1 97.12 37 GLY B CA 1
ATOM 2905 C C . GLY B 1 37 ? -14.125 22.219 26.828 1 97.12 37 GLY B C 1
ATOM 2906 O O . GLY B 1 37 ? -13.188 21.547 26.391 1 97.12 37 GLY B O 1
ATOM 2907 N N . GLU B 1 38 ? -14.148 23.562 26.719 1 98 38 GLU B N 1
ATOM 2908 C CA . GLU B 1 38 ? -13.125 24.297 25.984 1 98 38 GLU B CA 1
ATOM 2909 C C . GLU B 1 38 ? -12.219 25.078 26.922 1 98 38 GLU B C 1
ATOM 2911 O O . GLU B 1 38 ? -12.516 25.219 28.109 1 98 38 GLU B O 1
ATOM 2916 N N . VAL B 1 39 ? -11.125 25.531 26.422 1 97.94 39 VAL B N 1
ATOM 2917 C CA . VAL B 1 39 ? -10.227 26.469 27.094 1 97.94 39 VAL B CA 1
ATOM 2918 C C . VAL B 1 39 ? -9.93 27.656 26.188 1 97.94 39 VAL B C 1
ATOM 2920 O O . VAL B 1 39 ? -10.117 27.562 24.969 1 97.94 39 VAL B O 1
ATOM 2923 N N . LEU B 1 40 ? -9.578 28.703 26.766 1 98.19 40 LEU B N 1
ATOM 2924 C CA . LEU B 1 40 ? -9 29.812 26.031 1 98.19 40 LEU B CA 1
ATOM 2925 C C . LEU B 1 40 ? -7.477 29.766 26.078 1 98.19 40 LEU B C 1
ATOM 2927 O O . LEU B 1 40 ? -6.887 29.641 27.156 1 98.19 40 LEU B O 1
ATOM 2931 N N . VAL B 1 41 ? -6.902 29.781 24.969 1 98.31 41 VAL B N 1
ATOM 2932 C CA . VAL B 1 41 ? -5.445 29.75 24.875 1 98.31 41 VAL B CA 1
ATOM 2933 C C . VAL B 1 41 ? -4.934 31.094 24.359 1 98.31 41 VAL B C 1
ATOM 2935 O O . VAL B 1 41 ? -5.43 31.625 23.359 1 98.31 41 VAL B O 1
ATOM 2938 N N . LYS B 1 42 ? -4.047 31.688 25.062 1 98.44 42 LYS B N 1
ATOM 2939 C CA . LYS B 1 42 ? -3.273 32.812 24.547 1 98.44 42 LYS B CA 1
ATOM 2940 C C . LYS B 1 42 ? -2.107 32.312 23.688 1 98.44 42 LYS B C 1
ATOM 2942 O O . LYS B 1 42 ? -1.123 31.797 24.219 1 98.44 42 LYS B O 1
ATOM 2947 N N . LEU B 1 43 ? -2.234 32.531 22.438 1 98.56 43 LEU B N 1
ATOM 2948 C CA . LEU B 1 43 ? -1.255 32 21.5 1 98.56 43 LEU B CA 1
ATOM 2949 C C . LEU B 1 43 ? -0.013 32.875 21.453 1 98.56 43 LEU B C 1
ATOM 2951 O O . LEU B 1 43 ? -0.12 34.094 21.406 1 98.56 43 LEU B O 1
ATOM 2955 N N . SER B 1 44 ? 1.104 32.25 21.516 1 98.31 44 SER B N 1
ATOM 2956 C CA . SER B 1 44 ? 2.361 32.969 21.375 1 98.31 44 SER B CA 1
ATOM 2957 C C . SER B 1 44 ? 2.883 32.875 19.938 1 98.31 44 SER B C 1
ATOM 2959 O O . SER B 1 44 ? 3.461 33.844 19.422 1 98.31 44 SER B O 1
ATOM 2961 N N . HIS B 1 45 ? 2.754 31.734 19.312 1 98.75 45 HIS B N 1
ATOM 2962 C CA . HIS B 1 45 ? 3.256 31.516 17.969 1 98.75 45 HIS B CA 1
ATOM 2963 C C . HIS B 1 45 ? 2.305 30.625 17.156 1 98.75 45 HIS B C 1
ATOM 2965 O O . HIS B 1 45 ? 1.531 29.859 17.734 1 98.75 45 HIS B O 1
ATOM 2971 N N . SER B 1 46 ? 2.328 30.734 15.883 1 98.81 46 SER B N 1
ATOM 2972 C CA . SER B 1 46 ? 1.643 29.875 14.938 1 98.81 46 SER B CA 1
ATOM 2973 C C . SER B 1 46 ? 2.52 29.578 13.719 1 98.81 46 SER B C 1
ATOM 2975 O O . SER B 1 46 ? 3.115 30.484 13.148 1 98.81 46 SER B O 1
ATOM 2977 N N . GLY B 1 47 ? 2.646 28.297 13.422 1 98.25 47 GLY B N 1
ATOM 2978 C CA . GLY B 1 47 ? 3.23 28 12.125 1 98.25 47 GLY B CA 1
ATOM 2979 C C . GLY B 1 47 ? 2.318 28.344 10.961 1 98.25 47 GLY B C 1
ATOM 2980 O O . GLY B 1 47 ? 1.136 28.641 11.156 1 98.25 47 GLY B O 1
ATOM 2981 N N . VAL B 1 48 ? 2.883 28.469 9.805 1 98.06 48 VAL B N 1
ATOM 2982 C CA . VAL B 1 48 ? 2.148 28.641 8.562 1 98.06 48 VAL B CA 1
ATOM 2983 C C . VAL B 1 48 ? 2.395 27.453 7.637 1 98.06 48 VAL B C 1
ATOM 2985 O O . VAL B 1 48 ? 3.543 27.109 7.355 1 98.06 48 VAL B O 1
ATOM 2988 N N . CYS B 1 49 ? 1.357 26.828 7.207 1 95.69 49 CYS B N 1
ATOM 2989 C CA . CYS B 1 49 ? 1.418 25.625 6.387 1 95.69 49 CYS B CA 1
ATOM 2990 C C . CYS B 1 49 ? 0.888 25.906 4.984 1 95.69 49 CYS B C 1
ATOM 2992 O O . CYS B 1 49 ? 0.031 26.766 4.793 1 95.69 49 CYS B O 1
ATOM 2994 N N . HIS B 1 50 ? 1.373 25.172 4.031 1 93.12 50 HIS B N 1
ATOM 2995 C CA . HIS B 1 50 ? 0.867 25.312 2.67 1 93.12 50 HIS B CA 1
ATOM 2996 C C . HIS B 1 50 ? -0.627 25 2.607 1 93.12 50 HIS B C 1
ATOM 2998 O O . HIS B 1 50 ? -1.338 25.547 1.76 1 93.12 50 HIS B O 1
ATOM 3004 N N . SER B 1 51 ? -1.105 24.172 3.436 1 92.81 51 SER B N 1
ATOM 3005 C CA . SER B 1 51 ? -2.539 23.906 3.475 1 92.81 51 SER B CA 1
ATOM 3006 C C . SER B 1 51 ? -3.33 25.172 3.805 1 92.81 51 SER B C 1
ATOM 3008 O O . SER B 1 51 ? -4.469 25.328 3.357 1 92.81 51 SER B O 1
ATOM 3010 N N . ASP B 1 52 ? -2.791 26.078 4.57 1 96.19 52 ASP B N 1
ATOM 3011 C CA . ASP B 1 52 ? -3.447 27.359 4.824 1 96.19 52 ASP B CA 1
ATOM 3012 C C . ASP B 1 52 ? -3.646 28.141 3.525 1 96.19 52 ASP B C 1
ATOM 3014 O O . ASP B 1 52 ? -4.703 28.734 3.309 1 96.19 52 ASP B O 1
ATOM 3018 N N . LEU B 1 53 ? -2.58 28.141 2.762 1 94.69 53 LEU B N 1
ATOM 3019 C CA . LEU B 1 53 ? -2.629 28.797 1.461 1 94.69 53 LEU B CA 1
ATOM 3020 C C . LEU B 1 53 ? -3.688 28.172 0.568 1 94.69 53 LEU B C 1
ATOM 3022 O O . LEU B 1 53 ? -4.48 28.875 -0.062 1 94.69 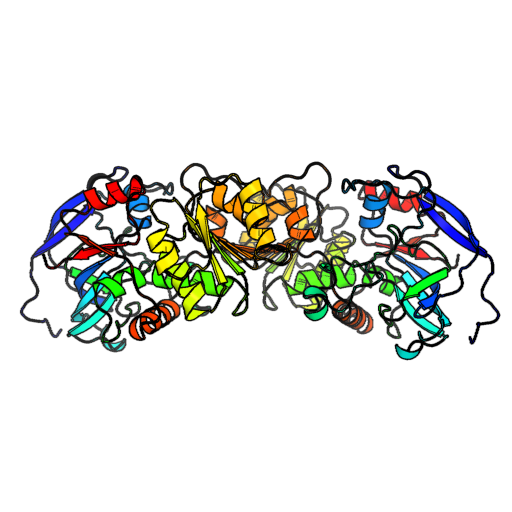53 LEU B O 1
ATOM 3026 N N . SER B 1 54 ? -3.666 26.844 0.536 1 91.81 54 SER B N 1
ATOM 3027 C CA . SER B 1 54 ? -4.625 26.125 -0.285 1 91.81 54 SER B CA 1
ATOM 3028 C C . SER B 1 54 ? -6.055 26.391 0.166 1 91.81 54 SER B C 1
ATOM 3030 O O . SER B 1 54 ? -6.957 26.516 -0.663 1 91.81 54 SER B O 1
ATOM 3032 N N . ILE B 1 55 ? -6.273 26.422 1.432 1 93 55 ILE B N 1
ATOM 3033 C CA . ILE B 1 55 ? -7.59 26.703 1.992 1 93 55 ILE B CA 1
ATOM 3034 C C . ILE B 1 55 ? -8.016 28.125 1.62 1 93 55 ILE B C 1
ATOM 3036 O O . ILE B 1 55 ? -9.133 28.344 1.134 1 93 55 ILE B O 1
ATOM 3040 N N . MET B 1 56 ? -7.18 29.016 1.815 1 95.88 56 MET B N 1
ATOM 3041 C CA . MET B 1 56 ? -7.473 30.422 1.527 1 95.88 56 MET B CA 1
ATOM 3042 C C . MET B 1 56 ? -7.844 30.609 0.061 1 95.88 56 MET B C 1
ATOM 3044 O O . MET B 1 56 ? -8.836 31.266 -0.252 1 95.88 56 MET B O 1
ATOM 3048 N N . LYS B 1 57 ? -7.145 29.906 -0.793 1 94 57 LYS B N 1
ATOM 3049 C CA . LYS B 1 57 ? -7.336 30.078 -2.23 1 94 57 LYS B CA 1
ATOM 3050 C C . LYS B 1 57 ? -8.383 29.109 -2.768 1 94 57 LYS B C 1
ATOM 3052 O O . LYS B 1 57 ? -8.727 29.156 -3.951 1 94 57 LYS B O 1
ATOM 3057 N N . ASN B 1 58 ? -8.805 28.203 -1.964 1 89.5 58 ASN B N 1
ATOM 3058 C CA . ASN B 1 58 ? -9.695 27.109 -2.367 1 89.5 58 ASN B CA 1
ATOM 3059 C C . ASN B 1 58 ? -9.094 26.281 -3.494 1 89.5 58 ASN B C 1
ATOM 3061 O O . ASN B 1 58 ? -9.789 25.938 -4.453 1 89.5 58 ASN B O 1
ATOM 3065 N N . SER B 1 59 ? -7.891 25.969 -3.338 1 84.19 59 SER B N 1
ATOM 3066 C CA . SER B 1 59 ? -7.172 25.234 -4.379 1 84.19 59 SER B CA 1
ATOM 3067 C C . SER B 1 59 ? -7.562 23.766 -4.395 1 84.19 59 SER B C 1
ATOM 3069 O O . SER B 1 59 ? -7.312 23.062 -5.375 1 84.19 59 SER B O 1
ATOM 3071 N N . TRP B 1 60 ? -8.156 23.297 -3.328 1 77.62 60 TRP B N 1
ATOM 3072 C CA . TRP B 1 60 ? -8.578 21.906 -3.262 1 77.62 60 TRP B CA 1
ATOM 3073 C C . TRP B 1 60 ? -9.953 21.719 -3.893 1 77.62 60 TRP B C 1
ATOM 3075 O O . TRP B 1 60 ? -10.461 20.594 -3.971 1 77.62 60 TRP B O 1
ATOM 3085 N N . GLY B 1 61 ? -10.547 22.703 -4.383 1 79.12 61 GLY B N 1
ATOM 3086 C CA . GLY B 1 61 ? -11.836 22.625 -5.047 1 79.12 61 GLY B CA 1
ATOM 3087 C C . GLY B 1 61 ? -12.977 22.297 -4.094 1 79.12 61 GLY B C 1
ATOM 3088 O O . GLY B 1 61 ? -13.836 21.469 -4.402 1 79.12 61 GLY B O 1
ATOM 3089 N N . MET B 1 62 ? -12.914 22.922 -2.939 1 79.38 62 MET B N 1
ATOM 3090 C CA . MET B 1 62 ? -14.016 22.734 -1.993 1 79.38 62 MET B CA 1
ATOM 3091 C C . MET B 1 62 ? -15.312 23.312 -2.549 1 79.38 62 MET B C 1
ATOM 3093 O O . MET B 1 62 ? -15.305 24.375 -3.17 1 79.38 62 MET B O 1
ATOM 3097 N N . PRO B 1 63 ? -16.391 22.484 -2.396 1 81.94 63 PRO B N 1
ATOM 3098 C CA . PRO B 1 63 ? -17.656 22.922 -2.986 1 81.94 63 PRO B CA 1
ATOM 3099 C C . PRO B 1 63 ? -18.312 24.047 -2.211 1 81.94 63 PRO B C 1
ATOM 3101 O O . PRO B 1 63 ? -19.516 24.312 -2.387 1 81.94 63 PRO B O 1
ATOM 3104 N N . PHE B 1 64 ? -17.656 24.672 -1.28 1 86.06 64 PHE B N 1
ATOM 3105 C CA . PHE B 1 64 ? -18.156 25.781 -0.491 1 86.06 64 PHE B CA 1
ATOM 3106 C C . PHE B 1 64 ? -17.094 26.875 -0.389 1 86.06 64 PHE B C 1
ATOM 3108 O O . PHE B 1 64 ? -15.93 26.656 -0.694 1 86.06 64 PHE B O 1
ATOM 3115 N N . SER B 1 65 ? -17.641 28.031 -0.08 1 89.06 65 SER B N 1
ATOM 3116 C CA . SER B 1 65 ? -16.734 29.141 0.189 1 89.06 65 SER B CA 1
ATOM 3117 C C . SER B 1 65 ? -16.656 29.453 1.682 1 89.06 65 SER B C 1
ATOM 3119 O O . SER B 1 65 ? -17.672 29.391 2.385 1 89.06 65 SER B O 1
ATOM 3121 N N . LEU B 1 66 ? -15.469 29.719 2.105 1 94 66 LEU B N 1
ATOM 3122 C CA . LEU B 1 66 ? -15.289 30.156 3.484 1 94 66 LEU B CA 1
ATOM 3123 C C . LEU B 1 66 ? -15.781 31.594 3.662 1 94 66 LEU B C 1
ATOM 3125 O O . LEU B 1 66 ? -15.82 32.375 2.703 1 94 66 LEU B O 1
ATOM 3129 N N . PRO B 1 67 ? -16.281 31.906 4.855 1 95.94 67 PRO B N 1
ATOM 3130 C CA . PRO B 1 67 ? -16.609 33.312 5.086 1 95.94 67 PRO B CA 1
ATOM 3131 C C . PRO B 1 67 ? -15.391 34.219 4.98 1 95.94 67 PRO B C 1
ATOM 3133 O O . PRO B 1 67 ? -14.266 33.781 5.234 1 95.94 67 PRO B O 1
ATOM 3136 N N . ASP B 1 68 ? -15.594 35.5 4.59 1 97.06 68 ASP B N 1
ATOM 3137 C CA . ASP B 1 68 ? -14.5 36.438 4.449 1 97.06 68 ASP B CA 1
ATOM 3138 C C . ASP B 1 68 ? -13.969 36.875 5.816 1 97.06 68 ASP B C 1
ATOM 3140 O O . ASP B 1 68 ? -13.094 37.719 5.906 1 97.06 68 ASP B O 1
ATOM 3144 N N . THR B 1 69 ? -14.508 36.281 6.883 1 97.75 69 THR B N 1
ATOM 3145 C CA . THR B 1 69 ? -14.047 36.531 8.242 1 97.75 69 THR B CA 1
ATOM 3146 C C . THR B 1 69 ? -13.281 35.312 8.789 1 97.75 69 THR B C 1
ATOM 3148 O O . THR B 1 69 ? -12.883 35.312 9.953 1 97.75 69 THR B O 1
ATOM 3151 N N . GLN B 1 70 ? -13.117 34.312 7.926 1 98.12 70 GLN B N 1
ATOM 3152 C CA . GLN B 1 70 ? -12.438 33.094 8.359 1 98.12 70 GLN B CA 1
ATOM 3153 C C . GLN B 1 70 ? -11.031 33.406 8.875 1 98.12 70 GLN B C 1
ATOM 3155 O O . GLN B 1 70 ? -10.234 34.062 8.172 1 98.12 70 GLN B O 1
ATOM 3160 N N . ILE B 1 71 ? -10.789 33.094 10.141 1 98.56 71 ILE B N 1
ATOM 3161 C CA . ILE B 1 71 ? -9.43 33.125 10.672 1 98.56 71 ILE B CA 1
ATOM 3162 C C . ILE B 1 71 ? -8.711 31.828 10.367 1 98.56 71 ILE B C 1
ATOM 3164 O O . ILE B 1 71 ? -9.133 30.75 10.82 1 98.56 71 ILE B O 1
ATOM 3168 N N . GLY B 1 72 ? -7.59 31.922 9.656 1 97.94 72 GLY B N 1
ATOM 3169 C CA . GLY B 1 72 ? -6.871 30.719 9.266 1 97.94 72 GLY B CA 1
ATOM 3170 C C . GLY B 1 72 ? -5.844 30.281 10.289 1 97.94 72 GLY B C 1
ATOM 3171 O O . GLY B 1 72 ? -5.859 30.734 11.43 1 97.94 72 GLY B O 1
ATOM 3172 N N . GLY B 1 73 ? -5.074 29.266 9.891 1 98.38 73 GLY B N 1
ATOM 3173 C CA . GLY B 1 73 ? -4.012 28.734 10.734 1 98.38 73 GLY B CA 1
ATOM 3174 C C . GLY B 1 73 ? -4.418 27.484 11.492 1 98.38 73 GLY B C 1
ATOM 3175 O O . GLY B 1 73 ? -5.586 27.312 11.844 1 98.38 73 GLY B O 1
ATOM 3176 N N . HIS B 1 74 ? -3.375 26.625 11.766 1 98.5 74 HIS B N 1
ATOM 3177 C CA . HIS B 1 74 ? -3.727 25.391 12.469 1 98.5 74 HIS B CA 1
ATOM 3178 C C . HIS B 1 74 ? -2.52 24.797 13.188 1 98.5 74 HIS B C 1
ATOM 3180 O O . HIS B 1 74 ? -2.521 23.625 13.555 1 98.5 74 HIS B O 1
ATOM 3186 N N . GLU B 1 75 ? -1.464 25.594 13.383 1 98.06 75 GLU B N 1
ATOM 3187 C CA . GLU B 1 75 ? -0.25 25.188 14.078 1 98.06 75 GLU B CA 1
ATOM 3188 C C . GLU B 1 75 ? 0.056 26.125 15.242 1 98.06 75 GLU B C 1
ATOM 3190 O O . GLU B 1 75 ? 1.093 26.797 15.258 1 98.06 75 GLU B O 1
ATOM 3195 N N . GLY B 1 76 ? -0.685 26.078 16.266 1 98.62 76 GLY B N 1
ATOM 3196 C CA . GLY B 1 76 ? -0.561 27.094 17.297 1 98.62 76 GLY B CA 1
ATOM 3197 C C . GLY B 1 76 ? 0.062 26.562 18.578 1 98.62 76 GLY B C 1
ATOM 3198 O O . GLY B 1 76 ? -0.158 25.422 18.953 1 98.62 76 GLY B O 1
ATOM 3199 N N . VAL B 1 77 ? 0.833 27.391 19.234 1 98.75 77 VAL B N 1
ATOM 3200 C CA . VAL B 1 77 ? 1.347 27.141 20.578 1 98.75 77 VAL B CA 1
ATOM 3201 C C . VAL B 1 77 ? 1.026 28.328 21.469 1 98.75 77 VAL B C 1
ATOM 3203 O O . VAL B 1 77 ? 1.157 29.484 21.062 1 98.75 77 VAL B O 1
ATOM 3206 N N . GLY B 1 78 ? 0.599 28.016 22.656 1 98.25 78 GLY B N 1
ATOM 3207 C CA . GLY B 1 78 ? 0.314 29.078 23.609 1 98.25 78 GLY B CA 1
ATOM 3208 C C . GLY B 1 78 ? 0.125 28.562 25.031 1 98.25 78 GLY B C 1
ATOM 3209 O O . GLY B 1 78 ? 0.637 27.5 25.391 1 98.25 78 GLY B O 1
ATOM 3210 N N . THR B 1 79 ? -0.538 29.438 25.812 1 97.75 79 THR B N 1
ATOM 3211 C CA . THR B 1 79 ? -0.774 29.141 27.219 1 97.75 79 THR B CA 1
ATOM 3212 C C . THR B 1 79 ? -2.262 29.219 27.547 1 97.75 79 THR B C 1
ATOM 3214 O O . THR B 1 79 ? -2.957 30.125 27.094 1 97.75 79 THR B O 1
ATOM 3217 N N . VAL B 1 80 ? -2.688 28.25 28.359 1 97.81 80 VAL B N 1
ATOM 3218 C CA . VAL B 1 80 ? -4.07 28.281 28.812 1 97.81 80 VAL B CA 1
ATOM 3219 C C . VAL B 1 80 ? -4.281 29.484 29.734 1 97.81 80 VAL B C 1
ATOM 3221 O O . VAL B 1 80 ? -3.541 29.672 30.703 1 97.81 80 VAL B O 1
ATOM 3224 N N . VAL B 1 81 ? -5.348 30.281 29.438 1 97.62 81 VAL B N 1
ATOM 3225 C CA . VAL B 1 81 ? -5.555 31.469 30.266 1 97.62 81 VAL B CA 1
ATOM 3226 C C . VAL B 1 81 ? -6.953 31.438 30.875 1 97.62 81 VAL B C 1
ATOM 3228 O O . VAL B 1 81 ? -7.25 32.188 31.797 1 97.62 81 VAL B O 1
ATOM 3231 N N . GLN B 1 82 ? -7.824 30.625 30.344 1 97 82 GLN B N 1
ATOM 3232 C CA . GLN B 1 82 ? -9.148 30.375 30.891 1 97 82 GLN B CA 1
ATOM 3233 C C . GLN B 1 82 ? -9.586 28.938 30.672 1 97 82 GLN B C 1
ATOM 3235 O O . GLN B 1 82 ? -9.297 28.344 29.625 1 97 82 GLN B O 1
ATOM 3240 N N . VAL B 1 83 ? -10.25 28.344 31.656 1 96.75 83 VAL B N 1
ATOM 3241 C CA . VAL B 1 83 ? -10.75 26.984 31.578 1 96.75 83 VAL B CA 1
ATOM 3242 C C . VAL B 1 83 ? -12.281 26.984 31.656 1 96.75 83 VAL B C 1
ATOM 3244 O O . VAL B 1 83 ? -12.852 27.484 32.625 1 96.75 83 VAL B O 1
ATOM 3247 N N . GLY B 1 84 ? -12.891 26.469 30.594 1 95.94 84 GLY B N 1
ATOM 3248 C CA . GLY B 1 84 ? -14.344 26.375 30.609 1 95.94 84 GLY B CA 1
ATOM 3249 C C . GLY B 1 84 ? -14.859 25.266 31.5 1 95.94 84 GLY B C 1
ATOM 3250 O O . GLY B 1 84 ? -14.086 24.422 31.969 1 95.94 84 GLY B O 1
ATOM 3251 N N . GLU B 1 85 ? -16.203 25.312 31.625 1 95.94 85 GLU B N 1
ATOM 3252 C CA . GLU B 1 85 ? -16.828 24.344 32.5 1 95.94 85 GLU B CA 1
ATOM 3253 C C . GLU B 1 85 ? -16.516 22.922 32.062 1 95.94 85 GLU B C 1
ATOM 3255 O O . GLU B 1 85 ? -16.672 22.562 30.891 1 95.94 85 GLU B O 1
ATOM 3260 N N . GLY B 1 86 ? -15.969 22.125 32.969 1 95.44 86 GLY B N 1
ATOM 3261 C CA . GLY B 1 86 ? -15.75 20.719 32.719 1 95.44 86 GLY B CA 1
ATOM 3262 C C . GLY B 1 86 ? -14.469 20.422 31.969 1 95.44 86 GLY B C 1
ATOM 3263 O O . GLY B 1 86 ? -14.078 19.266 31.812 1 95.44 86 GLY B O 1
ATOM 3264 N N . ALA B 1 87 ? -13.828 21.453 31.469 1 95 87 ALA B N 1
ATOM 3265 C CA . ALA B 1 87 ? -12.633 21.25 30.641 1 95 87 ALA B CA 1
ATOM 3266 C C . ALA B 1 87 ? -11.461 20.766 31.484 1 95 87 ALA B C 1
ATOM 3268 O O . ALA B 1 87 ? -10.516 20.172 30.953 1 95 87 ALA B O 1
ATOM 3269 N N . ASP B 1 88 ? -11.477 20.906 32.75 1 92.94 88 ASP B N 1
ATOM 3270 C CA . ASP B 1 88 ? -10.375 20.578 33.656 1 92.94 88 ASP B CA 1
ATOM 3271 C C . ASP B 1 88 ? -10.195 19.078 33.781 1 92.94 88 ASP B C 1
ATOM 3273 O O . ASP B 1 88 ? -9.141 18.594 34.219 1 92.94 88 ASP B O 1
ATOM 3277 N N . ILE B 1 89 ? -11.234 18.328 33.375 1 94.56 89 ILE B N 1
ATOM 3278 C CA . ILE B 1 89 ? -11.172 16.875 33.5 1 94.56 89 ILE B CA 1
ATOM 3279 C C . ILE B 1 89 ? -10.039 16.328 32.625 1 94.56 89 ILE B C 1
ATOM 3281 O O . ILE B 1 89 ? -9.555 15.227 32.844 1 94.56 89 ILE B O 1
ATOM 3285 N N . HIS B 1 90 ? -9.602 17.125 31.703 1 93.69 90 HIS B N 1
ATOM 3286 C CA . HIS B 1 90 ? -8.578 16.688 30.75 1 93.69 90 HIS B CA 1
ATOM 3287 C C . HIS B 1 90 ? -7.184 17.047 31.234 1 93.69 90 HIS B C 1
ATOM 3289 O O . HIS B 1 90 ? -6.195 16.828 30.531 1 93.69 90 HIS B O 1
ATOM 3295 N N . GLY B 1 91 ? -7.113 17.672 32.406 1 93.19 91 GLY B N 1
ATOM 3296 C CA . GLY B 1 91 ? -5.84 17.844 33.094 1 93.19 91 GLY B CA 1
ATOM 3297 C C . GLY B 1 91 ? -5.164 19.156 32.781 1 93.19 91 GLY B C 1
ATOM 3298 O O . GLY B 1 91 ? -4.055 19.422 33.25 1 93.19 91 GLY B O 1
ATOM 3299 N N . PHE B 1 92 ? -5.762 20.047 32 1 93.5 92 PHE B N 1
ATOM 3300 C CA . PHE B 1 92 ? -5.172 21.328 31.672 1 93.5 92 PHE B CA 1
ATOM 3301 C C . PHE B 1 92 ? -5.629 22.406 32.656 1 93.5 92 PHE B C 1
ATOM 3303 O O . PHE B 1 92 ? -6.812 22.484 32.969 1 93.5 92 PHE B O 1
ATOM 3310 N N . VAL B 1 93 ? -4.625 23.172 33.125 1 94.5 93 VAL B N 1
ATOM 3311 C CA . VAL B 1 93 ? -4.898 24.281 34.031 1 94.5 93 VAL B CA 1
ATOM 3312 C C . VAL B 1 93 ? -4.301 25.562 33.469 1 94.5 93 VAL B C 1
ATOM 3314 O O . VAL B 1 93 ? -3.5 25.531 32.531 1 94.5 93 VAL B O 1
ATOM 3317 N N . ILE B 1 94 ? -4.711 26.641 34.031 1 96.19 94 ILE B N 1
ATOM 3318 C CA . ILE B 1 94 ? -4.176 27.938 33.625 1 96.19 94 ILE B CA 1
ATOM 3319 C C . ILE B 1 94 ? -2.654 27.938 33.75 1 96.19 94 ILE B C 1
ATOM 3321 O O . ILE B 1 94 ? -2.107 27.438 34.75 1 96.19 94 ILE B O 1
ATOM 3325 N N . GLY B 1 95 ? -2.004 28.375 32.719 1 95.88 95 GLY B N 1
ATOM 3326 C CA . GLY B 1 95 ? -0.551 28.422 32.719 1 95.88 95 GLY B CA 1
ATOM 3327 C C . GLY B 1 95 ? 0.097 27.312 31.922 1 95.88 95 GLY B C 1
ATOM 3328 O O . GLY B 1 95 ? 1.27 27.422 31.562 1 95.88 95 GLY B O 1
ATOM 3329 N N . ASN B 1 96 ? -0.621 26.234 31.656 1 96.56 96 ASN B N 1
ATOM 3330 C CA . ASN B 1 96 ? -0.074 25.156 30.859 1 96.56 96 ASN B CA 1
ATOM 3331 C C . ASN B 1 96 ? 0.269 25.609 29.438 1 96.56 96 ASN B C 1
ATOM 3333 O O . ASN B 1 96 ? -0.505 26.328 28.812 1 96.56 96 ASN B O 1
ATOM 3337 N N . ARG B 1 97 ? 1.448 25.234 28.922 1 98.12 97 ARG B N 1
ATOM 3338 C CA . ARG B 1 97 ? 1.76 25.375 27.5 1 98.12 97 ARG B CA 1
ATOM 3339 C C . ARG B 1 97 ? 1.082 24.281 26.688 1 98.12 97 ARG B C 1
ATOM 3341 O O . ARG B 1 97 ? 1.233 23.094 26.969 1 98.12 97 ARG B O 1
ATOM 3348 N N . VAL B 1 98 ? 0.364 24.688 25.688 1 98.56 98 VAL B N 1
ATOM 3349 C CA . VAL B 1 98 ? -0.416 23.719 24.922 1 98.56 98 VAL B CA 1
ATOM 3350 C C . VAL B 1 98 ? -0.299 24.031 23.422 1 98.56 98 VAL B C 1
ATOM 3352 O O . VAL B 1 98 ? 0.039 25.156 23.047 1 98.56 98 VAL B O 1
ATOM 3355 N N . GLY B 1 99 ? -0.474 23.016 22.656 1 98.62 99 GLY B N 1
ATOM 3356 C CA . GLY B 1 99 ? -0.459 23.125 21.219 1 98.62 99 GLY B CA 1
ATOM 3357 C C . GLY B 1 99 ? -1.812 22.859 20.578 1 98.62 99 GLY B C 1
ATOM 3358 O O . GLY B 1 99 ? -2.555 21.984 21.031 1 98.62 99 GLY B O 1
ATOM 3359 N N . VAL B 1 100 ? -2.152 23.641 19.578 1 98.44 100 VAL B N 1
ATOM 3360 C CA . VAL B 1 100 ? -3.338 23.5 18.734 1 98.44 100 VAL B CA 1
ATOM 3361 C C . VAL B 1 100 ? -2.945 22.906 17.391 1 98.44 100 VAL B C 1
ATOM 3363 O O . VAL B 1 100 ? -2.053 23.422 16.703 1 98.44 100 VAL B O 1
ATOM 3366 N N . LYS B 1 101 ? -3.617 21.812 17 1 98.38 101 LYS B N 1
ATOM 3367 C CA . LYS B 1 101 ? -3.279 21.094 15.781 1 98.38 101 LYS B CA 1
ATOM 3368 C C . LYS B 1 101 ? -4.309 21.359 14.688 1 98.38 101 LYS B C 1
ATOM 3370 O O . LYS B 1 101 ? -5.246 22.125 14.875 1 98.38 101 LYS B O 1
ATOM 3375 N N . TRP B 1 102 ? -4.043 20.844 13.484 1 97.06 102 TRP B N 1
ATOM 3376 C CA . TRP B 1 102 ? -4.98 20.875 12.367 1 97.06 102 TRP B CA 1
ATOM 3377 C C . TRP B 1 102 ? -6.348 20.344 12.789 1 97.06 102 TRP B C 1
ATOM 3379 O O . TRP B 1 102 ? -7.355 21.047 12.664 1 97.06 102 TRP B O 1
ATOM 3389 N N . LEU B 1 103 ? -6.289 19.141 13.281 1 97.81 103 LEU B N 1
ATOM 3390 C CA . LEU B 1 103 ? -7.543 18.625 13.836 1 97.81 103 LEU B CA 1
ATOM 3391 C C . LEU B 1 103 ? -7.867 19.312 15.164 1 97.81 103 LEU B C 1
ATOM 3393 O O . LEU B 1 103 ? -7.082 19.25 16.109 1 97.81 103 LEU B O 1
ATOM 3397 N N . ARG B 1 104 ? -8.961 19.984 15.086 1 97.88 104 ARG B N 1
ATOM 3398 C CA . ARG B 1 104 ? -9.469 20.672 16.266 1 97.88 104 ARG B CA 1
ATOM 3399 C C . ARG B 1 104 ? -10.102 19.688 17.234 1 97.88 104 ARG B C 1
ATOM 3401 O O . ARG B 1 104 ? -10 19.859 18.453 1 97.88 104 ARG B O 1
ATOM 3408 N N . ASP B 1 105 ? -10.773 18.766 16.641 1 97.81 105 ASP B N 1
ATOM 3409 C CA . ASP B 1 105 ? -11.445 17.719 17.406 1 97.81 105 ASP B CA 1
ATOM 3410 C C . ASP B 1 105 ? -11.844 16.562 16.516 1 97.81 105 ASP B C 1
ATOM 3412 O O . ASP B 1 105 ? -11.828 16.672 15.281 1 97.81 105 ASP B O 1
ATOM 3416 N N . ILE B 1 106 ? -12.133 15.383 17.141 1 97.94 106 ILE B N 1
ATOM 3417 C CA . ILE B 1 106 ? -12.664 14.195 16.469 1 97.94 106 ILE B CA 1
ATOM 3418 C C . ILE B 1 106 ? -13.836 13.633 17.266 1 97.94 106 ILE B C 1
ATOM 3420 O O . ILE B 1 106 ? -14.078 14.047 18.406 1 97.94 106 ILE B O 1
ATOM 3424 N N . CYS B 1 107 ? -14.617 12.648 16.734 1 97.38 107 CYS B N 1
ATOM 3425 C CA . CYS B 1 107 ? -15.812 12.164 17.422 1 97.38 107 CYS B CA 1
ATOM 3426 C C . CYS B 1 107 ? -15.438 11.242 18.578 1 97.38 107 CYS B C 1
ATOM 3428 O O . CYS B 1 107 ? -16.172 11.148 19.562 1 97.38 107 CYS B O 1
ATOM 3430 N N . GLY B 1 108 ? -14.375 10.555 18.469 1 96.56 108 GLY B N 1
ATOM 3431 C CA . GLY B 1 108 ? -13.844 9.734 19.547 1 96.56 108 GLY B CA 1
ATOM 3432 C C . GLY B 1 108 ? -14.484 8.359 19.625 1 96.56 108 GLY B C 1
ATOM 3433 O O . GLY B 1 108 ? -14.023 7.5 20.375 1 96.56 108 GLY B O 1
ATOM 3434 N N . SER B 1 109 ? -15.5 8.117 18.75 1 96.88 109 SER B N 1
ATOM 3435 C CA . SER B 1 109 ? -16.25 6.883 18.953 1 96.88 109 SER B CA 1
ATOM 3436 C C . SER B 1 109 ? -16.359 6.09 17.656 1 96.88 109 SER B C 1
ATOM 3438 O O . SER B 1 109 ? -16.75 4.918 17.656 1 96.88 109 SER B O 1
ATOM 3440 N N . CYS B 1 110 ? -16.047 6.68 16.562 1 95.81 110 CYS B N 1
ATOM 3441 C CA . CYS B 1 110 ? -16.188 5.941 15.312 1 95.81 110 CYS B CA 1
ATOM 3442 C C . CYS B 1 110 ? -15.039 4.949 15.141 1 95.81 110 CYS B C 1
ATOM 3444 O O . CYS B 1 110 ? -14.094 4.945 15.93 1 95.81 110 CYS B O 1
ATOM 3446 N N . VAL B 1 111 ? -15.102 4.117 14.109 1 93.81 111 VAL B N 1
ATOM 3447 C CA . VAL B 1 111 ? -14.156 3.023 13.898 1 93.81 111 VAL B CA 1
ATOM 3448 C C . VAL B 1 111 ? -12.75 3.588 13.703 1 93.81 111 VAL B C 1
ATOM 3450 O O . VAL B 1 111 ? -11.766 2.988 14.148 1 93.81 111 VAL B O 1
ATOM 3453 N N . TYR B 1 112 ? -12.602 4.738 13.156 1 96.69 112 TYR B N 1
ATOM 3454 C CA . TYR B 1 112 ? -11.297 5.332 12.883 1 96.69 112 TYR B CA 1
ATOM 3455 C C . TYR B 1 112 ? -10.711 5.961 14.141 1 96.69 112 TYR B C 1
ATOM 3457 O O . TYR B 1 112 ? -9.523 5.812 14.414 1 96.69 112 TYR B O 1
ATOM 3465 N N . CYS B 1 113 ? -11.547 6.637 14.914 1 97.44 113 CYS B N 1
ATOM 3466 C CA . CYS B 1 113 ? -11.078 7.23 16.172 1 97.44 113 CYS B CA 1
ATOM 3467 C C . CYS B 1 113 ? -10.57 6.156 17.125 1 97.44 113 CYS B C 1
ATOM 3469 O O . CYS B 1 113 ? -9.523 6.316 17.75 1 97.44 113 CYS B O 1
ATOM 3471 N N . ILE B 1 114 ? -11.289 5.074 17.172 1 96.38 114 ILE B N 1
ATOM 3472 C CA . ILE B 1 114 ? -10.93 3.984 18.078 1 96.38 114 ILE B CA 1
ATOM 3473 C C . ILE B 1 114 ? -9.609 3.359 17.625 1 96.38 114 ILE B C 1
ATOM 3475 O O . ILE B 1 114 ? -8.789 2.953 18.469 1 96.38 114 ILE B O 1
ATOM 3479 N N . ALA B 1 115 ? -9.352 3.371 16.344 1 95.12 115 ALA B N 1
ATOM 3480 C CA . ALA B 1 115 ? -8.148 2.76 15.781 1 95.12 115 ALA B CA 1
ATOM 3481 C C . ALA B 1 115 ? -6.98 3.74 15.797 1 95.12 115 ALA B C 1
ATOM 3483 O O . ALA B 1 115 ? -5.879 3.41 15.344 1 95.12 115 ALA B O 1
ATOM 3484 N N . GLY B 1 116 ? -7.16 4.91 16.281 1 96.56 116 GLY B N 1
ATOM 3485 C CA . GLY B 1 116 ? -6.102 5.91 16.312 1 96.56 116 GLY B CA 1
ATOM 3486 C C . GLY B 1 116 ? -5.867 6.574 14.969 1 96.56 116 GLY B C 1
ATOM 3487 O O . GLY B 1 116 ? -4.789 7.117 14.711 1 96.56 116 GLY B O 1
ATOM 3488 N N . GLU B 1 117 ? -6.816 6.406 14.047 1 97 117 GLU B N 1
ATOM 3489 C CA . GLU B 1 117 ? -6.746 7.035 12.727 1 97 117 GLU B CA 1
ATOM 3490 C C . GLU B 1 117 ? -7.566 8.32 12.688 1 97 117 GLU B C 1
ATOM 3492 O O . GLU B 1 117 ? -8.508 8.445 11.898 1 97 117 GLU B O 1
ATOM 3497 N N . ASP B 1 118 ? -7.121 9.32 13.477 1 97.81 118 ASP B N 1
ATOM 3498 C CA . ASP B 1 118 ? -7.852 10.57 13.68 1 97.81 118 ASP B CA 1
ATOM 3499 C C . ASP B 1 118 ? -8.188 11.234 12.352 1 97.81 118 ASP B C 1
ATOM 3501 O O . ASP B 1 118 ? -9.281 11.766 12.172 1 97.81 118 ASP B O 1
ATOM 3505 N N . GLY B 1 119 ? -7.258 11.164 11.445 1 96.81 119 GLY B N 1
ATOM 3506 C CA . GLY B 1 119 ? -7.383 11.875 10.18 1 96.81 119 GLY B CA 1
ATOM 3507 C C . GLY B 1 119 ? -8.5 11.336 9.305 1 96.81 119 GLY B C 1
ATOM 3508 O O . GLY B 1 119 ? -8.914 11.992 8.344 1 96.81 119 GLY B O 1
ATOM 3509 N N . LEU B 1 120 ? -9.023 10.195 9.633 1 97.31 120 LEU B N 1
ATOM 3510 C CA . LEU B 1 120 ? -10.047 9.57 8.797 1 97.31 120 LEU B CA 1
ATOM 3511 C C . LEU B 1 120 ? -11.422 9.711 9.438 1 97.31 120 LEU B C 1
ATOM 3513 O O . LEU B 1 120 ? -12.414 9.227 8.891 1 97.31 120 LEU B O 1
ATOM 3517 N N . CYS B 1 121 ? -11.609 10.398 10.594 1 97.31 121 CYS B N 1
ATOM 3518 C CA . CYS B 1 121 ? -12.898 10.633 11.234 1 97.31 121 CYS B CA 1
ATOM 3519 C C . CYS B 1 121 ? -13.781 11.523 10.375 1 97.31 121 CYS B C 1
ATOM 3521 O O . CYS B 1 121 ? -13.406 12.648 10.055 1 97.31 121 CYS B O 1
ATOM 3523 N N . ALA B 1 122 ? -14.969 11.07 10.047 1 95.25 122 ALA B N 1
ATOM 3524 C CA . ALA B 1 122 ? -15.883 11.836 9.211 1 95.25 122 ALA B CA 1
ATOM 3525 C C . ALA B 1 122 ? -16.469 13.023 9.977 1 95.25 122 ALA B C 1
ATOM 3527 O O . ALA B 1 122 ? -17.016 13.953 9.383 1 95.25 122 ALA B O 1
ATOM 3528 N N . LYS B 1 123 ? -16.344 13 11.273 1 96.75 123 LYS B N 1
ATOM 3529 C CA . LYS B 1 123 ? -16.938 14.031 12.117 1 96.75 123 LYS B CA 1
ATOM 3530 C C . LYS B 1 123 ? -15.859 14.953 12.688 1 96.75 123 LYS B C 1
ATOM 3532 O O . LYS B 1 123 ? -16.109 15.68 13.656 1 96.75 123 LYS B O 1
ATOM 3537 N N . GLN B 1 124 ? -14.742 14.875 12.102 1 97.06 124 GLN B N 1
ATOM 3538 C CA . GLN B 1 124 ? -13.648 15.711 12.586 1 97.06 124 GLN B CA 1
ATOM 3539 C C . GLN B 1 124 ? -13.961 17.188 12.383 1 97.06 124 GLN B C 1
ATOM 3541 O O . GLN B 1 124 ? -14.742 17.547 11.508 1 97.06 124 GLN B O 1
ATOM 3546 N N . SER B 1 125 ? -13.438 18.031 13.242 1 97.12 125 SER B N 1
ATOM 3547 C CA . SER B 1 125 ? -13.391 19.484 13.047 1 97.12 125 SER B CA 1
ATOM 3548 C C . SER B 1 125 ? -11.961 19.984 12.891 1 97.12 125 SER B C 1
ATOM 3550 O O . SER B 1 125 ? -11.031 19.375 13.438 1 97.12 125 SER B O 1
ATOM 3552 N N . VAL B 1 126 ? -11.781 21.047 12.133 1 96.69 126 VAL B N 1
ATOM 3553 C CA . VAL B 1 126 ? -10.438 21.484 11.758 1 96.69 126 VAL B CA 1
ATOM 3554 C C . VAL B 1 126 ? -10.234 22.938 12.133 1 96.69 126 VAL B C 1
ATOM 3556 O O . VAL B 1 126 ? -11.156 23.75 12.008 1 96.69 126 VAL B O 1
ATOM 3559 N N . SER B 1 127 ? -9.031 23.219 12.641 1 97.81 127 SER B N 1
ATOM 3560 C CA . SER B 1 127 ? -8.648 24.594 12.906 1 97.81 127 SER B CA 1
ATOM 3561 C C . SER B 1 127 ? -8.391 25.359 11.617 1 97.81 127 SER B C 1
ATOM 3563 O O . SER B 1 127 ? -7.715 24.844 10.711 1 97.81 127 SER B O 1
ATOM 3565 N N . GLY B 1 128 ? -8.977 26.547 11.516 1 97.38 128 GLY B N 1
ATOM 3566 C CA . GLY B 1 128 ? -8.648 27.406 10.391 1 97.38 128 GLY B CA 1
ATOM 3567 C C . GLY B 1 128 ? -9.547 27.188 9.188 1 97.38 128 GLY B C 1
ATOM 3568 O O . GLY B 1 128 ? -9.367 27.844 8.156 1 97.38 128 GLY B O 1
ATOM 3569 N N . MET B 1 129 ? -10.438 26.266 9.266 1 95.75 129 MET B N 1
ATOM 3570 C CA . MET B 1 129 ? -11.438 26.016 8.234 1 95.75 129 MET B CA 1
ATOM 3571 C C . MET B 1 129 ? -12.82 25.797 8.859 1 95.75 129 MET B C 1
ATOM 3573 O O . MET B 1 129 ? -13.078 24.75 9.445 1 95.75 129 MET B O 1
ATOM 3577 N N . PHE B 1 130 ? -13.719 26.719 8.742 1 95.06 130 PHE B N 1
ATOM 3578 C CA . PHE B 1 130 ? -15.062 26.781 9.312 1 95.06 130 PHE B CA 1
ATOM 3579 C C . PHE B 1 130 ? -15 26.844 10.836 1 95.06 130 PHE B C 1
ATOM 3581 O O . PHE B 1 130 ? -16.031 26.828 11.5 1 95.06 130 PHE B O 1
ATOM 3588 N N . ASN B 1 131 ? -13.898 26.734 11.383 1 97.12 131 ASN B N 1
ATOM 3589 C CA . ASN B 1 131 ? -13.531 27.062 12.758 1 97.12 131 ASN B CA 1
ATOM 3590 C C . ASN B 1 131 ? -12.406 28.094 12.812 1 97.12 131 ASN B C 1
ATOM 3592 O O . ASN B 1 131 ? -11.57 28.141 11.914 1 97.12 131 ASN B O 1
ATOM 3596 N N . PRO B 1 132 ? -12.406 28.938 13.844 1 97.56 132 PRO B N 1
ATOM 3597 C CA . PRO B 1 132 ? -11.258 29.844 13.938 1 97.56 132 PRO B CA 1
ATOM 3598 C C . PRO B 1 132 ? -9.93 29.109 14.07 1 97.56 132 PRO B C 1
ATOM 3600 O O . PRO B 1 132 ? -9.859 28.078 14.75 1 97.56 132 PRO B O 1
ATOM 3603 N N . GLY B 1 133 ? -8.938 29.688 13.344 1 98.56 133 GLY B N 1
ATOM 3604 C CA . GLY B 1 133 ? -7.621 29.062 13.391 1 98.56 133 GLY B CA 1
ATOM 3605 C C . GLY B 1 133 ? -6.648 29.812 14.289 1 98.56 133 GLY B C 1
ATOM 3606 O O . GLY B 1 133 ? -7.059 30.562 15.172 1 98.56 133 GLY B O 1
ATOM 3607 N N . THR B 1 134 ? -5.383 29.547 14.094 1 98.81 134 THR B N 1
ATOM 3608 C CA . THR B 1 134 ? -4.352 29.953 15.039 1 98.81 134 THR B CA 1
ATOM 3609 C C . THR B 1 134 ? -3.727 31.281 14.602 1 98.81 134 THR B C 1
ATOM 3611 O O . THR B 1 134 ? -2.83 31.797 15.273 1 98.81 134 THR B O 1
ATOM 3614 N N . PHE B 1 135 ? -4.184 31.859 13.484 1 98.81 135 PHE B N 1
ATOM 3615 C CA . PHE B 1 135 ? -3.674 33.156 13.078 1 98.81 135 PHE B CA 1
ATOM 3616 C C . PHE B 1 135 ? -4.344 34.281 13.875 1 98.81 135 PHE B C 1
ATOM 3618 O O . PHE B 1 135 ? -4.906 35.219 13.305 1 98.81 135 PHE B O 1
ATOM 3625 N N . GLN B 1 136 ? -4.266 34.219 15.148 1 98.69 136 GLN B N 1
ATOM 3626 C CA . GLN B 1 136 ? -4.801 35.188 16.109 1 98.69 136 GLN B CA 1
ATOM 3627 C C . GLN B 1 136 ? -4.121 35.062 17.469 1 98.69 136 GLN B C 1
ATOM 3629 O O . GLN B 1 136 ? -3.33 34.125 17.688 1 98.69 136 GLN B O 1
ATOM 3634 N N . GLN B 1 137 ? -4.406 35.938 18.375 1 98.31 137 GLN B N 1
ATOM 3635 C CA . GLN B 1 137 ? -3.684 35.969 19.641 1 98.31 137 GLN B CA 1
ATOM 3636 C C . GLN B 1 137 ? -4.379 35.125 20.688 1 98.31 137 GLN B C 1
ATOM 3638 O O . GLN B 1 137 ? -3.76 34.75 21.688 1 98.31 137 GLN B O 1
ATOM 3643 N N . TYR B 1 138 ? -5.707 34.906 20.547 1 98.12 138 TYR B N 1
ATOM 3644 C CA . TYR B 1 138 ? -6.473 34.062 21.469 1 98.12 138 TYR B CA 1
ATOM 3645 C C . TYR B 1 138 ? -7.391 33.125 20.688 1 98.12 138 TYR B C 1
ATOM 3647 O O . TYR B 1 138 ? -7.961 33.5 19.672 1 98.12 138 TYR B O 1
ATOM 3655 N N . LEU B 1 139 ? -7.551 31.938 21.188 1 98 139 LEU B N 1
ATOM 3656 C CA . LEU B 1 139 ? -8.344 30.922 20.5 1 98 139 LEU B CA 1
ATOM 3657 C C . LEU B 1 139 ? -9.016 29.984 21.5 1 98 139 LEU B C 1
ATOM 3659 O O . LEU B 1 139 ? -8.367 29.5 22.422 1 98 139 LEU B O 1
ATOM 3663 N N . THR B 1 140 ? -10.32 29.828 21.406 1 98 140 THR B N 1
ATOM 3664 C CA . THR B 1 140 ? -10.984 28.781 22.172 1 98 140 THR B CA 1
ATOM 3665 C C . THR B 1 140 ? -10.891 27.438 21.469 1 98 140 THR B C 1
ATOM 3667 O O . THR B 1 140 ? -11.07 27.375 20.25 1 98 140 THR B O 1
ATOM 3670 N N . VAL B 1 141 ? -10.547 26.391 22.172 1 98.06 141 VAL B N 1
ATOM 3671 C CA . VAL B 1 141 ? -10.406 25.062 21.594 1 98.06 141 VAL B CA 1
ATOM 3672 C C . VAL B 1 141 ? -10.867 24.016 22.594 1 98.06 141 VAL B C 1
ATOM 3674 O O . VAL B 1 141 ? -10.773 24.219 23.812 1 98.06 141 VAL B O 1
ATOM 3677 N N . PRO B 1 142 ? -11.375 22.875 22.078 1 97.94 142 PRO B N 1
ATOM 3678 C CA . PRO B 1 142 ? -11.68 21.781 23 1 97.94 142 PRO B CA 1
ATOM 3679 C C . PRO B 1 142 ? -10.445 21.297 23.766 1 97.94 142 PRO B C 1
ATOM 3681 O O . PRO B 1 142 ? -9.414 21 23.156 1 97.94 142 PRO B O 1
ATOM 3684 N N . ALA B 1 143 ? -10.586 21.188 25.047 1 97.75 143 ALA B N 1
ATOM 3685 C CA . ALA B 1 143 ? -9.477 20.781 25.906 1 97.75 143 ALA B CA 1
ATOM 3686 C C . ALA B 1 143 ? -9.023 19.359 25.562 1 97.75 143 ALA B C 1
ATOM 3688 O O . ALA B 1 143 ? -7.832 19.047 25.656 1 97.75 143 ALA B O 1
ATOM 3689 N N . ARG B 1 144 ? -9.93 18.5 25.188 1 96.62 144 ARG B N 1
ATOM 3690 C CA . ARG B 1 144 ? -9.672 17.062 25.031 1 96.62 144 ARG B CA 1
ATOM 3691 C C . ARG B 1 144 ? -8.703 16.797 23.891 1 96.62 144 ARG B C 1
ATOM 3693 O O . ARG B 1 144 ? -8.109 15.727 23.812 1 96.62 144 ARG B O 1
ATOM 3700 N N . TYR B 1 145 ? -8.492 17.781 22.969 1 97.31 145 TYR B N 1
ATOM 3701 C CA . TYR B 1 145 ? -7.672 17.484 21.797 1 97.31 145 TYR B CA 1
ATOM 3702 C C . TYR B 1 145 ? -6.414 18.344 21.797 1 97.31 145 TYR B C 1
ATOM 3704 O O . TYR B 1 145 ? -5.688 18.391 20.797 1 97.31 145 TYR B O 1
ATOM 3712 N N . LEU B 1 146 ? -6.141 19.047 22.906 1 97.81 146 LEU B N 1
ATOM 3713 C CA . LEU B 1 146 ? -4.918 19.844 23.062 1 97.81 146 LEU B CA 1
ATOM 3714 C C . LEU B 1 146 ? -3.703 18.922 23.203 1 97.81 146 LEU B C 1
ATOM 3716 O O . LEU B 1 146 ? -3.828 17.781 23.641 1 97.81 146 LEU B O 1
ATOM 3720 N N . THR B 1 147 ? -2.633 19.438 22.812 1 98.25 147 THR B N 1
ATOM 3721 C CA . THR B 1 147 ? -1.36 18.734 22.969 1 98.25 147 THR B CA 1
ATOM 3722 C C . THR B 1 147 ? -0.464 19.469 23.969 1 98.25 147 THR B C 1
ATOM 3724 O O . THR B 1 147 ? -0.169 20.641 23.797 1 98.25 147 THR B O 1
ATOM 3727 N N . PRO B 1 148 ? -0.058 18.766 25.016 1 97.81 148 PRO B N 1
ATOM 3728 C CA . PRO B 1 148 ? 0.911 19.406 25.906 1 97.81 148 PRO B CA 1
ATOM 3729 C C . PRO B 1 148 ? 2.25 19.672 25.219 1 97.81 148 PRO B C 1
ATOM 3731 O O . PRO B 1 148 ? 2.711 18.859 24.422 1 97.81 148 PRO B O 1
ATOM 3734 N N . ILE B 1 149 ? 2.844 20.75 25.484 1 98.5 149 ILE B N 1
ATOM 3735 C CA . ILE B 1 149 ? 4.148 21.094 24.938 1 98.5 149 ILE B CA 1
ATOM 3736 C C . ILE B 1 149 ? 5.234 20.828 25.984 1 98.5 149 ILE B C 1
ATOM 3738 O O . ILE B 1 149 ? 5.199 21.375 27.078 1 98.5 149 ILE B O 1
ATOM 3742 N N . PRO B 1 150 ? 6.152 19.969 25.625 1 97.38 150 PRO B N 1
ATOM 3743 C CA . PRO B 1 150 ? 7.227 19.688 26.594 1 97.38 150 PRO B CA 1
ATOM 3744 C C . PRO B 1 150 ? 8.023 20.938 26.953 1 97.38 150 PRO B C 1
ATOM 3746 O O . PRO B 1 150 ? 8.203 21.828 26.109 1 97.38 150 PRO B O 1
ATOM 3749 N N . ASP B 1 151 ? 8.578 20.75 28.156 1 92.31 151 ASP B N 1
ATOM 3750 C CA . ASP B 1 151 ? 9.484 21.797 28.594 1 92.31 151 ASP B CA 1
ATOM 3751 C C . ASP B 1 151 ? 10.734 21.844 27.734 1 92.31 151 ASP B C 1
ATOM 3753 O O . ASP B 1 151 ? 11.211 20.812 27.266 1 92.31 151 ASP B O 1
ATOM 3757 N N . GLY B 1 152 ? 11.195 22.922 27.375 1 92.69 152 GLY B N 1
ATOM 3758 C CA . GLY B 1 152 ? 12.453 23.047 26.656 1 92.69 152 GLY B CA 1
ATOM 3759 C C . GLY B 1 152 ? 12.273 23.203 25.156 1 92.69 152 GLY B C 1
ATOM 3760 O O . GLY B 1 152 ? 13.234 23.484 24.438 1 92.69 152 GLY B O 1
ATOM 3761 N N . VAL B 1 153 ? 11.094 22.875 24.703 1 97.75 153 VAL B N 1
ATOM 3762 C CA . VAL B 1 153 ? 10.844 23.109 23.281 1 97.75 153 VAL B CA 1
ATOM 3763 C C . VAL B 1 153 ? 10.281 24.5 23.078 1 97.75 153 VAL B C 1
ATOM 3765 O O . VAL B 1 153 ? 9.203 24.828 23.578 1 97.75 153 VAL B O 1
ATOM 3768 N N . SER B 1 154 ? 11 25.297 22.406 1 98.25 154 SER B N 1
ATOM 3769 C CA . SER B 1 154 ? 10.539 26.656 22.156 1 98.25 154 SER B CA 1
ATOM 3770 C C . SER B 1 154 ? 9.266 26.672 21.312 1 98.25 154 SER B C 1
ATOM 3772 O O . SER B 1 154 ? 8.992 25.719 20.594 1 98.25 154 SER B O 1
ATOM 3774 N N . SER B 1 155 ? 8.484 27.703 21.453 1 98.31 155 SER B N 1
ATOM 3775 C CA . SER B 1 155 ? 7.227 27.812 20.703 1 98.31 155 SER B CA 1
ATOM 3776 C C . SER B 1 155 ? 7.469 27.812 19.203 1 98.31 155 SER B C 1
ATOM 3778 O O . SER B 1 155 ? 6.672 27.25 18.438 1 98.31 155 SER B O 1
ATOM 3780 N N . GLU B 1 156 ? 8.57 28.422 18.781 1 98 156 GLU B N 1
ATOM 3781 C CA . GLU B 1 156 ? 8.898 28.484 17.359 1 98 156 GLU B CA 1
ATOM 3782 C C . GLU B 1 156 ? 9.156 27.094 16.781 1 98 156 GLU B C 1
ATOM 3784 O O . GLU B 1 156 ? 8.836 26.828 15.625 1 98 156 GLU B O 1
ATOM 3789 N N . VAL B 1 157 ? 9.711 26.219 17.594 1 98.25 157 VAL B N 1
ATOM 3790 C CA . VAL B 1 157 ? 10.008 24.859 17.156 1 98.25 157 VAL B CA 1
ATOM 3791 C C . VAL B 1 157 ? 8.766 23.984 17.312 1 98.25 157 VAL B C 1
ATOM 3793 O O . VAL B 1 157 ? 8.477 23.156 16.453 1 98.25 157 VAL B O 1
ATOM 3796 N N . ALA B 1 158 ? 7.98 24.188 18.344 1 98.69 158 ALA B N 1
ATOM 3797 C CA . ALA B 1 158 ? 6.828 23.359 18.656 1 98.69 158 ALA B CA 1
ATOM 3798 C C . ALA B 1 158 ? 5.703 23.562 17.641 1 98.69 158 ALA B C 1
ATOM 3800 O O . ALA B 1 158 ? 5.016 22.625 17.266 1 98.69 158 ALA B O 1
ATOM 3801 N N . ALA B 1 159 ? 5.516 24.781 17.219 1 98.62 159 ALA B N 1
ATOM 3802 C CA . ALA B 1 159 ? 4.348 25.125 16.406 1 98.62 159 ALA B CA 1
ATOM 3803 C C . ALA B 1 159 ? 4.297 24.297 15.125 1 98.62 159 ALA B C 1
ATOM 3805 O O . ALA B 1 159 ? 3.32 23.594 14.875 1 98.62 159 ALA B O 1
ATOM 3806 N N . PRO B 1 160 ? 5.406 24.281 14.344 1 98.19 160 PRO B N 1
ATOM 3807 C CA . PRO B 1 160 ? 5.355 23.484 13.109 1 98.19 160 PRO B CA 1
ATOM 3808 C C . PRO B 1 160 ? 5.215 22 13.375 1 98.19 160 PRO B C 1
ATOM 3810 O O . PRO B 1 160 ? 4.758 21.25 12.508 1 98.19 160 PRO B O 1
ATOM 3813 N N . MET B 1 161 ? 5.57 21.531 14.586 1 98.44 161 MET B N 1
ATOM 3814 C CA . MET B 1 161 ? 5.461 20.109 14.922 1 98.44 161 MET B CA 1
ATOM 3815 C C . MET B 1 161 ? 4 19.688 15.016 1 98.44 161 MET B C 1
ATOM 3817 O O . MET B 1 161 ? 3.686 18.5 14.906 1 98.44 161 MET B O 1
ATOM 3821 N N . LEU B 1 162 ? 3.119 20.641 15.18 1 98.44 162 LEU B N 1
ATOM 3822 C CA . LEU B 1 162 ? 1.713 20.391 15.469 1 98.44 162 LEU B CA 1
ATOM 3823 C C . LEU B 1 162 ? 0.926 20.156 14.18 1 98.44 162 LEU B C 1
ATOM 3825 O O . LEU B 1 162 ? -0.294 19.984 14.219 1 98.44 162 LEU B O 1
ATOM 3829 N N . CYS B 1 163 ? 1.561 20.125 13.07 1 97.75 163 CYS B N 1
ATOM 3830 C CA . CYS B 1 163 ? 1.035 19.656 11.789 1 97.75 163 CYS B CA 1
ATOM 3831 C C . CYS B 1 163 ? 2.125 19 10.961 1 97.75 163 CYS B C 1
ATOM 3833 O O . CYS B 1 163 ? 2.129 17.766 10.797 1 97.75 163 CYS B O 1
ATOM 3835 N N . ALA B 1 164 ? 3.135 19.766 10.578 1 97.25 164 ALA B N 1
ATOM 3836 C CA . ALA B 1 164 ? 4.211 19.234 9.742 1 97.25 164 ALA B CA 1
ATOM 3837 C C . ALA B 1 164 ? 4.938 18.094 10.445 1 97.25 164 ALA B C 1
ATOM 3839 O O . ALA B 1 164 ? 5.242 17.078 9.828 1 97.25 164 ALA B O 1
ATOM 3840 N N . GLY B 1 165 ? 5.238 18.297 11.719 1 98 165 GLY B N 1
ATOM 3841 C CA . GLY B 1 165 ? 5.953 17.266 12.461 1 98 165 GLY B CA 1
ATOM 3842 C C . GLY B 1 165 ? 5.203 15.953 12.539 1 98 165 GLY B C 1
ATOM 3843 O O . GLY B 1 165 ? 5.727 14.906 12.148 1 98 165 GLY B O 1
ATOM 3844 N N . LEU B 1 166 ? 3.957 16.047 13.078 1 97.94 166 LEU B N 1
ATOM 3845 C CA . LEU B 1 166 ? 3.215 14.805 13.266 1 97.94 166 LEU B CA 1
ATOM 3846 C C . LEU B 1 166 ? 2.83 14.195 11.922 1 97.94 166 LEU B C 1
ATOM 3848 O O . LEU B 1 166 ? 2.74 12.969 11.797 1 97.94 166 LEU B O 1
ATOM 3852 N N . THR B 1 167 ? 2.641 14.977 10.859 1 97.88 167 THR B N 1
ATOM 3853 C CA . THR B 1 167 ? 2.377 14.469 9.516 1 97.88 167 THR B CA 1
ATOM 3854 C C . THR B 1 167 ? 3.58 13.695 8.977 1 97.88 167 THR B C 1
ATOM 3856 O O . THR B 1 167 ? 3.432 12.609 8.422 1 97.88 167 THR B O 1
ATOM 3859 N N . SER B 1 168 ? 4.766 14.289 9.148 1 98.06 168 SER B N 1
ATOM 3860 C CA . SER B 1 168 ? 6.004 13.656 8.711 1 98.06 168 SER B CA 1
ATOM 3861 C C . SER B 1 168 ? 6.23 12.336 9.43 1 98.06 168 SER B C 1
ATOM 3863 O O . SER B 1 168 ? 6.566 11.328 8.805 1 98.06 168 SER B O 1
ATOM 3865 N N . TYR B 1 169 ? 6.07 12.359 10.758 1 98.19 169 TYR B N 1
ATOM 3866 C CA . TYR B 1 169 ? 6.266 11.172 11.578 1 98.19 169 TYR B CA 1
ATOM 3867 C C . TYR B 1 169 ? 5.312 10.055 11.164 1 98.19 169 TYR B C 1
ATOM 3869 O O . TYR B 1 169 ? 5.723 8.906 11 1 98.19 169 TYR B O 1
ATOM 3877 N N . ALA B 1 170 ? 4.078 10.406 11.023 1 97.94 170 ALA B N 1
ATOM 3878 C CA . ALA B 1 170 ? 3.059 9.438 10.625 1 97.94 170 ALA B CA 1
ATOM 3879 C C . ALA B 1 170 ? 3.383 8.82 9.266 1 97.94 170 ALA B C 1
ATOM 3881 O O . ALA B 1 170 ? 3.188 7.621 9.062 1 97.94 170 ALA B O 1
ATOM 3882 N N . ALA B 1 171 ? 3.842 9.617 8.305 1 98.25 171 ALA B N 1
ATOM 3883 C CA . ALA B 1 171 ? 4.211 9.125 6.98 1 98.25 171 ALA B CA 1
ATOM 3884 C C . ALA B 1 171 ? 5.336 8.102 7.07 1 98.25 171 ALA B C 1
ATOM 3886 O O . ALA B 1 171 ? 5.289 7.055 6.41 1 98.25 171 ALA B O 1
ATOM 3887 N N . LEU B 1 172 ? 6.32 8.375 7.926 1 98.31 172 LEU B N 1
ATOM 3888 C CA . LEU B 1 172 ? 7.496 7.52 8.023 1 98.31 172 LEU B CA 1
ATOM 3889 C C . LEU B 1 172 ? 7.152 6.207 8.719 1 98.31 172 LEU B C 1
ATOM 3891 O O . LEU B 1 172 ? 7.805 5.188 8.492 1 98.31 172 LEU B O 1
ATOM 3895 N N . ARG B 1 173 ? 6.16 6.234 9.531 1 96.56 173 ARG B N 1
ATOM 3896 C CA . ARG B 1 173 ? 5.707 4.996 10.156 1 96.56 173 ARG B CA 1
ATOM 3897 C C . ARG B 1 173 ? 5.098 4.051 9.133 1 96.56 173 ARG B C 1
ATOM 3899 O O . ARG B 1 173 ? 4.949 2.854 9.391 1 96.56 173 ARG B O 1
ATOM 3906 N N . LYS B 1 174 ? 4.781 4.523 7.965 1 96.44 174 LYS B N 1
ATOM 3907 C CA . LYS B 1 174 ? 4.184 3.701 6.918 1 96.44 174 LYS B CA 1
ATOM 3908 C C . LYS B 1 174 ? 5.246 3.174 5.957 1 96.44 174 LYS B C 1
ATOM 3910 O O . LYS B 1 174 ? 4.945 2.361 5.078 1 96.44 174 LYS B O 1
ATOM 3915 N N . VAL B 1 175 ? 6.578 3.623 5.828 1 91.81 175 VAL B N 1
ATOM 3916 C CA . VAL B 1 175 ? 7.684 3.273 4.945 1 91.81 175 VAL B CA 1
ATOM 3917 C C . VAL B 1 175 ? 8.133 1.84 5.219 1 91.81 175 VAL B C 1
ATOM 3919 O O . VAL B 1 175 ? 8.531 1.118 4.301 1 91.81 175 VAL B O 1
ATOM 3922 N N . ASN B 1 176 ? 7.75 1.008 5.984 1 83.31 176 ASN B N 1
ATOM 3923 C CA . ASN B 1 176 ? 8.172 -0.348 6.316 1 83.31 176 ASN B CA 1
ATOM 3924 C C . ASN B 1 176 ? 9.617 -0.602 5.887 1 83.31 176 ASN B C 1
ATOM 3926 O O . ASN B 1 176 ? 9.867 -1.407 4.988 1 83.31 176 ASN B O 1
ATOM 3930 N N . ALA B 1 177 ? 10.68 0.037 6.449 1 93.31 177 ALA B N 1
ATOM 3931 C CA . ALA B 1 177 ? 12.109 -0.124 6.199 1 93.31 177 ALA B CA 1
ATOM 3932 C C . ALA B 1 177 ? 12.875 -0.296 7.504 1 93.31 177 ALA B C 1
ATOM 3934 O O . ALA B 1 177 ? 12.297 -0.198 8.594 1 93.31 177 ALA B O 1
ATOM 3935 N N . SER B 1 178 ? 14.094 -0.684 7.391 1 95 178 SER B N 1
ATOM 3936 C CA . SER B 1 178 ? 14.977 -0.875 8.539 1 95 178 SER B CA 1
ATOM 3937 C C . SER B 1 178 ? 16.078 0.181 8.57 1 95 178 SER B C 1
ATOM 3939 O O . SER B 1 178 ? 16.406 0.771 7.539 1 95 178 SER B O 1
ATOM 3941 N N . PRO B 1 179 ? 16.609 0.455 9.844 1 96.62 179 PRO B N 1
ATOM 3942 C CA . PRO B 1 179 ? 17.781 1.337 9.883 1 96.62 179 PRO B CA 1
ATOM 3943 C C . PRO B 1 179 ? 18.859 0.931 8.875 1 96.62 179 PRO B C 1
ATOM 3945 O O . PRO B 1 179 ? 19.125 -0.26 8.711 1 96.62 179 PRO B O 1
ATOM 3948 N N . GLY B 1 180 ? 19.359 1.875 8.195 1 97.25 180 GLY B N 1
ATOM 3949 C CA . GLY B 1 180 ? 20.375 1.602 7.195 1 97.25 180 GLY B CA 1
ATOM 3950 C C . GLY B 1 180 ? 19.828 1.476 5.793 1 97.25 180 GLY B C 1
ATOM 3951 O O . GLY B 1 180 ? 20.562 1.533 4.812 1 97.25 180 GLY B O 1
ATOM 3952 N N . ASP B 1 181 ? 18.484 1.277 5.617 1 97.69 181 ASP B N 1
ATOM 3953 C CA . ASP B 1 181 ? 17.859 1.192 4.301 1 97.69 181 ASP B CA 1
ATOM 3954 C C . ASP B 1 181 ? 17.828 2.557 3.617 1 97.69 181 ASP B C 1
ATOM 3956 O O . ASP B 1 181 ? 17.812 3.592 4.285 1 97.69 181 ASP B O 1
ATOM 3960 N N . TRP B 1 182 ? 17.781 2.551 2.281 1 98.38 182 TRP B N 1
ATOM 3961 C CA . TRP B 1 182 ? 17.734 3.781 1.497 1 98.38 182 TRP B CA 1
ATOM 3962 C C . TRP B 1 182 ? 16.297 4.273 1.352 1 98.38 182 TRP B C 1
ATOM 3964 O O . TRP B 1 182 ? 15.414 3.521 0.928 1 98.38 182 TRP B O 1
ATOM 3974 N N . VAL B 1 183 ? 16.078 5.527 1.72 1 98.75 183 VAL B N 1
ATOM 3975 C CA . VAL B 1 183 ? 14.781 6.188 1.574 1 98.75 183 VAL B CA 1
ATOM 3976 C C . VAL B 1 183 ? 14.953 7.492 0.799 1 98.75 183 VAL B C 1
ATOM 3978 O O . VAL B 1 183 ? 15.828 8.305 1.115 1 98.75 183 VAL B O 1
ATOM 3981 N N . VAL B 1 184 ? 14.148 7.625 -0.252 1 98.81 184 VAL B N 1
ATOM 3982 C CA . VAL B 1 184 ? 14.156 8.859 -1.03 1 98.81 184 VAL B CA 1
ATOM 3983 C C . VAL B 1 184 ? 13.047 9.789 -0.541 1 98.81 184 VAL B C 1
ATOM 3985 O O . VAL B 1 184 ? 11.922 9.344 -0.306 1 98.81 184 VAL B O 1
ATOM 3988 N N . VAL B 1 185 ? 13.359 11.008 -0.334 1 98.81 185 VAL B N 1
ATOM 3989 C CA . VAL B 1 185 ? 12.375 12.023 0.034 1 98.81 185 VAL B CA 1
ATOM 3990 C C . VAL B 1 185 ? 12.273 13.07 -1.071 1 98.81 185 VAL B C 1
ATOM 3992 O O . VAL B 1 185 ? 13.227 13.805 -1.329 1 98.81 185 VAL B O 1
ATOM 3995 N N . SER B 1 186 ? 11.148 13.109 -1.753 1 98.25 186 SER B N 1
ATOM 3996 C CA . SER B 1 186 ? 10.867 14.156 -2.729 1 98.25 186 SER B CA 1
ATOM 3997 C C . SER B 1 186 ? 10.289 15.398 -2.057 1 98.25 186 SER B C 1
ATOM 3999 O O . SER B 1 186 ? 9.352 15.297 -1.259 1 98.25 186 SER B O 1
ATOM 4001 N N . GLY B 1 187 ? 10.812 16.547 -2.432 1 96.38 187 GLY B N 1
ATOM 4002 C CA . GLY B 1 187 ? 10.469 17.75 -1.692 1 96.38 187 GLY B CA 1
ATOM 4003 C C . GLY B 1 187 ? 11.148 17.844 -0.337 1 96.38 187 GLY B C 1
ATOM 4004 O O . GLY B 1 187 ? 10.547 18.297 0.634 1 96.38 187 GLY B O 1
ATOM 4005 N N . ALA B 1 188 ? 12.383 17.484 -0.28 1 97.75 188 ALA B N 1
ATOM 4006 C CA . ALA B 1 188 ? 13.086 17.203 0.971 1 97.75 188 ALA B CA 1
ATOM 4007 C C . ALA B 1 188 ? 13.422 18.5 1.707 1 97.75 188 ALA B C 1
ATOM 4009 O O . ALA B 1 188 ? 13.703 18.484 2.908 1 97.75 188 ALA B O 1
ATOM 4010 N N . GLY B 1 189 ? 13.43 19.594 1.064 1 95.56 189 GLY B N 1
ATOM 4011 C CA . GLY B 1 189 ? 13.805 20.859 1.689 1 95.56 189 GLY B CA 1
ATOM 4012 C C . GLY B 1 189 ? 12.617 21.734 2.027 1 95.56 189 GLY B C 1
ATOM 4013 O O . GLY B 1 189 ? 12.781 22.844 2.541 1 95.56 189 GLY B O 1
ATOM 4014 N N . GLY B 1 190 ? 11.438 21.219 1.696 1 93.44 190 GLY B N 1
ATOM 4015 C CA . GLY B 1 190 ? 10.234 22 1.949 1 93.44 190 GLY B CA 1
ATOM 4016 C C . GLY B 1 190 ? 9.797 21.953 3.398 1 93.44 190 GLY B C 1
ATOM 4017 O O . GLY B 1 190 ? 10.539 21.5 4.27 1 93.44 190 GLY B O 1
ATOM 4018 N N . GLY B 1 191 ? 8.633 22.578 3.648 1 92.38 191 GLY B N 1
ATOM 4019 C CA . GLY B 1 191 ? 8.094 22.672 4.996 1 92.38 191 GLY B CA 1
ATOM 4020 C C . GLY B 1 191 ? 7.898 21.312 5.641 1 92.38 191 GLY B C 1
ATOM 4021 O O . GLY B 1 191 ? 8.273 21.109 6.801 1 92.38 191 GLY B O 1
ATOM 4022 N N . LEU B 1 192 ? 7.367 20.391 4.891 1 94.88 192 LEU B N 1
ATOM 4023 C CA . LEU B 1 192 ? 7.18 19.031 5.383 1 94.88 192 LEU B CA 1
ATOM 4024 C C . LEU B 1 192 ? 8.445 18.203 5.176 1 94.88 192 LEU B C 1
ATOM 4026 O O . LEU B 1 192 ? 8.867 17.469 6.074 1 94.88 192 LEU B O 1
ATOM 4030 N N . GLY B 1 193 ? 9.047 18.422 4.059 1 97.12 193 GLY B N 1
ATOM 4031 C CA . GLY B 1 193 ? 10.133 17.562 3.59 1 97.12 193 GLY B CA 1
ATOM 4032 C C . GLY B 1 193 ? 11.344 17.609 4.496 1 97.12 193 GLY B C 1
ATOM 4033 O O . GLY B 1 193 ? 11.984 16.578 4.723 1 97.12 193 GLY B O 1
ATOM 4034 N N . HIS B 1 194 ? 11.688 18.797 4.996 1 98 194 HIS B N 1
ATOM 4035 C CA . HIS B 1 194 ? 12.891 18.859 5.82 1 98 194 HIS B CA 1
ATOM 4036 C C . HIS B 1 194 ? 12.703 18.109 7.133 1 98 194 HIS B C 1
ATOM 4038 O O . HIS B 1 194 ? 13.664 17.578 7.691 1 98 194 HIS B O 1
ATOM 4044 N N . LEU B 1 195 ? 11.477 18.031 7.609 1 98.5 195 LEU B N 1
ATOM 4045 C CA . LEU B 1 195 ? 11.195 17.266 8.82 1 98.5 195 LEU B CA 1
ATOM 4046 C C . LEU B 1 195 ? 11.164 15.773 8.516 1 98.5 195 LEU B C 1
ATOM 4048 O O . LEU B 1 195 ? 11.664 14.969 9.312 1 98.5 195 LEU B O 1
ATOM 4052 N N . VAL B 1 196 ? 10.594 15.391 7.379 1 98.75 196 VAL B N 1
ATOM 4053 C CA . VAL B 1 196 ? 10.641 13.992 6.953 1 98.75 196 VAL B CA 1
ATOM 4054 C C . VAL B 1 196 ? 12.094 13.531 6.859 1 98.75 196 VAL B C 1
ATOM 4056 O O . VAL B 1 196 ? 12.445 12.461 7.352 1 98.75 196 VAL B O 1
ATOM 4059 N N . THR B 1 197 ? 12.898 14.367 6.258 1 98.81 197 THR B N 1
ATOM 4060 C CA . THR B 1 197 ? 14.312 14.047 6.074 1 98.81 197 THR B CA 1
ATOM 4061 C C . THR B 1 197 ? 15 13.867 7.426 1 98.81 197 THR B C 1
ATOM 4063 O O . THR B 1 197 ? 15.727 12.883 7.633 1 98.81 197 THR B O 1
ATOM 4066 N N . GLN B 1 198 ? 14.758 14.727 8.367 1 98.81 198 GLN B N 1
ATOM 4067 C CA . GLN B 1 198 ? 15.383 14.641 9.688 1 98.81 198 GLN B CA 1
ATOM 4068 C C . GLN B 1 198 ? 14.922 13.383 10.422 1 98.81 198 GLN B C 1
ATOM 4070 O O . GLN B 1 198 ? 15.75 12.633 10.953 1 98.81 198 GLN B O 1
ATOM 4075 N N . ILE B 1 199 ? 13.625 13.195 10.492 1 98.81 199 ILE B N 1
ATOM 4076 C CA . ILE B 1 199 ? 13.078 12.062 11.234 1 98.81 199 ILE B CA 1
ATOM 4077 C C . ILE B 1 199 ? 13.562 10.758 10.617 1 98.81 199 ILE B C 1
ATOM 4079 O O . ILE B 1 199 ? 13.953 9.828 11.328 1 98.81 199 ILE B O 1
ATOM 4083 N N . ALA B 1 200 ? 13.547 10.656 9.289 1 98.81 200 ALA B N 1
ATOM 4084 C CA . ALA B 1 200 ? 14.023 9.469 8.586 1 98.81 200 ALA B CA 1
ATOM 4085 C C . ALA B 1 200 ? 15.484 9.172 8.938 1 98.81 200 ALA B C 1
ATOM 4087 O O . ALA B 1 200 ? 15.828 8.047 9.297 1 98.81 200 ALA B O 1
ATOM 4088 N N . ALA B 1 201 ? 16.312 10.211 8.867 1 98.69 201 ALA B N 1
ATOM 4089 C CA . ALA B 1 201 ? 17.75 10.039 9.031 1 98.69 201 ALA B CA 1
ATOM 4090 C C . ALA B 1 201 ? 18.109 9.844 10.508 1 98.69 201 ALA B C 1
ATOM 4092 O O . ALA B 1 201 ? 18.859 8.922 10.852 1 98.69 201 ALA B O 1
ATOM 4093 N N . LYS B 1 202 ? 17.516 10.625 11.344 1 98.31 202 LYS B N 1
ATOM 4094 C CA . LYS B 1 202 ? 18.047 10.742 12.703 1 98.31 202 LYS B CA 1
ATOM 4095 C C . LYS B 1 202 ? 17.25 9.891 13.68 1 98.31 202 LYS B C 1
ATOM 4097 O O . LYS B 1 202 ? 17.781 9.438 14.695 1 98.31 202 LYS B O 1
ATOM 4102 N N . ALA B 1 203 ? 15.984 9.781 13.438 1 97.75 203 ALA B N 1
ATOM 4103 C CA . ALA B 1 203 ? 15.156 9.016 14.367 1 97.75 203 ALA B CA 1
ATOM 4104 C C . ALA B 1 203 ? 15.008 7.57 13.906 1 97.75 203 ALA B C 1
ATOM 4106 O O . ALA B 1 203 ? 15.141 6.641 14.703 1 97.75 203 ALA B O 1
ATOM 4107 N N . PHE B 1 204 ? 14.828 7.34 12.602 1 97.94 204 PHE B N 1
ATOM 4108 C CA . PHE B 1 204 ? 14.586 5.992 12.102 1 97.94 204 PHE B CA 1
ATOM 4109 C C . PHE B 1 204 ? 15.883 5.355 11.609 1 97.94 204 PHE B C 1
ATOM 4111 O O . PHE B 1 204 ? 15.945 4.141 11.422 1 97.94 204 PHE B O 1
ATOM 4118 N N . GLY B 1 205 ? 16.938 6.16 11.383 1 98.19 205 GLY B N 1
ATOM 4119 C CA . GLY B 1 205 ? 18.25 5.637 11.023 1 98.19 205 GLY B CA 1
ATOM 4120 C C . GLY B 1 205 ? 18.359 5.238 9.57 1 98.19 205 GLY B C 1
ATOM 4121 O O . GLY B 1 205 ? 19.141 4.363 9.211 1 98.19 205 GLY B O 1
ATOM 4122 N N . TYR B 1 206 ? 17.578 5.809 8.688 1 98.5 206 TYR B N 1
ATOM 4123 C CA . TYR B 1 206 ? 17.625 5.52 7.262 1 98.5 206 TYR B CA 1
ATOM 4124 C C . TYR B 1 206 ? 18.781 6.277 6.602 1 98.5 206 TYR B C 1
ATOM 4126 O O . TYR B 1 206 ? 19.266 7.27 7.145 1 98.5 206 TYR B O 1
ATOM 4134 N N . ARG B 1 207 ? 19.234 5.758 5.527 1 98.5 207 ARG B N 1
ATOM 4135 C CA . ARG B 1 207 ? 20.047 6.527 4.59 1 98.5 207 ARG B CA 1
ATOM 4136 C C . ARG B 1 207 ? 19.172 7.305 3.615 1 98.5 207 ARG B C 1
ATOM 4138 O O . ARG B 1 207 ? 18.406 6.711 2.84 1 98.5 207 ARG B O 1
ATOM 4145 N N . VAL B 1 208 ? 19.281 8.648 3.627 1 98.75 208 VAL B N 1
ATOM 4146 C CA . VAL B 1 208 ? 18.266 9.461 2.949 1 98.75 208 VAL B CA 1
ATOM 4147 C C . VAL B 1 208 ? 18.875 10.094 1.697 1 98.75 208 VAL B C 1
ATOM 4149 O O . VAL B 1 208 ? 19.969 10.648 1.745 1 98.75 208 VAL B O 1
ATOM 4152 N N . VAL B 1 209 ? 18.219 9.93 0.571 1 98.81 209 VAL B N 1
ATOM 4153 C CA . VAL B 1 209 ? 18.406 10.727 -0.632 1 98.81 209 VAL B CA 1
ATOM 4154 C C . VAL B 1 209 ? 17.344 11.82 -0.703 1 98.81 209 VAL B C 1
ATOM 4156 O O . VAL B 1 209 ? 16.156 11.523 -0.831 1 98.81 209 VAL B O 1
ATOM 4159 N N . GLY B 1 210 ? 17.781 13.07 -0.609 1 98.75 210 GLY B N 1
ATOM 4160 C CA . GLY B 1 210 ? 16.844 14.18 -0.712 1 98.75 210 GLY B CA 1
ATOM 4161 C C . GLY B 1 210 ? 16.797 14.797 -2.1 1 98.75 210 GLY B C 1
ATOM 4162 O O . GLY B 1 210 ? 17.844 15.062 -2.699 1 98.75 210 GLY B O 1
ATOM 4163 N N . ILE B 1 211 ? 15.594 14.906 -2.592 1 98.19 211 ILE B N 1
ATOM 4164 C CA . ILE B 1 211 ? 15.383 15.531 -3.893 1 98.19 211 ILE B CA 1
ATOM 4165 C C . ILE B 1 211 ? 14.648 16.859 -3.711 1 98.19 211 ILE B C 1
ATOM 4167 O O . ILE B 1 211 ? 13.586 16.906 -3.084 1 98.19 211 ILE B O 1
ATOM 4171 N N . ASP B 1 212 ? 15.148 17.906 -4.176 1 96.75 212 ASP B N 1
ATOM 4172 C CA . ASP B 1 212 ? 14.523 19.219 -4.176 1 96.75 212 ASP B CA 1
ATOM 4173 C C . ASP B 1 212 ? 15.258 20.172 -5.113 1 96.75 212 ASP B C 1
ATOM 4175 O O . ASP B 1 212 ? 16.156 19.766 -5.852 1 96.75 212 ASP B O 1
ATOM 4179 N N . GLN B 1 213 ? 14.781 21.438 -5.188 1 95 213 GLN B N 1
ATOM 4180 C CA . GLN B 1 213 ? 15.477 22.469 -5.945 1 95 213 GLN B CA 1
ATOM 4181 C C . GLN B 1 213 ? 16.875 22.719 -5.379 1 95 213 GLN B C 1
ATOM 4183 O O . GLN B 1 213 ? 17.078 22.656 -4.164 1 95 213 GLN B O 1
ATOM 4188 N N . GLY B 1 214 ? 17.734 23.078 -6.285 1 95.69 214 GLY B N 1
ATOM 4189 C CA . GLY B 1 214 ? 19.125 23.297 -5.898 1 95.69 214 GLY B CA 1
ATOM 4190 C C . GLY B 1 214 ? 19.266 24.328 -4.789 1 95.69 214 GLY B C 1
ATOM 4191 O O . GLY B 1 214 ? 20.156 24.188 -3.934 1 95.69 214 GLY B O 1
ATOM 4192 N N . SER B 1 215 ? 18.438 25.297 -4.742 1 94.31 215 SER B N 1
ATOM 4193 C CA . SER B 1 215 ? 18.516 26.391 -3.768 1 94.31 215 SER B CA 1
ATOM 4194 C C . SER B 1 215 ? 18.25 25.875 -2.354 1 94.31 215 SER B C 1
ATOM 4196 O O . SER B 1 215 ? 18.547 26.562 -1.375 1 94.31 215 SER B O 1
ATOM 4198 N N . LYS B 1 216 ? 17.766 24.625 -2.207 1 94.44 216 LYS B N 1
ATOM 4199 C CA . LYS B 1 216 ? 17.422 24.109 -0.887 1 94.44 216 LYS B CA 1
ATOM 4200 C C . LYS B 1 216 ? 18.391 23 -0.457 1 94.44 216 LYS B C 1
ATOM 4202 O O . LYS B 1 216 ? 18.141 22.297 0.518 1 94.44 216 LYS B O 1
ATOM 4207 N N . GLU B 1 217 ? 19.453 22.859 -1.185 1 97.19 217 GLU B N 1
ATOM 4208 C CA . GLU B 1 217 ? 20.406 21.781 -0.901 1 97.19 217 GLU B CA 1
ATOM 4209 C C . GLU B 1 217 ? 20.906 21.859 0.535 1 97.19 217 GLU B C 1
ATOM 4211 O O . GLU B 1 217 ? 21 20.844 1.226 1 97.19 217 GLU B O 1
ATOM 4216 N N . ASP B 1 218 ? 21.234 23.047 1.01 1 97 218 ASP B N 1
ATOM 4217 C CA . ASP B 1 218 ? 21.781 23.203 2.35 1 97 218 ASP B CA 1
ATOM 4218 C C . ASP B 1 218 ? 20.812 22.688 3.412 1 97 218 ASP B C 1
ATOM 4220 O O . ASP B 1 218 ? 21.203 21.922 4.301 1 97 218 ASP B O 1
ATOM 4224 N N . VAL B 1 219 ? 19.562 23.078 3.262 1 96.25 219 VAL B N 1
ATOM 4225 C CA . VAL B 1 219 ? 18.562 22.656 4.23 1 96.25 219 VAL B CA 1
ATOM 4226 C C . VAL B 1 219 ? 18.406 21.141 4.184 1 96.25 219 VAL B C 1
ATOM 4228 O O . VAL B 1 219 ? 18.281 20.484 5.223 1 96.25 219 VAL B O 1
ATOM 4231 N N . VAL B 1 220 ? 18.453 20.531 3.006 1 98 220 VAL B N 1
ATOM 4232 C CA . VAL B 1 220 ? 18.297 19.094 2.826 1 98 220 VAL B CA 1
ATOM 4233 C C . VAL B 1 220 ? 19.453 18.359 3.5 1 98 220 VAL B C 1
ATOM 4235 O O . VAL B 1 220 ? 19.25 17.406 4.25 1 98 220 VAL B O 1
ATOM 4238 N N . ARG B 1 221 ? 20.656 18.844 3.322 1 98.19 221 ARG B N 1
ATOM 4239 C CA . ARG B 1 221 ? 21.844 18.219 3.902 1 98.19 221 ARG B CA 1
ATOM 4240 C C . ARG B 1 221 ? 21.875 18.391 5.414 1 98.19 221 ARG B C 1
ATOM 4242 O O . ARG B 1 221 ? 22.156 17.453 6.156 1 98.19 221 ARG B O 1
ATOM 4249 N N . GLU B 1 222 ? 21.516 19.562 5.836 1 97.75 222 GLU B N 1
ATOM 4250 C CA . GLU B 1 222 ? 21.469 19.844 7.27 1 97.75 222 GLU B CA 1
ATOM 4251 C C . GLU B 1 222 ? 20.422 18.984 7.965 1 97.75 222 GLU B C 1
ATOM 4253 O O . GLU B 1 222 ? 20.547 18.672 9.148 1 97.75 222 GLU B O 1
ATOM 4258 N N . SER B 1 223 ? 19.453 18.609 7.18 1 98.19 223 SER B N 1
ATOM 4259 C CA . SER B 1 223 ? 18.375 17.797 7.727 1 98.19 223 SER B CA 1
ATOM 4260 C C . SER B 1 223 ? 18.766 16.328 7.805 1 98.19 223 SER B C 1
ATOM 4262 O O . SER B 1 223 ? 18.016 15.508 8.344 1 98.19 223 SER B O 1
ATOM 4264 N N . GLY B 1 224 ? 19.875 15.953 7.262 1 98.44 224 GLY B N 1
ATOM 4265 C CA . GLY B 1 224 ? 20.391 14.617 7.504 1 98.44 224 GLY B CA 1
ATOM 4266 C C . GLY B 1 224 ? 20.469 13.766 6.25 1 98.44 224 GLY B C 1
ATOM 4267 O O . GLY B 1 224 ? 20.844 12.594 6.305 1 98.44 224 GLY B O 1
ATOM 4268 N N . ALA B 1 225 ? 20.156 14.328 5.098 1 98.75 225 ALA B N 1
ATOM 4269 C CA . ALA B 1 225 ? 20.266 13.57 3.854 1 98.75 225 ALA B CA 1
ATOM 4270 C C . ALA B 1 225 ? 21.719 13.242 3.539 1 98.75 225 ALA B C 1
ATOM 4272 O O . ALA B 1 225 ? 22.594 14.109 3.615 1 98.75 225 ALA B O 1
ATOM 4273 N N . GLU B 1 226 ? 21.969 12.047 3.217 1 98.5 226 GLU B N 1
ATOM 4274 C CA . GLU B 1 226 ? 23.297 11.625 2.811 1 98.5 226 GLU B CA 1
ATOM 4275 C C . GLU B 1 226 ? 23.625 12.078 1.39 1 98.5 226 GLU B C 1
ATOM 4277 O O . GLU B 1 226 ? 24.766 12.398 1.076 1 98.5 226 GLU B O 1
ATOM 4282 N N . ILE B 1 227 ? 22.625 12.086 0.557 1 98.62 227 ILE B N 1
ATOM 4283 C CA . ILE B 1 227 ? 22.766 12.445 -0.849 1 98.62 227 ILE B CA 1
ATOM 4284 C C . ILE B 1 227 ? 21.703 13.484 -1.227 1 98.62 227 ILE B C 1
ATOM 4286 O O . ILE B 1 227 ? 20.562 13.398 -0.784 1 98.62 227 ILE B O 1
ATOM 4290 N N . PHE B 1 228 ? 22.156 14.516 -1.938 1 98.69 228 PHE B N 1
ATOM 4291 C CA . PHE B 1 228 ? 21.219 15.477 -2.531 1 98.69 228 PHE B CA 1
ATOM 4292 C C . PHE B 1 228 ? 21.188 15.32 -4.047 1 98.69 228 PHE B C 1
ATOM 4294 O O . PHE B 1 228 ? 22.234 15.18 -4.688 1 98.69 228 PHE B O 1
ATOM 4301 N N . ILE B 1 229 ? 19.984 15.234 -4.617 1 98.25 229 ILE B N 1
ATOM 4302 C CA . ILE B 1 229 ? 19.797 15.258 -6.062 1 98.25 229 ILE B CA 1
ATOM 4303 C C . ILE B 1 229 ? 18.875 16.406 -6.441 1 98.25 229 ILE B C 1
ATOM 4305 O O . ILE B 1 229 ? 17.812 16.594 -5.836 1 98.25 229 ILE B O 1
ATOM 4309 N N . ASP B 1 230 ? 19.266 17.172 -7.457 1 97.69 230 ASP B N 1
ATOM 4310 C CA . ASP B 1 230 ? 18.453 18.297 -7.941 1 97.69 230 ASP B CA 1
ATOM 4311 C C . ASP B 1 230 ? 17.172 17.797 -8.617 1 97.69 230 ASP B C 1
ATOM 4313 O O . ASP B 1 230 ? 17.219 16.859 -9.43 1 97.69 230 ASP B O 1
ATOM 4317 N N . ALA B 1 231 ? 16.078 18.438 -8.289 1 94.75 231 ALA B N 1
ATOM 4318 C CA . ALA B 1 231 ? 14.781 18.047 -8.836 1 94.75 231 ALA B CA 1
ATOM 4319 C C . ALA B 1 231 ? 14.742 18.219 -10.352 1 94.75 231 ALA B C 1
ATOM 4321 O O . ALA B 1 231 ? 13.906 17.625 -11.031 1 94.75 231 ALA B O 1
ATOM 4322 N N . ALA B 1 232 ? 15.617 19.047 -10.867 1 94.38 232 ALA B N 1
ATOM 4323 C CA . ALA B 1 232 ? 15.672 19.297 -12.297 1 94.38 232 ALA B CA 1
ATOM 4324 C C . ALA B 1 232 ? 16.391 18.172 -13.031 1 94.38 232 ALA B C 1
ATOM 4326 O O . ALA B 1 232 ? 16.391 18.109 -14.266 1 94.38 232 ALA B O 1
ATOM 4327 N N . THR B 1 233 ? 16.984 17.266 -12.297 1 95 233 THR B N 1
ATOM 4328 C CA . THR B 1 233 ? 17.641 16.109 -12.914 1 95 233 THR B CA 1
ATOM 4329 C C . THR B 1 233 ? 16.641 15.289 -13.727 1 95 233 THR B C 1
ATOM 4331 O O . THR B 1 233 ? 15.562 14.953 -13.227 1 95 233 THR B O 1
ATOM 4334 N N . PRO B 1 234 ? 16.984 15 -15.031 1 93.5 234 PRO B N 1
ATOM 4335 C CA . PRO B 1 234 ? 16.078 14.195 -15.844 1 93.5 234 PRO B CA 1
ATOM 4336 C C . PRO B 1 234 ? 15.742 12.852 -15.203 1 93.5 234 PRO B C 1
ATOM 4338 O O . PRO B 1 234 ? 16.594 12.242 -14.555 1 93.5 234 PRO B O 1
ATOM 4341 N N . GLY B 1 235 ? 14.555 12.391 -15.461 1 91.94 235 GLY B N 1
ATOM 4342 C CA . GLY B 1 235 ? 14.023 11.203 -14.82 1 91.94 235 GLY B CA 1
ATOM 4343 C C . GLY B 1 235 ? 14.922 9.992 -14.977 1 91.94 235 GLY B C 1
ATOM 4344 O O . GLY B 1 235 ? 15.227 9.305 -14 1 91.94 235 GLY B O 1
ATOM 4345 N N . GLU B 1 236 ? 15.352 9.688 -16.156 1 93.25 236 GLU B N 1
ATOM 4346 C CA . GLU B 1 236 ? 16.188 8.523 -16.422 1 93.25 236 GLU B CA 1
ATOM 4347 C C . GLU B 1 236 ? 17.516 8.609 -15.656 1 93.25 236 GLU B C 1
ATOM 4349 O O . GLU B 1 236 ? 18 7.605 -15.141 1 93.25 236 GLU B O 1
ATOM 4354 N N . GLU B 1 237 ? 18.047 9.812 -15.656 1 95.62 237 GLU B N 1
ATOM 4355 C CA . GLU B 1 237 ? 19.281 10.023 -14.922 1 95.62 237 GLU B CA 1
ATOM 4356 C C . GLU B 1 237 ? 19.062 9.867 -13.422 1 95.62 237 GLU B C 1
ATOM 4358 O O . GLU B 1 237 ? 19.906 9.305 -12.719 1 95.62 237 GLU B O 1
ATOM 4363 N N . LEU B 1 238 ? 17.984 10.391 -12.938 1 96.31 238 LEU B N 1
ATOM 4364 C CA . LEU B 1 238 ? 17.625 10.266 -11.523 1 96.31 238 LEU B CA 1
ATOM 4365 C C . LEU B 1 238 ? 17.531 8.797 -11.117 1 96.31 238 LEU B C 1
ATOM 4367 O O . LEU B 1 238 ? 18.094 8.391 -10.094 1 96.31 238 LEU B O 1
ATOM 4371 N N . VAL B 1 239 ? 16.844 7.996 -11.891 1 96.25 239 VAL B N 1
ATOM 4372 C CA . VAL B 1 239 ? 16.656 6.57 -11.633 1 96.25 239 VAL B CA 1
ATOM 4373 C C . VAL B 1 239 ? 18.031 5.875 -11.625 1 96.25 239 VAL B C 1
ATOM 4375 O O . VAL B 1 239 ? 18.312 5.082 -10.734 1 96.25 239 VAL B O 1
ATOM 4378 N N . SER B 1 240 ? 18.844 6.172 -12.609 1 96.75 240 SER B N 1
ATOM 4379 C CA . SER B 1 240 ? 20.156 5.574 -12.711 1 96.75 240 SER B CA 1
ATOM 4380 C C . SER B 1 240 ? 21.016 5.914 -11.5 1 96.75 240 SER B C 1
ATOM 4382 O O . SER B 1 240 ? 21.734 5.055 -10.969 1 96.75 240 SER B O 1
ATOM 4384 N N . GLN B 1 241 ? 20.969 7.148 -11.023 1 96.75 241 GLN B N 1
ATOM 4385 C CA . GLN B 1 241 ? 21.75 7.578 -9.859 1 96.75 241 GLN B CA 1
ATOM 4386 C C . GLN B 1 241 ? 21.312 6.828 -8.602 1 96.75 241 GLN B C 1
ATOM 4388 O O . GLN B 1 241 ? 22.156 6.34 -7.844 1 96.75 241 GLN B O 1
ATOM 4393 N N . VAL B 1 242 ? 20.016 6.738 -8.391 1 97.44 242 VAL B N 1
ATOM 4394 C CA . VAL B 1 242 ? 19.5 6.055 -7.207 1 97.44 242 VAL B CA 1
ATOM 4395 C C . VAL B 1 242 ? 19.859 4.574 -7.262 1 97.44 242 VAL B C 1
ATOM 4397 O O . VAL B 1 242 ? 20.25 3.986 -6.25 1 97.44 242 VAL B O 1
ATOM 4400 N N . LYS B 1 243 ? 19.75 3.953 -8.422 1 96 243 LYS B N 1
ATOM 4401 C CA . LYS B 1 243 ? 20.125 2.549 -8.57 1 96 243 LYS B CA 1
ATOM 4402 C C . LYS B 1 243 ? 21.594 2.328 -8.242 1 96 243 LYS B C 1
ATOM 4404 O O . LYS B 1 243 ? 21.953 1.354 -7.578 1 96 243 LYS B O 1
ATOM 4409 N N . LYS B 1 244 ? 22.422 3.244 -8.758 1 96.44 244 LYS B N 1
ATOM 4410 C CA . LYS B 1 244 ? 23.844 3.135 -8.477 1 96.44 244 LYS B CA 1
ATOM 4411 C C . LYS B 1 244 ? 24.109 3.182 -6.98 1 96.44 244 LYS B C 1
ATOM 4413 O O . LYS B 1 244 ? 24.984 2.461 -6.477 1 96.44 244 LYS B O 1
ATOM 4418 N N . LEU B 1 245 ? 23.375 3.959 -6.215 1 96.06 245 LEU B N 1
ATOM 4419 C CA . LEU B 1 245 ? 23.547 4.133 -4.773 1 96.06 245 LEU B CA 1
ATOM 4420 C C . LEU B 1 245 ? 23.062 2.902 -4.02 1 96.06 245 LEU B C 1
ATOM 4422 O O . LEU B 1 245 ? 23.516 2.631 -2.904 1 96.06 245 LEU B O 1
ATOM 4426 N N . THR B 1 246 ? 22.109 2.137 -4.59 1 95.62 246 THR B N 1
ATOM 4427 C CA . THR B 1 246 ? 21.359 1.119 -3.861 1 95.62 246 THR B CA 1
ATOM 4428 C C . THR B 1 246 ? 21.672 -0.274 -4.398 1 95.62 246 THR B C 1
ATOM 4430 O O . THR B 1 246 ? 20.781 -1.125 -4.496 1 95.62 246 THR B O 1
ATOM 4433 N N . ASP B 1 247 ? 22.891 -0.548 -4.805 1 91.56 247 ASP B N 1
ATOM 4434 C CA . ASP B 1 247 ? 23.344 -1.842 -5.297 1 91.56 247 ASP B CA 1
ATOM 4435 C C . ASP B 1 247 ? 22.5 -2.316 -6.477 1 91.56 247 ASP B C 1
ATOM 4437 O O . ASP B 1 247 ? 22.141 -3.494 -6.555 1 91.56 247 ASP B O 1
ATOM 4441 N N . ASN B 1 248 ? 22.016 -1.336 -7.203 1 92.88 248 ASN B N 1
ATOM 4442 C CA . ASN B 1 248 ? 21.297 -1.55 -8.453 1 92.88 248 ASN B CA 1
ATOM 4443 C C . ASN B 1 248 ? 19.891 -2.111 -8.203 1 92.88 248 ASN B C 1
ATOM 4445 O O . ASN B 1 248 ? 19.344 -2.801 -9.062 1 92.88 248 ASN B O 1
ATOM 4449 N N . LEU B 1 249 ? 19.312 -1.95 -7.113 1 94.06 249 LEU B N 1
ATOM 4450 C CA . LEU B 1 249 ? 17.984 -2.473 -6.797 1 94.06 249 LEU B CA 1
ATOM 4451 C C . LEU B 1 249 ? 16.953 -1.353 -6.766 1 94.06 249 LEU B C 1
ATOM 4453 O O . LEU B 1 249 ? 15.82 -1.538 -7.207 1 94.06 249 LEU B O 1
ATOM 4457 N N . GLY B 1 250 ? 17.328 -0.184 -6.297 1 97.38 250 GLY B N 1
ATOM 4458 C CA . GLY B 1 250 ? 16.422 0.908 -6.012 1 97.38 250 GLY B CA 1
ATOM 4459 C C . GLY B 1 250 ? 16.219 1.15 -4.527 1 97.38 250 GLY B C 1
ATOM 4460 O O . GLY B 1 250 ? 16.75 0.41 -3.697 1 97.38 250 GLY B O 1
ATOM 4461 N N . ALA B 1 251 ? 15.5 2.168 -4.234 1 98.38 251 ALA B N 1
ATOM 4462 C CA . ALA B 1 251 ? 15.273 2.561 -2.846 1 98.38 251 ALA B CA 1
ATOM 4463 C C . ALA B 1 251 ? 14.227 1.672 -2.188 1 98.38 251 ALA B C 1
ATOM 4465 O O . ALA B 1 251 ? 13.344 1.14 -2.865 1 98.38 251 ALA B O 1
ATOM 4466 N N . ASN B 1 252 ? 14.359 1.506 -0.849 1 98.31 252 ASN B N 1
ATOM 4467 C CA . ASN B 1 252 ? 13.367 0.761 -0.081 1 98.31 252 ASN B CA 1
ATOM 4468 C C . ASN B 1 252 ? 12.031 1.502 -0.017 1 98.31 252 ASN B C 1
ATOM 4470 O O . ASN B 1 252 ? 10.969 0.877 0.029 1 98.31 252 ASN B O 1
ATOM 4474 N N . ALA B 1 253 ? 12.156 2.797 -0.019 1 98.69 253 ALA B N 1
ATOM 4475 C CA . ALA B 1 253 ? 10.938 3.604 0.044 1 98.69 253 ALA B CA 1
ATOM 4476 C C . ALA B 1 253 ? 11.164 4.984 -0.566 1 98.69 253 ALA B C 1
ATOM 4478 O O . ALA B 1 253 ? 12.297 5.449 -0.66 1 98.69 253 ALA B O 1
ATOM 4479 N N . VAL B 1 254 ? 10.094 5.535 -1.029 1 98.75 254 VAL B N 1
ATOM 4480 C CA . VAL B 1 254 ? 10.031 6.926 -1.47 1 98.75 254 VAL B CA 1
ATOM 4481 C C . VAL B 1 254 ? 8.898 7.648 -0.746 1 98.75 254 VAL B C 1
ATOM 4483 O O . VAL B 1 254 ? 7.754 7.18 -0.748 1 98.75 254 VAL B O 1
ATOM 4486 N N . VAL B 1 255 ? 9.203 8.688 -0.049 1 98.81 255 VAL B N 1
ATOM 4487 C CA . VAL B 1 255 ? 8.195 9.547 0.555 1 98.81 255 VAL B CA 1
ATOM 4488 C C . VAL B 1 255 ? 8.023 10.812 -0.286 1 98.81 255 VAL B C 1
ATOM 4490 O O . VAL B 1 255 ? 8.961 11.602 -0.434 1 98.81 255 VAL B O 1
ATOM 4493 N N . VAL B 1 256 ? 6.824 11.008 -0.798 1 98.62 256 VAL B N 1
ATOM 4494 C CA . VAL B 1 256 ? 6.582 12.148 -1.678 1 98.62 256 VAL B CA 1
ATOM 4495 C C . VAL B 1 256 ? 5.953 13.289 -0.883 1 98.62 256 VAL B C 1
ATOM 4497 O O . VAL B 1 256 ? 4.738 13.297 -0.653 1 98.62 256 VAL B O 1
ATOM 4500 N N . CYS B 1 257 ? 6.773 14.242 -0.591 1 96.62 257 CYS B N 1
ATOM 4501 C CA . CYS B 1 257 ? 6.312 15.438 0.106 1 96.62 257 CYS B CA 1
ATOM 4502 C C . CYS B 1 257 ? 6 16.562 -0.88 1 96.62 257 CYS B C 1
ATOM 4504 O O . CYS B 1 257 ? 5.285 17.5 -0.545 1 96.62 257 CYS B O 1
ATOM 4506 N N . ALA B 1 258 ? 6.574 16.453 -2.062 1 92.62 258 ALA B N 1
ATOM 4507 C CA . ALA B 1 258 ? 6.336 17.453 -3.107 1 92.62 258 ALA B CA 1
ATOM 4508 C C . ALA B 1 258 ? 4.887 17.406 -3.58 1 92.62 258 ALA B C 1
ATOM 4510 O O . ALA B 1 258 ? 4.293 16.328 -3.691 1 92.62 258 ALA B O 1
ATOM 4511 N N . SER B 1 259 ? 4.32 18.547 -3.838 1 89.81 259 SER B N 1
ATOM 4512 C CA . SER B 1 259 ? 2.996 18.641 -4.441 1 89.81 259 SER B CA 1
ATOM 4513 C C . SER B 1 259 ? 3.076 18.578 -5.961 1 89.81 259 SER B C 1
ATOM 4515 O O . SER B 1 259 ? 2.727 19.547 -6.645 1 89.81 259 SER B O 1
ATOM 4517 N N . SER B 1 260 ? 3.521 17.5 -6.445 1 91.12 260 SER B N 1
ATOM 4518 C CA . SER B 1 260 ? 3.834 17.344 -7.863 1 91.12 260 SER B CA 1
ATOM 4519 C C . SER B 1 260 ? 3.467 15.961 -8.375 1 91.12 260 SER B C 1
ATOM 4521 O O . SER B 1 260 ? 3.9 14.953 -7.809 1 91.12 260 SER B O 1
ATOM 4523 N N . ASN B 1 261 ? 2.676 16.016 -9.492 1 94.56 261 ASN B N 1
ATOM 4524 C CA . ASN B 1 261 ? 2.361 14.742 -10.133 1 94.56 261 ASN B CA 1
ATOM 4525 C C . ASN B 1 261 ? 3.621 14.039 -10.633 1 94.56 261 ASN B C 1
ATOM 4527 O O . ASN B 1 261 ? 3.717 12.812 -10.57 1 94.56 261 ASN B O 1
ATOM 4531 N N . ALA B 1 262 ? 4.562 14.812 -11.078 1 94.81 262 ALA B N 1
ATOM 4532 C CA . ALA B 1 262 ? 5.82 14.266 -11.578 1 94.81 262 ALA B CA 1
ATOM 4533 C C . ALA B 1 262 ? 6.57 13.523 -10.477 1 94.81 262 ALA B C 1
ATOM 4535 O O . ALA B 1 262 ? 7.184 12.484 -10.727 1 94.81 262 ALA B O 1
ATOM 4536 N N . ALA B 1 263 ? 6.539 14.031 -9.266 1 95.81 263 ALA B N 1
ATOM 4537 C CA . ALA B 1 263 ? 7.238 13.406 -8.148 1 95.81 263 ALA B CA 1
ATOM 4538 C C . ALA B 1 263 ? 6.664 12.031 -7.844 1 95.81 263 ALA B C 1
ATOM 4540 O O . ALA B 1 263 ? 7.406 11.094 -7.531 1 95.81 263 ALA B O 1
ATOM 4541 N N . TYR B 1 264 ? 5.348 11.906 -7.926 1 97.75 264 TYR B N 1
ATOM 4542 C CA . TYR B 1 264 ? 4.711 10.617 -7.699 1 97.75 264 TYR B CA 1
ATOM 4543 C C . TYR B 1 264 ? 5.137 9.602 -8.758 1 97.75 264 TYR B C 1
ATOM 4545 O O . TYR B 1 264 ? 5.516 8.477 -8.43 1 97.75 264 TYR B O 1
ATOM 4553 N N . SER B 1 265 ? 4.996 10.039 -10.016 1 97.19 265 SER B N 1
ATOM 4554 C CA . SER B 1 265 ? 5.363 9.148 -11.117 1 97.19 265 SER B CA 1
ATOM 4555 C C . SER B 1 265 ? 6.82 8.719 -11.016 1 97.19 265 SER B C 1
ATOM 4557 O O . SER B 1 265 ? 7.129 7.531 -11.109 1 97.19 265 SER B O 1
ATOM 4559 N N . GLN B 1 266 ? 7.688 9.641 -10.773 1 96.38 266 GLN B N 1
ATOM 4560 C CA . GLN B 1 266 ? 9.117 9.367 -10.633 1 96.38 266 GLN B CA 1
ATOM 4561 C C . GLN B 1 266 ? 9.383 8.477 -9.422 1 96.38 266 GLN B C 1
ATOM 4563 O O . GLN B 1 266 ? 10.258 7.609 -9.461 1 96.38 266 GLN B O 1
ATOM 4568 N N . GLY B 1 267 ? 8.672 8.742 -8.352 1 97.69 267 GLY B N 1
ATOM 4569 C CA . GLY B 1 267 ? 8.867 8 -7.113 1 97.69 267 GLY B CA 1
ATOM 4570 C C . GLY B 1 267 ? 8.719 6.504 -7.277 1 97.69 267 GLY B C 1
ATOM 4571 O O . GLY B 1 267 ? 9.516 5.73 -6.738 1 97.69 267 GLY B O 1
ATOM 4572 N N . LEU B 1 268 ? 7.758 6.078 -7.988 1 97.5 268 LEU B N 1
ATOM 4573 C CA . LEU B 1 268 ? 7.516 4.652 -8.188 1 97.5 268 LEU B CA 1
ATOM 4574 C C . LEU B 1 268 ? 8.672 4.008 -8.953 1 97.5 268 LEU B C 1
ATOM 4576 O O . LEU B 1 268 ? 9.023 2.857 -8.695 1 97.5 268 LEU B O 1
ATOM 4580 N N . GLU B 1 269 ? 9.281 4.742 -9.844 1 97.38 269 GLU B N 1
ATOM 4581 C CA . GLU B 1 269 ? 10.359 4.23 -10.68 1 97.38 269 GLU B CA 1
ATOM 4582 C C . GLU B 1 269 ? 11.656 4.102 -9.883 1 97.38 269 GLU B C 1
ATOM 4584 O O . GLU B 1 269 ? 12.594 3.418 -10.312 1 97.38 269 GLU B O 1
ATOM 4589 N N . LEU B 1 270 ? 11.734 4.773 -8.766 1 98.31 270 LEU B N 1
ATOM 4590 C CA . LEU B 1 270 ? 12.953 4.797 -7.953 1 98.31 270 LEU B CA 1
ATOM 4591 C C . LEU B 1 270 ? 12.992 3.607 -7 1 98.31 270 LEU B C 1
ATOM 4593 O O . LEU B 1 270 ? 14.023 3.336 -6.383 1 98.31 270 LEU B O 1
ATOM 4597 N N . LEU B 1 271 ? 11.938 2.871 -6.91 1 98.25 271 LEU B N 1
ATOM 4598 C CA . LEU B 1 271 ? 11.789 1.843 -5.887 1 98.25 271 LEU B CA 1
ATOM 4599 C C . LEU B 1 271 ? 12.43 0.534 -6.332 1 98.25 271 LEU B C 1
ATOM 4601 O O . LEU B 1 271 ? 12.383 0.18 -7.512 1 98.25 271 LEU B O 1
ATOM 4605 N N . ARG B 1 272 ? 12.977 -0.143 -5.395 1 97.56 272 ARG B N 1
ATOM 4606 C CA . ARG B 1 272 ? 13.336 -1.544 -5.598 1 97.56 272 ARG B CA 1
ATOM 4607 C C . ARG B 1 272 ? 12.094 -2.432 -5.59 1 97.56 272 ARG B C 1
ATOM 4609 O O . ARG B 1 272 ? 11.031 -2.016 -5.121 1 97.56 272 ARG B O 1
ATOM 4616 N N . PRO B 1 273 ? 12.203 -3.697 -6.047 1 97.44 273 PRO B N 1
ATOM 4617 C CA . PRO B 1 273 ? 11.078 -4.613 -5.82 1 97.44 273 PRO B CA 1
ATOM 4618 C C . PRO B 1 273 ? 10.711 -4.73 -4.344 1 97.44 273 PRO B C 1
ATOM 4620 O O . PRO B 1 273 ? 11.586 -4.773 -3.482 1 97.44 273 PRO B O 1
ATOM 4623 N N . GLY B 1 274 ? 9.391 -4.715 -4.078 1 97.25 274 GLY B N 1
ATOM 4624 C CA . GLY B 1 274 ? 8.914 -4.758 -2.709 1 97.25 274 GLY B CA 1
ATOM 4625 C C . GLY B 1 274 ? 8.898 -3.4 -2.035 1 97.25 274 GLY B C 1
ATOM 4626 O O . GLY B 1 274 ? 8.508 -3.281 -0.873 1 97.25 274 GLY B O 1
ATOM 4627 N N . GLY B 1 275 ? 9.312 -2.361 -2.771 1 98 275 GLY B N 1
ATOM 4628 C CA . GLY B 1 275 ? 9.422 -1.029 -2.197 1 98 275 GLY B CA 1
ATOM 4629 C C . GLY B 1 275 ? 8.078 -0.365 -1.968 1 98 275 GLY B C 1
ATOM 4630 O O . GLY B 1 275 ? 7.055 -0.833 -2.469 1 98 275 GLY B O 1
ATOM 4631 N N . THR B 1 276 ? 8.086 0.735 -1.206 1 98.69 276 THR B N 1
ATOM 4632 C CA . THR B 1 276 ? 6.863 1.438 -0.826 1 98.69 276 THR B CA 1
ATOM 4633 C C . THR B 1 276 ? 6.965 2.92 -1.168 1 98.69 276 THR B C 1
ATOM 4635 O O . THR B 1 276 ? 7.957 3.574 -0.838 1 98.69 276 THR B O 1
ATOM 4638 N N . LEU B 1 277 ? 5.984 3.396 -1.902 1 98.81 277 LEU B N 1
ATOM 4639 C CA . LEU B 1 277 ? 5.801 4.832 -2.076 1 98.81 277 LEU B CA 1
ATOM 4640 C C . LEU B 1 277 ? 4.77 5.375 -1.091 1 98.81 277 LEU B C 1
ATOM 4642 O O . LEU B 1 277 ? 3.635 4.895 -1.051 1 98.81 277 LEU B O 1
ATOM 4646 N N . VAL B 1 278 ? 5.141 6.293 -0.27 1 98.81 278 VAL B N 1
ATOM 4647 C CA . VAL B 1 278 ? 4.234 6.953 0.66 1 98.81 278 VAL B CA 1
ATOM 4648 C C . VAL B 1 278 ? 3.9 8.352 0.15 1 98.81 278 VAL B C 1
ATOM 4650 O O . VAL B 1 278 ? 4.785 9.203 0.033 1 98.81 278 VAL B O 1
ATOM 4653 N N . GLY B 1 279 ? 2.643 8.555 -0.157 1 98.44 279 GLY B N 1
ATOM 4654 C CA . GLY B 1 279 ? 2.186 9.859 -0.599 1 98.44 279 GLY B CA 1
ATOM 4655 C C . GLY B 1 279 ? 1.744 10.758 0.542 1 98.44 279 GLY B C 1
ATOM 4656 O O . GLY B 1 279 ? 0.909 10.367 1.359 1 98.44 279 GLY B O 1
ATOM 4657 N N . VAL B 1 280 ? 2.266 11.977 0.578 1 97.5 280 VAL B N 1
ATOM 4658 C CA . VAL B 1 280 ? 1.919 12.961 1.596 1 97.5 280 VAL B CA 1
ATOM 4659 C C . VAL B 1 280 ? 1.474 14.258 0.928 1 97.5 280 VAL B C 1
ATOM 4661 O O . VAL B 1 280 ? 0.37 14.75 1.18 1 97.5 280 VAL B O 1
ATOM 4664 N N . GLY B 1 281 ? 2.391 14.781 0.054 1 94.31 281 GLY B N 1
ATOM 4665 C CA . GLY B 1 281 ? 2.051 15.992 -0.675 1 94.31 281 GLY B CA 1
ATOM 4666 C C . GLY B 1 281 ? 0.955 15.781 -1.702 1 94.31 281 GLY B C 1
ATOM 4667 O O . GLY B 1 281 ? 0.951 14.773 -2.418 1 94.31 281 GLY B O 1
ATOM 4668 N N . MET B 1 282 ? 0.027 16.703 -1.812 1 91.25 282 MET B N 1
ATOM 4669 C CA . MET B 1 282 ? -1.076 16.594 -2.762 1 91.25 282 MET B CA 1
ATOM 4670 C C . MET B 1 282 ? -0.946 17.625 -3.869 1 91.25 282 MET B C 1
ATOM 4672 O O . MET B 1 282 ? -0.994 18.828 -3.605 1 91.25 282 MET B O 1
ATOM 4676 N N . PRO B 1 283 ? -0.833 17.094 -5.066 1 88.88 283 PRO B N 1
ATOM 4677 C CA . PRO B 1 283 ? -0.756 18.031 -6.18 1 88.88 283 PRO B CA 1
ATOM 4678 C C . PRO B 1 283 ? -2.029 18.875 -6.34 1 88.88 283 PRO B C 1
ATOM 4680 O O . PRO B 1 283 ? -3.127 18.375 -6.062 1 88.88 283 PRO B O 1
ATOM 4683 N N . GLY B 1 284 ? -1.835 20.172 -6.746 1 82.25 284 GLY B N 1
ATOM 4684 C CA . GLY B 1 284 ? -2.975 21.016 -7.07 1 82.25 284 GLY B CA 1
ATOM 4685 C C . GLY B 1 284 ? -3.477 20.812 -8.492 1 82.25 284 GLY B C 1
ATOM 4686 O O . GLY B 1 284 ? -2.939 20 -9.234 1 82.25 284 GLY B O 1
ATOM 4687 N N . GLY B 1 285 ? -4.547 21.453 -8.844 1 81.38 285 GLY B N 1
ATOM 4688 C CA . GLY B 1 285 ? -5.078 21.406 -10.195 1 81.38 285 GLY B CA 1
ATOM 4689 C C . GLY B 1 285 ? -6 20.219 -10.43 1 81.38 285 GLY B C 1
ATOM 4690 O O . GLY B 1 285 ? -6.547 19.656 -9.484 1 81.38 285 GLY B O 1
ATOM 4691 N N . THR B 1 286 ? -6.172 19.953 -11.688 1 87.81 286 THR B N 1
ATOM 4692 C CA . THR B 1 286 ? -7.035 18.844 -12.055 1 87.81 286 THR B CA 1
ATOM 4693 C C . THR B 1 286 ? -6.398 17.516 -11.656 1 87.81 286 THR B C 1
ATOM 4695 O O . THR B 1 286 ? -5.234 17.266 -11.961 1 87.81 286 THR B O 1
ATOM 4698 N N . PRO B 1 287 ? -7.117 16.75 -10.938 1 91.12 287 PRO B N 1
ATOM 4699 C CA . PRO B 1 287 ? -6.574 15.453 -10.523 1 91.12 287 PRO B CA 1
ATOM 4700 C C . PRO B 1 287 ? -6.191 14.562 -11.711 1 91.12 287 PRO B C 1
ATOM 4702 O O . PRO B 1 287 ? -6.918 14.5 -12.703 1 91.12 287 PRO B O 1
ATOM 4705 N N . VAL B 1 288 ? -5.055 14.008 -11.641 1 95.19 288 VAL B N 1
ATOM 4706 C CA . VAL B 1 288 ? -4.629 13.047 -12.656 1 95.19 288 VAL B CA 1
ATOM 4707 C C . VAL B 1 288 ? -4.055 11.805 -11.984 1 95.19 288 VAL B C 1
ATOM 4709 O O . VAL B 1 288 ? -3.52 11.883 -10.875 1 95.19 288 VAL B O 1
ATOM 4712 N N . ALA B 1 289 ? -4.152 10.672 -12.656 1 97.81 289 ALA B N 1
ATOM 4713 C CA . ALA B 1 289 ? -3.596 9.422 -12.156 1 97.81 289 ALA B CA 1
ATOM 4714 C C . ALA B 1 289 ? -2.07 9.477 -12.109 1 97.81 289 ALA B C 1
ATOM 4716 O O . ALA B 1 289 ? -1.448 10.203 -12.891 1 97.81 289 ALA B O 1
ATOM 4717 N N . ILE B 1 290 ? -1.484 8.781 -11.117 1 98.38 290 ILE B N 1
ATOM 4718 C CA . ILE B 1 290 ? -0.039 8.586 -11.125 1 98.38 290 ILE B CA 1
ATOM 4719 C C . ILE B 1 290 ? 0.373 7.844 -12.398 1 98.38 290 ILE B C 1
ATOM 4721 O O . ILE B 1 290 ? 0.016 6.68 -12.594 1 98.38 290 ILE B O 1
ATOM 4725 N N . ALA B 1 291 ? 1.138 8.461 -13.234 1 97.62 291 ALA B N 1
ATOM 4726 C CA . ALA B 1 291 ? 1.4 7.992 -14.594 1 97.62 291 ALA B CA 1
ATOM 4727 C C . ALA B 1 291 ? 2.07 6.621 -14.578 1 97.62 291 ALA B C 1
ATOM 4729 O O . ALA B 1 291 ? 1.834 5.797 -15.461 1 97.62 291 ALA B O 1
ATOM 4730 N N . SER B 1 292 ? 2.867 6.359 -13.594 1 97.62 292 SER B N 1
ATOM 4731 C CA . SER B 1 292 ? 3.643 5.121 -13.555 1 97.62 292 SER B CA 1
ATOM 4732 C C . SER B 1 292 ? 2.939 4.055 -12.719 1 97.62 292 SER B C 1
ATOM 4734 O O . SER B 1 292 ? 3.461 2.953 -12.547 1 97.62 292 SER B O 1
ATOM 4736 N N . ALA B 1 293 ? 1.819 4.336 -12.117 1 98.5 293 ALA B N 1
ATOM 4737 C CA . ALA B 1 293 ? 1.075 3.352 -11.336 1 98.5 293 ALA B CA 1
ATOM 4738 C C . ALA B 1 293 ? 0.312 2.391 -12.242 1 98.5 293 ALA B C 1
ATOM 4740 O O . ALA B 1 293 ? -0.91 2.492 -12.375 1 98.5 293 ALA B O 1
ATOM 4741 N N . MET B 1 294 ? 1.012 1.474 -12.789 1 97.75 294 MET B N 1
ATOM 4742 C CA . MET B 1 294 ? 0.456 0.477 -13.703 1 97.75 294 MET B CA 1
ATOM 4743 C C . MET B 1 294 ? 0.358 -0.885 -13.023 1 97.75 294 MET B C 1
ATOM 4745 O O . MET B 1 294 ? 1.277 -1.298 -12.312 1 97.75 294 MET B O 1
ATOM 4749 N N . PRO B 1 295 ? -0.764 -1.619 -13.258 1 96.81 295 PRO B N 1
ATOM 4750 C CA . PRO B 1 295 ? -0.948 -2.906 -12.586 1 96.81 295 PRO B CA 1
ATOM 4751 C C . PRO B 1 295 ? 0.226 -3.857 -12.805 1 96.81 295 PRO B C 1
ATOM 4753 O O . PRO B 1 295 ? 0.715 -4.469 -11.844 1 96.81 295 PRO B O 1
ATOM 4756 N N . GLY B 1 296 ? 0.712 -4.004 -14.023 1 94.44 296 GLY B N 1
ATOM 4757 C CA . GLY B 1 296 ? 1.786 -4.934 -14.344 1 94.44 296 GLY B CA 1
ATOM 4758 C C . GLY B 1 296 ? 3.008 -4.758 -13.461 1 94.44 296 GLY B C 1
ATOM 4759 O O . GLY B 1 296 ? 3.33 -5.637 -12.656 1 94.44 296 GLY B O 1
ATOM 4760 N N . PRO B 1 297 ? 3.627 -3.559 -13.547 1 95.5 297 PRO B N 1
ATOM 4761 C CA . PRO B 1 297 ? 4.809 -3.297 -12.727 1 95.5 297 PRO B CA 1
ATOM 4762 C C . PRO B 1 297 ? 4.512 -3.379 -11.227 1 95.5 297 PRO B C 1
ATOM 4764 O O . PRO B 1 297 ? 5.336 -3.881 -10.461 1 95.5 297 PRO B O 1
ATOM 4767 N N . ILE B 1 298 ? 3.361 -2.918 -10.758 1 97.94 298 ILE B N 1
ATOM 4768 C CA . ILE B 1 298 ? 3.008 -2.957 -9.344 1 97.94 298 ILE B CA 1
ATOM 4769 C C . ILE B 1 298 ? 2.957 -4.406 -8.867 1 97.94 298 ILE B C 1
ATOM 4771 O O . ILE B 1 298 ? 3.5 -4.738 -7.809 1 97.94 298 ILE B O 1
ATOM 4775 N N . VAL B 1 299 ? 2.357 -5.285 -9.609 1 97.25 299 VAL B N 1
ATOM 4776 C CA . VAL B 1 299 ? 2.219 -6.684 -9.219 1 97.25 299 VAL B CA 1
ATOM 4777 C C . VAL B 1 299 ? 3.564 -7.395 -9.359 1 97.25 299 VAL B C 1
ATOM 4779 O O . VAL B 1 299 ? 4.023 -8.055 -8.422 1 97.25 299 VAL B O 1
ATOM 4782 N N . GLN B 1 300 ? 4.262 -7.223 -10.477 1 94.75 300 GLN B N 1
ATOM 4783 C CA . GLN B 1 300 ? 5.5 -7.934 -10.766 1 94.75 300 GLN B CA 1
ATOM 4784 C C . GLN B 1 300 ? 6.578 -7.609 -9.742 1 94.75 300 GLN B C 1
ATOM 4786 O O . GLN B 1 300 ? 7.355 -8.484 -9.352 1 94.75 300 GLN B O 1
ATOM 4791 N N . LYS B 1 301 ? 6.586 -6.344 -9.32 1 97.06 301 LYS B N 1
ATOM 4792 C CA . LYS B 1 301 ? 7.617 -5.906 -8.383 1 97.06 301 LYS B CA 1
ATOM 4793 C C . LYS B 1 301 ? 7.07 -5.844 -6.957 1 97.06 301 LYS B C 1
ATOM 4795 O O . LYS B 1 301 ? 7.781 -5.449 -6.031 1 97.06 301 LYS B O 1
ATOM 4800 N N . GLN B 1 302 ? 5.82 -6.195 -6.828 1 97.81 302 GLN B N 1
ATOM 4801 C CA . GLN B 1 302 ? 5.156 -6.133 -5.531 1 97.81 302 GLN B CA 1
ATOM 4802 C C . GLN B 1 302 ? 5.34 -4.762 -4.887 1 97.81 302 GLN B C 1
ATOM 4804 O O . GLN B 1 302 ? 5.746 -4.664 -3.725 1 97.81 302 GLN B O 1
ATOM 4809 N N . LEU B 1 303 ? 5.109 -3.742 -5.688 1 98.44 303 LEU B N 1
ATOM 4810 C CA . LEU B 1 303 ? 5.223 -2.383 -5.172 1 98.44 303 LEU B CA 1
ATOM 4811 C C . LEU B 1 303 ? 4.031 -2.035 -4.285 1 98.44 303 LEU B C 1
ATOM 4813 O O . LEU B 1 303 ? 2.98 -2.672 -4.379 1 98.44 303 LEU B O 1
ATOM 4817 N N . LYS B 1 304 ? 4.242 -1.107 -3.422 1 98.44 304 LYS B N 1
ATOM 4818 C CA . LYS B 1 304 ? 3.174 -0.574 -2.582 1 98.44 304 LYS B CA 1
ATOM 4819 C C . LYS B 1 304 ? 3.049 0.938 -2.744 1 98.44 304 LYS B C 1
ATOM 4821 O O . LYS B 1 304 ? 4.055 1.644 -2.832 1 98.44 304 LYS B O 1
ATOM 4826 N N . ILE B 1 305 ? 1.859 1.438 -2.854 1 98.75 305 ILE B N 1
ATOM 4827 C CA . ILE B 1 305 ? 1.51 2.852 -2.777 1 98.75 305 ILE B CA 1
ATOM 4828 C C . ILE B 1 305 ? 0.592 3.092 -1.581 1 98.75 305 ILE B C 1
ATOM 4830 O O . ILE B 1 305 ? -0.464 2.467 -1.465 1 98.75 305 ILE B O 1
ATOM 4834 N N . VAL B 1 306 ? 1.011 3.967 -0.712 1 98.5 306 VAL B N 1
ATOM 4835 C CA . VAL B 1 306 ? 0.274 4.203 0.526 1 98.5 306 VAL B CA 1
ATOM 4836 C C . VAL B 1 306 ? 0.061 5.699 0.724 1 98.5 306 VAL B C 1
ATOM 4838 O O . VAL B 1 306 ? 1.002 6.488 0.603 1 98.5 306 VAL B O 1
ATOM 4841 N N . GLY B 1 307 ? -1.17 6.035 1.013 1 98.38 307 GLY B N 1
ATOM 4842 C CA . GLY B 1 307 ? -1.448 7.418 1.363 1 98.38 307 GLY B CA 1
ATOM 4843 C C . GLY B 1 307 ? -1.282 7.703 2.844 1 98.38 307 GLY B C 1
ATOM 4844 O O . GLY B 1 307 ? -1.603 6.859 3.684 1 98.38 307 GLY B O 1
ATOM 4845 N N . SER B 1 308 ? -0.85 8.898 3.127 1 98.06 308 SER B N 1
ATOM 4846 C CA . SER B 1 308 ? -0.759 9.375 4.504 1 98.06 308 SER B CA 1
ATOM 4847 C C . SER B 1 308 ? -1.343 10.773 4.645 1 98.06 308 SER B C 1
ATOM 4849 O O . SER B 1 308 ? -0.793 11.742 4.105 1 98.06 308 SER B O 1
ATOM 4851 N N . ILE B 1 309 ? -2.371 10.969 5.301 1 95.31 309 ILE B N 1
ATOM 4852 C CA . ILE B 1 309 ? -3.062 12.258 5.328 1 95.31 309 ILE B CA 1
ATOM 4853 C C . ILE B 1 309 ? -2.602 13.062 6.539 1 95.31 309 ILE B C 1
ATOM 4855 O O . ILE B 1 309 ? -2.408 14.281 6.449 1 95.31 309 ILE B O 1
ATOM 4859 N N . LEU B 1 310 ? -2.535 12.398 7.73 1 94.62 310 LEU B N 1
ATOM 4860 C CA . LEU B 1 310 ? -2.234 13.109 8.969 1 94.62 310 LEU B CA 1
ATOM 4861 C C . LEU B 1 310 ? -1.792 12.141 10.062 1 94.62 310 LEU B C 1
ATOM 4863 O O . LEU B 1 310 ? -1.905 10.922 9.898 1 94.62 310 LEU B O 1
ATOM 4867 N N . GLY B 1 311 ? -1.204 12.711 11.109 1 96.25 311 GLY B N 1
ATOM 4868 C CA . GLY B 1 311 ? -0.942 11.922 12.305 1 96.25 311 GLY B CA 1
ATOM 4869 C C . GLY B 1 311 ? -2.025 12.062 13.359 1 96.25 311 GLY B C 1
ATOM 4870 O O . GLY B 1 311 ? -3.035 12.734 13.133 1 96.25 311 GLY B O 1
ATOM 4871 N N . ASN B 1 312 ? -1.848 11.352 14.43 1 97.44 312 ASN B N 1
ATOM 4872 C CA . ASN B 1 312 ? -2.801 11.383 15.531 1 97.44 312 ASN B CA 1
ATOM 4873 C C . ASN B 1 312 ? -2.189 12.023 16.781 1 97.44 312 ASN B C 1
ATOM 4875 O O . ASN B 1 312 ? -1.136 12.656 16.703 1 97.44 312 ASN B O 1
ATOM 4879 N N . ARG B 1 313 ? -2.896 12.023 17.891 1 96.88 313 ARG B N 1
ATOM 4880 C CA . ARG B 1 313 ? -2.471 12.68 19.125 1 96.88 313 ARG B CA 1
ATOM 4881 C C . ARG B 1 313 ? -1.166 12.078 19.641 1 96.88 313 ARG B C 1
ATOM 4883 O O . ARG B 1 313 ? -0.295 12.805 20.125 1 96.88 313 ARG B O 1
ATOM 4890 N N . GLN B 1 314 ? -1.047 10.773 19.484 1 97.31 314 GLN B N 1
ATOM 4891 C CA . GLN B 1 314 ? 0.186 10.125 19.922 1 97.31 314 GLN B CA 1
ATOM 4892 C C . GLN B 1 314 ? 1.37 10.562 19.062 1 97.31 314 GLN B C 1
ATOM 4894 O O . GLN B 1 314 ? 2.469 10.781 19.578 1 97.31 314 GLN B O 1
ATOM 4899 N N . ASP B 1 315 ? 1.147 10.672 17.781 1 97.88 315 ASP B N 1
ATOM 4900 C CA . ASP B 1 315 ? 2.203 11.141 16.891 1 97.88 315 ASP B CA 1
ATOM 4901 C C . ASP B 1 315 ? 2.697 12.523 17.297 1 97.88 315 ASP B C 1
ATOM 4903 O O . ASP B 1 315 ? 3.896 12.805 17.234 1 97.88 315 ASP B O 1
ATOM 4907 N N . ALA B 1 316 ? 1.759 13.352 17.672 1 98.25 316 ALA B N 1
ATOM 4908 C CA . ALA B 1 316 ? 2.125 14.695 18.109 1 98.25 316 ALA B CA 1
ATOM 4909 C C . ALA B 1 316 ? 3.037 14.641 19.328 1 98.25 316 ALA B C 1
AT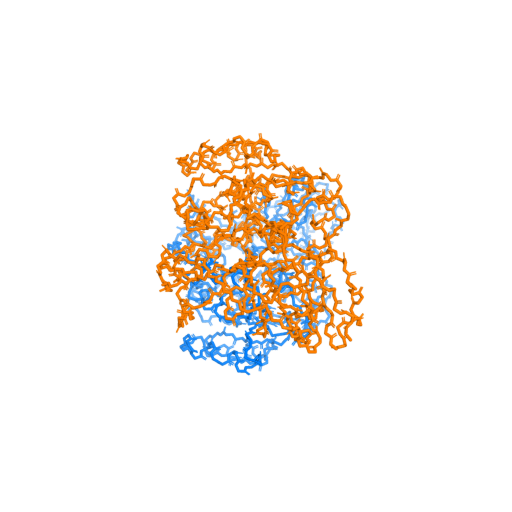OM 4911 O O . ALA B 1 316 ? 4.059 15.336 19.375 1 98.25 316 ALA B O 1
ATOM 4912 N N . ILE B 1 317 ? 2.711 13.812 20.266 1 97.81 317 ILE B N 1
ATOM 4913 C CA . ILE B 1 317 ? 3.512 13.656 21.484 1 97.81 317 ILE B CA 1
ATOM 4914 C C . ILE B 1 317 ? 4.895 13.117 21.125 1 97.81 317 ILE B C 1
ATOM 4916 O O . ILE B 1 317 ? 5.91 13.641 21.594 1 97.81 317 ILE B O 1
ATOM 4920 N N . ASP B 1 318 ? 4.922 12.141 20.234 1 97.75 318 ASP B N 1
ATOM 4921 C CA . ASP B 1 318 ? 6.176 11.484 19.875 1 97.75 318 ASP B CA 1
ATOM 4922 C C . ASP B 1 318 ? 7.117 12.453 19.172 1 97.75 318 ASP B C 1
ATOM 4924 O O . ASP B 1 318 ? 8.312 12.484 19.453 1 97.75 318 ASP B O 1
ATOM 4928 N N . VAL B 1 319 ? 6.559 13.203 18.281 1 98.12 319 VAL B N 1
ATOM 4929 C CA . VAL B 1 319 ? 7.43 14.086 17.5 1 98.12 319 VAL B CA 1
ATOM 4930 C C . VAL B 1 319 ? 7.922 15.227 18.391 1 98.12 319 VAL B C 1
ATOM 4932 O O . VAL B 1 319 ? 9.055 15.688 18.25 1 98.12 319 VAL B O 1
ATOM 4935 N N . LEU B 1 320 ? 7.109 15.695 19.312 1 98.56 320 LEU B N 1
ATOM 4936 C CA . LEU B 1 320 ? 7.543 16.734 20.25 1 98.56 320 LEU B CA 1
ATOM 4937 C C . LEU B 1 320 ? 8.609 16.188 21.188 1 98.56 320 LEU B C 1
ATOM 4939 O O . LEU B 1 320 ? 9.523 16.922 21.578 1 98.56 320 LEU B O 1
ATOM 4943 N N . ASN B 1 321 ? 8.461 14.938 21.516 1 98.06 321 ASN B N 1
ATOM 4944 C CA . ASN B 1 321 ? 9.492 14.312 22.344 1 98.06 321 ASN B CA 1
ATOM 4945 C C . ASN B 1 321 ? 10.828 14.234 21.594 1 98.06 321 ASN B C 1
ATOM 4947 O O . ASN B 1 321 ? 11.891 14.406 22.203 1 98.06 321 ASN B O 1
ATOM 4951 N N . LEU B 1 322 ? 10.797 13.953 20.328 1 98.25 322 LEU B N 1
ATOM 4952 C CA . LEU B 1 322 ? 12.016 13.953 19.531 1 98.25 322 LEU B CA 1
ATOM 4953 C C . LEU B 1 322 ? 12.656 15.336 19.531 1 98.25 322 LEU B C 1
ATOM 4955 O O . LEU B 1 322 ? 13.883 15.461 19.625 1 98.25 322 LEU B O 1
ATOM 4959 N N . ALA B 1 323 ? 11.836 16.344 19.375 1 98.38 323 ALA B N 1
ATOM 4960 C CA . ALA B 1 323 ? 12.336 17.719 19.422 1 98.38 323 ALA B CA 1
ATOM 4961 C C . ALA B 1 323 ? 12.922 18.047 20.781 1 98.38 323 ALA B C 1
ATOM 4963 O O . ALA B 1 323 ? 13.992 18.656 20.875 1 98.38 323 ALA B O 1
ATOM 4964 N N . ALA B 1 324 ? 12.25 17.641 21.828 1 98.25 324 ALA B N 1
ATOM 4965 C CA . ALA B 1 324 ? 12.695 17.906 23.188 1 98.25 324 ALA B CA 1
ATOM 4966 C C . ALA B 1 324 ? 14.062 17.281 23.453 1 98.25 324 ALA B C 1
ATOM 4968 O O . ALA B 1 324 ? 14.875 17.844 24.203 1 98.25 324 ALA B O 1
ATOM 4969 N N . ARG B 1 325 ? 14.336 16.156 22.828 1 97.44 325 ARG B N 1
ATOM 4970 C CA . ARG B 1 325 ? 15.594 15.438 23 1 97.44 325 ARG B CA 1
ATOM 4971 C C . ARG B 1 325 ? 16.672 15.969 22.062 1 97.44 325 ARG B C 1
ATOM 4973 O O . ARG B 1 325 ? 17.812 15.516 22.109 1 97.44 325 ARG B O 1
ATOM 4980 N N . GLY B 1 326 ? 16.297 16.844 21.188 1 96.94 326 GLY B N 1
ATOM 4981 C CA . GLY B 1 326 ? 17.25 17.453 20.281 1 96.94 326 GLY B CA 1
ATOM 4982 C C . GLY B 1 326 ? 17.531 16.594 19.062 1 96.94 326 GLY B C 1
ATOM 4983 O O . GLY B 1 326 ? 18.469 16.859 18.312 1 96.94 326 GLY B O 1
ATOM 4984 N N . VAL B 1 327 ? 16.703 15.57 18.828 1 97.56 327 VAL B N 1
ATOM 4985 C CA . VAL B 1 327 ? 16.891 14.68 17.688 1 97.56 327 VAL B CA 1
ATOM 4986 C C . VAL B 1 327 ? 16.5 15.406 16.406 1 97.56 327 VAL B C 1
ATOM 4988 O O . VAL B 1 327 ? 17.141 15.234 15.367 1 97.56 327 VAL B O 1
ATOM 4991 N N . ILE B 1 328 ? 15.422 16.188 16.484 1 98.19 328 ILE B N 1
ATOM 4992 C CA . ILE B 1 328 ? 14.992 16.953 15.328 1 98.19 328 ILE B CA 1
ATOM 4993 C C . ILE B 1 328 ? 14.727 18.406 15.742 1 98.19 328 ILE B C 1
ATOM 4995 O O . ILE B 1 328 ? 14.586 18.703 16.922 1 98.19 328 ILE B O 1
ATOM 4999 N N . THR B 1 329 ? 14.648 19.188 14.773 1 97.81 329 THR B N 1
ATOM 5000 C CA . THR B 1 329 ? 14.312 20.594 14.93 1 97.81 329 THR B CA 1
ATOM 5001 C C . THR B 1 329 ? 13.625 21.125 13.672 1 97.81 329 THR B C 1
ATOM 5003 O O . THR B 1 329 ? 13.289 20.359 12.773 1 97.81 329 THR B O 1
ATOM 5006 N N . VAL B 1 330 ? 13.336 22.422 13.68 1 97.56 330 VAL B N 1
ATOM 5007 C CA . VAL B 1 330 ? 12.672 23.047 12.539 1 97.56 330 VAL B CA 1
ATOM 5008 C C . VAL B 1 330 ? 13.562 24.141 11.953 1 97.56 330 VAL B C 1
ATOM 5010 O O . VAL B 1 330 ? 14.109 24.969 12.695 1 97.56 330 VAL B O 1
ATOM 5013 N N . HIS B 1 331 ? 13.781 24.016 10.695 1 96.31 331 HIS B N 1
ATOM 5014 C CA . HIS B 1 331 ? 14.266 25.188 9.977 1 96.31 331 HIS B CA 1
ATOM 5015 C C . HIS B 1 331 ? 13.141 26.203 9.742 1 96.31 331 HIS B C 1
ATOM 5017 O O . HIS B 1 331 ? 12.18 25.906 9.023 1 96.31 331 HIS B O 1
ATOM 5023 N N . TYR B 1 332 ? 13.305 27.359 10.43 1 96.06 332 TYR B N 1
ATOM 5024 C CA . TYR B 1 332 ? 12.18 28.281 10.344 1 96.06 332 TYR B CA 1
ATOM 5025 C C . TYR B 1 332 ? 12.648 29.719 10.281 1 96.06 332 TYR B C 1
ATOM 5027 O O . TYR B 1 332 ? 13.82 30.016 10.562 1 96.06 332 TYR B O 1
ATOM 5035 N N . GLN B 1 333 ? 11.766 30.547 9.828 1 96.06 333 GLN B N 1
ATOM 5036 C CA . GLN B 1 333 ? 11.883 32 9.945 1 96.06 333 GLN B CA 1
ATOM 5037 C C . GLN B 1 333 ? 10.695 32.594 10.711 1 96.06 333 GLN B C 1
ATOM 5039 O O . GLN B 1 333 ? 9.555 32.156 10.516 1 96.06 333 GLN B O 1
ATOM 5044 N N . THR B 1 334 ? 10.977 33.531 11.578 1 97.5 334 THR B N 1
ATOM 5045 C CA . THR B 1 334 ? 9.922 34.188 12.344 1 97.5 334 THR B CA 1
ATOM 5046 C C . THR B 1 334 ? 9.383 35.406 11.602 1 97.5 334 THR B C 1
ATOM 5048 O O . THR B 1 334 ? 10.148 36.188 11.023 1 97.5 334 THR B O 1
ATOM 5051 N N . ARG B 1 335 ? 8.148 35.5 11.57 1 98.12 335 ARG B N 1
ATOM 5052 C CA . ARG B 1 335 ? 7.441 36.594 10.914 1 98.12 335 ARG B CA 1
ATOM 5053 C C . ARG B 1 335 ? 6.359 37.188 11.828 1 98.12 335 ARG B C 1
ATOM 5055 O O . ARG B 1 335 ? 5.957 36.531 12.797 1 98.12 335 ARG B O 1
ATOM 5062 N N . LYS B 1 336 ? 5.891 38.375 11.531 1 98.12 336 LYS B N 1
ATOM 5063 C CA . LYS B 1 336 ? 4.773 39 12.25 1 98.12 336 LYS B CA 1
ATOM 5064 C C . LYS B 1 336 ? 3.438 38.594 11.633 1 98.12 336 LYS B C 1
ATOM 5066 O O . LYS B 1 336 ? 3.377 38.25 10.453 1 98.12 336 LYS B O 1
ATOM 5071 N N . LEU B 1 337 ? 2.404 38.688 12.461 1 98.25 337 LEU B N 1
ATOM 5072 C CA . LEU B 1 337 ? 1.056 38.406 11.977 1 98.25 337 LEU B CA 1
ATOM 5073 C C . LEU B 1 337 ? 0.709 39.281 10.781 1 98.25 337 LEU B C 1
ATOM 5075 O O . LEU B 1 337 ? 0.069 38.812 9.836 1 98.25 337 LEU B O 1
ATOM 5079 N N . SER B 1 338 ? 1.182 40.5 10.797 1 97.5 338 SER B N 1
ATOM 5080 C CA . SER B 1 338 ? 0.878 41.5 9.75 1 97.5 338 SER B CA 1
ATOM 5081 C C . SER B 1 338 ? 1.561 41.125 8.438 1 97.5 338 SER B C 1
ATOM 5083 O O . SER B 1 338 ? 1.238 41.688 7.387 1 97.5 338 SER B O 1
ATOM 5085 N N . GLU B 1 339 ? 2.471 40.188 8.461 1 97.69 339 GLU B N 1
ATOM 5086 C CA . GLU B 1 339 ? 3.229 39.781 7.277 1 97.69 339 GLU B CA 1
ATOM 5087 C C . GLU B 1 339 ? 2.67 38.531 6.652 1 97.69 339 GLU B C 1
ATOM 5089 O O . GLU B 1 339 ? 3.27 37.938 5.738 1 97.69 339 GLU B O 1
ATOM 5094 N N . LEU B 1 340 ? 1.536 38.062 7.113 1 98.19 340 LEU B N 1
ATOM 5095 C CA . LEU B 1 340 ? 0.998 36.781 6.707 1 98.19 340 LEU B CA 1
ATOM 5096 C C . LEU B 1 340 ? 0.811 36.719 5.195 1 98.19 340 LEU B C 1
ATOM 5098 O O . LEU B 1 340 ? 1.156 35.719 4.562 1 98.19 340 LEU B O 1
ATOM 5102 N N . THR B 1 341 ? 0.329 37.75 4.578 1 98 341 THR B N 1
ATOM 5103 C CA . THR B 1 341 ? 0.105 37.781 3.137 1 98 341 THR B CA 1
ATOM 5104 C C . THR B 1 341 ? 1.421 37.594 2.383 1 98 341 THR B C 1
ATOM 5106 O O . THR B 1 341 ? 1.48 36.875 1.388 1 98 341 THR B O 1
ATOM 5109 N N . GLU B 1 342 ? 2.381 38.25 2.867 1 97.19 342 GLU B N 1
ATOM 5110 C CA . GLU B 1 342 ? 3.693 38.125 2.242 1 97.19 342 GLU B CA 1
ATOM 5111 C C . GLU B 1 342 ? 4.238 36.719 2.391 1 97.19 342 GLU B C 1
ATOM 5113 O O . GLU B 1 342 ? 4.863 36.188 1.469 1 97.19 342 GLU B O 1
ATOM 5118 N N . VAL B 1 343 ? 4.027 36.125 3.539 1 97.06 343 VAL B N 1
ATOM 5119 C CA . VAL B 1 343 ? 4.441 34.75 3.764 1 97.06 343 VAL B CA 1
ATOM 5120 C C . VAL B 1 343 ? 3.777 33.844 2.738 1 97.06 343 VAL B C 1
ATOM 5122 O O . VAL B 1 343 ? 4.438 33 2.131 1 97.06 343 VAL B O 1
ATOM 5125 N N . PHE B 1 344 ? 2.477 34 2.492 1 97 344 PHE B N 1
ATOM 5126 C CA . PHE B 1 344 ? 1.747 33.219 1.521 1 97 344 PHE B CA 1
ATOM 5127 C C . PHE B 1 344 ? 2.305 33.406 0.117 1 97 344 PHE B C 1
ATOM 5129 O O . PHE B 1 344 ? 2.406 32.469 -0.662 1 97 344 PHE B O 1
ATOM 5136 N N . ARG B 1 345 ? 2.691 34.625 -0.23 1 95.94 345 ARG B N 1
ATOM 5137 C CA . ARG B 1 345 ? 3.279 34.906 -1.536 1 95.94 345 ARG B CA 1
ATOM 5138 C C . ARG B 1 345 ? 4.598 34.156 -1.715 1 95.94 345 ARG B C 1
ATOM 5140 O O . ARG B 1 345 ? 4.863 33.594 -2.783 1 95.94 345 ARG B O 1
ATOM 5147 N N . GLU B 1 346 ? 5.344 34.156 -0.685 1 92.94 346 GLU B N 1
ATOM 5148 C CA . GLU B 1 346 ? 6.629 33.469 -0.727 1 92.94 346 GLU B CA 1
ATOM 5149 C C . GLU B 1 346 ? 6.43 31.953 -0.852 1 92.94 346 GLU B C 1
ATOM 5151 O O . GLU B 1 346 ? 7.176 31.281 -1.57 1 92.94 346 GLU B O 1
ATOM 5156 N N . MET B 1 347 ? 5.469 31.438 -0.132 1 91.31 347 MET B N 1
ATOM 5157 C CA . MET B 1 347 ? 5.152 30.016 -0.219 1 91.31 347 MET B CA 1
ATOM 5158 C C . MET B 1 347 ? 4.711 29.641 -1.63 1 91.31 347 MET B C 1
ATOM 5160 O O . MET B 1 347 ? 5.172 28.641 -2.184 1 91.31 347 MET B O 1
ATOM 5164 N N . GLU B 1 348 ? 3.867 30.438 -2.195 1 90 348 GLU B N 1
ATOM 5165 C CA . GLU B 1 348 ? 3.32 30.172 -3.523 1 90 348 GLU B CA 1
ATOM 5166 C C . GLU B 1 348 ? 4.418 30.188 -4.582 1 90 348 GLU B C 1
ATOM 5168 O O . GLU B 1 348 ? 4.367 29.406 -5.543 1 90 348 GLU B O 1
ATOM 5173 N N . SER B 1 349 ? 5.406 31.016 -4.363 1 87.69 349 SER B N 1
ATOM 5174 C CA . SER B 1 349 ? 6.48 31.156 -5.344 1 87.69 349 SER B CA 1
ATOM 5175 C C . SER B 1 349 ? 7.574 30.109 -5.098 1 87.69 349 SER B C 1
ATOM 5177 O O . SER B 1 349 ? 8.562 30.062 -5.832 1 87.69 349 SER B O 1
ATOM 5179 N N . GLY B 1 350 ? 7.426 29.312 -4.051 1 82.12 350 GLY B N 1
ATOM 5180 C CA . GLY B 1 350 ? 8.391 28.281 -3.754 1 82.12 350 GLY B CA 1
ATOM 5181 C C . GLY B 1 350 ? 9.688 28.812 -3.166 1 82.12 350 GLY B C 1
ATOM 5182 O O . GLY B 1 350 ? 10.711 28.125 -3.195 1 82.12 350 GLY B O 1
ATOM 5183 N N . ARG B 1 351 ? 9.719 29.875 -2.602 1 81.75 351 ARG B N 1
ATOM 5184 C CA . ARG B 1 351 ? 10.938 30.516 -2.131 1 81.75 351 ARG B CA 1
ATOM 5185 C C . ARG B 1 351 ? 11.148 30.266 -0.642 1 81.75 351 ARG B C 1
ATOM 5187 O O . ARG B 1 351 ? 12.211 30.594 -0.102 1 81.75 351 ARG B O 1
ATOM 5194 N N . LEU B 1 352 ? 10.18 29.812 -0.033 1 85.06 352 LEU B N 1
ATOM 5195 C CA . LEU B 1 352 ? 10.312 29.594 1.402 1 85.06 352 LEU B CA 1
ATOM 5196 C C . LEU B 1 352 ? 10.969 28.25 1.684 1 85.06 352 LEU B C 1
ATOM 5198 O O . LEU B 1 352 ? 10.469 27.203 1.243 1 85.06 352 LEU B O 1
ATOM 5202 N N . ALA B 1 353 ? 12.148 28.266 2.297 1 86.25 353 ALA B N 1
ATOM 5203 C CA . ALA B 1 353 ? 12.82 27.062 2.799 1 86.25 353 ALA B CA 1
ATOM 5204 C C . ALA B 1 353 ? 12.43 26.781 4.246 1 86.25 353 ALA B C 1
ATOM 5206 O O . ALA B 1 353 ? 12.438 27.688 5.086 1 86.25 353 ALA B O 1
ATOM 5207 N N . GLY B 1 354 ? 12.047 25.547 4.539 1 92.31 354 GLY B N 1
ATOM 5208 C CA . GLY B 1 354 ? 11.578 25.234 5.879 1 92.31 354 GLY B CA 1
ATOM 5209 C C . GLY B 1 354 ? 10.195 25.781 6.176 1 92.31 354 GLY B C 1
ATOM 5210 O O . GLY B 1 354 ? 9.258 25.562 5.414 1 92.31 354 GLY B O 1
ATOM 5211 N N . ARG B 1 355 ? 10.086 26.406 7.32 1 95.56 355 ARG B N 1
ATOM 5212 C CA . ARG B 1 355 ? 8.766 26.844 7.781 1 95.56 355 ARG B CA 1
ATOM 5213 C C . ARG B 1 355 ? 8.781 28.328 8.125 1 95.56 355 ARG B C 1
ATOM 5215 O O . ARG B 1 355 ? 9.82 28.875 8.469 1 95.56 355 ARG B O 1
ATOM 5222 N N . ALA B 1 356 ? 7.648 28.969 7.934 1 97.19 356 ALA B N 1
ATOM 5223 C CA . ALA B 1 356 ? 7.406 30.281 8.555 1 97.19 356 ALA B CA 1
ATOM 5224 C C . ALA B 1 356 ? 6.629 30.125 9.859 1 97.19 356 ALA B C 1
ATOM 5226 O O . ALA B 1 356 ? 5.703 29.312 9.945 1 97.19 356 ALA B O 1
ATOM 5227 N N . VAL B 1 357 ? 7.09 30.844 10.859 1 98.56 357 VAL B N 1
ATOM 5228 C CA . VAL B 1 357 ? 6.414 30.844 12.156 1 98.56 357 VAL B CA 1
ATOM 5229 C C . VAL B 1 357 ? 6.047 32.281 12.539 1 98.56 357 VAL B C 1
ATOM 5231 O O . VAL B 1 357 ? 6.906 33.156 12.562 1 98.56 357 VAL B O 1
ATOM 5234 N N . LEU B 1 358 ? 4.805 32.469 12.812 1 98.75 358 LEU B N 1
ATOM 5235 C CA . LEU B 1 358 ? 4.332 33.812 13.203 1 98.75 358 LEU B CA 1
ATOM 5236 C C . LEU B 1 358 ? 4.555 34.031 14.695 1 98.75 358 LEU B C 1
ATOM 5238 O O . LEU B 1 358 ? 4.184 33.219 15.523 1 98.75 358 LEU B O 1
ATOM 5242 N N . ASP B 1 359 ? 5.184 35.125 15 1 98.44 359 ASP B N 1
ATOM 5243 C CA . ASP B 1 359 ? 5.195 35.625 16.359 1 98.44 359 ASP B CA 1
ATOM 5244 C C . ASP B 1 359 ? 3.939 36.469 16.641 1 98.44 359 ASP B C 1
ATOM 5246 O O . ASP B 1 359 ? 3.791 37.562 16.125 1 98.44 359 ASP B O 1
ATOM 5250 N N . LEU B 1 360 ? 3.133 35.969 17.516 1 98.12 360 LEU B N 1
ATOM 5251 C CA . LEU B 1 360 ? 1.826 36.594 17.734 1 98.12 360 LEU B CA 1
ATOM 5252 C C . LEU B 1 360 ? 1.879 37.562 18.891 1 98.12 360 LEU B C 1
ATOM 5254 O O . LEU B 1 360 ? 0.851 38.125 19.297 1 98.12 360 LEU B O 1
ATOM 5258 N N . GLN B 1 361 ? 3.021 37.719 19.438 1 92.06 361 GLN B N 1
ATOM 5259 C CA . GLN B 1 361 ? 3.213 38.656 20.562 1 92.06 361 GLN B CA 1
ATOM 5260 C C . GLN B 1 361 ? 3.693 40 20.078 1 92.06 361 GLN B C 1
ATOM 5262 O O . GLN B 1 361 ? 3.729 40.969 20.844 1 92.06 361 GLN B O 1
ATOM 5267 N N . SER B 1 362 ? 4.039 40.094 18.875 1 80.62 362 SER B N 1
ATOM 5268 C CA . SER B 1 362 ? 4.578 41.344 18.328 1 80.62 362 SER B CA 1
ATOM 5269 C C . SER B 1 362 ? 3.529 42.094 17.5 1 80.62 362 SER B C 1
ATOM 5271 O O . SER B 1 362 ? 2.578 41.469 17.016 1 80.62 362 SER B O 1
#

pLDDT: mean 95.5, std 6.45, range [38.19, 98.81]

InterPro domains:
  IPR002328 Alcohol dehydrogenase, zinc-type, conserved site [PS00059] (73-87)
  IPR011032 GroES-like superfamily [SSF50129] (6-185)
  IPR013149 Alcohol dehydrogenase-like, C-terminal [PF00107] (191-324)
  IPR013154 Alcohol dehydrogenase-like, N-terminal [PF08240] (36-151)
  IPR020843 Enoylreductase domain [SM00829] (20-358)
  IPR036291 NAD(P)-binding domain superfamily [SSF51735] (153-331)

Solvent-accessible surface area (backbone atoms only — not comparable to full-atom values): 35352 Å² total; per-residue (Å²): 113,78,65,52,89,81,67,62,64,56,41,53,33,33,18,29,55,41,60,54,38,98,43,59,42,76,44,80,42,74,52,79,76,41,51,75,35,11,21,24,29,43,29,44,22,18,23,60,53,71,65,47,52,34,58,37,34,42,55,79,63,60,97,66,79,68,57,48,70,39,23,30,30,26,10,18,19,28,28,29,44,31,56,15,60,73,18,51,81,66,72,63,50,73,68,40,46,35,30,41,28,39,59,38,41,62,72,66,71,48,77,34,37,69,68,59,37,49,64,66,34,91,64,45,40,40,29,30,55,100,34,72,22,32,40,29,28,62,42,68,44,47,40,83,51,52,36,80,55,61,80,87,47,50,52,75,50,47,7,42,31,37,42,41,32,10,31,28,52,42,42,57,71,67,40,84,77,53,64,67,37,41,34,35,28,35,26,11,25,29,56,44,13,27,42,34,36,18,44,40,22,65,73,55,37,29,39,26,38,24,25,28,56,70,92,34,46,64,55,23,45,74,22,44,27,76,39,80,44,50,58,81,53,54,66,70,59,47,38,51,52,47,17,66,74,38,82,66,49,23,24,48,19,25,38,32,42,36,57,37,65,64,54,53,25,52,38,61,67,36,34,16,74,61,11,31,33,36,36,54,30,52,47,69,72,78,85,55,43,29,69,64,50,23,56,52,64,29,12,66,32,26,27,32,42,35,26,34,63,49,35,32,73,64,37,36,53,52,45,50,48,36,38,53,71,62,65,41,78,66,59,65,45,82,41,47,62,89,42,47,54,57,52,48,52,35,52,75,69,65,68,54,65,26,32,47,24,28,36,44,79,107,113,75,63,53,89,80,66,60,66,57,41,53,31,36,19,28,55,41,59,54,36,100,44,58,43,75,42,80,40,73,50,80,78,41,50,75,34,11,23,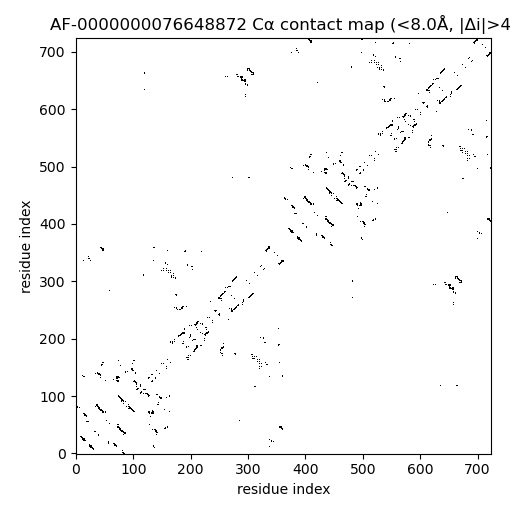23,27,43,29,44,22,17,24,60,53,70,64,48,52,34,59,37,35,44,52,80,63,60,96,65,77,68,57,47,70,38,23,32,29,27,12,18,19,27,27,30,44,31,56,16,58,75,18,51,80,65,72,61,50,73,68,40,47,35,31,41,26,40,58,39,41,63,72,66,71,49,78,34,36,68,70,58,38,48,64,64,34,91,64,44,41,38,30,29,56,102,34,72,20,32,40,30,31,63,44,68,44,47,39,84,52,52,36,78,53,61,80,87,47,50,51,77,50,46,8,41,31,35,42,42,33,10,31,28,51,42,41,58,72,67,41,81,77,50,63,66,37,41,34,34,30,35,27,12,25,29,56,43,14,27,42,33,35,18,44,39,23,63,71,53,37,29,39,25,36,23,25,28,56,70,92,33,47,66,54,23,45,75,24,45,28,77,39,81,43,50,59,82,50,53,66,70,59,47,39,52,53,47,17,67,73,39,82,66,48,23,23,47,19,26,38,31,42,34,56,37,65,63,54,53,25,51,39,60,66,36,36,16,75,61,11,27,35,35,35,54,31,51,46,68,70,80,88,54,41,31,68,62,50,22,56,49,64,29,14,65,32,26,27,33,40,35,24,33,67,48,36,32,74,65,37,35,52,52,44,50,50,36,36,54,71,63,66,41,78,64,58,66,45,82,41,46,61,89,43,48,54,58,52,48,52,35,51,75,70,65,69,54,65,26,32,46,25,28,35,45,79,106

Organism: Fusarium proliferatum (strain ET1) (NCBI:txid1227346)

Sequence (724 aa):
MAIVPNTLSIHRAAVYDKPGELSTKVVDIKTPSPSAGEVLVKLSHSGVCHSDLSIMKNSWGMPFSLPDTQIGGHEGVGTVVQVGEGADIHGFVIGNRVGVKWLRDICGSCVYCIAGEDGLCAKQSVSGMFNPGTFQQYLTVPARYLTPIPDGVSSEVAAPMLCAGLTSYAALRKVNASPGDWVVVSGAGGGLGHLVTQIAAKAFGYRVVGIDQGSKEDVVRESGAEIFIDAATPGEELVSQVKKLTDNLGANAVVVCASSNAAYSQGLELLRPGGTLVGVGMPGGTPVAIASAMPGPIVQKQLKIVGSILGNRQDAIDVLNLAARGVITVHYQTRKLSELTEVFREMESGRLAGRAVLDLQSMAIVPNTLSIHRAAVYDKPGELSTKVVDIKTPSPSAGEVLVKLSHSGVCHSDLSIMKNSWGMPFSLPDTQIGGHEGVGTVVQVGEGADIHGFVIGNRVGVKWLRDICGSCVYCIAGEDGLCAKQSVSGMFNPGTFQQYLTVPARYLTPIPDGVSSEVAAPMLCAGLTSYAALRKVNASPGDWVVVSGAGGGLGHLVTQIAAKAFGYRVVGIDQGSKEDVVRESGAEIFIDAATPGEELVSQVKKLTDNLGANAVVVCASSNAAYSQGLELLRPGGTLVGVGMPGGTPVAIASAMPGPIVQKQLKIVGSILGNRQDAIDVLNLAARGVITVHYQTRKLSELTEVFREMESGRLAGRAVLDLQS

Secondary structure (DSSP, 8-state):
--B-TT--SEEEEEE-SSTTSS--EEEEEEPPPP-TTEEEEEEEEEEE-HHHHHHHHTTT--SS---TT-B---EEEEEEEEE-TTGGGGT--TT-EEEE-SEEE--SSSHHHHTT-GGG-TT-EETTSSS--SSBSEEEEEGGG-EEPPTT--HHHHHHIIIIIHHHHHHHTTS---TT-EEEEETTTSTTHHHHHHIIIIIS--EEEEEE-GGGHHHHHHTT-SEEEETTS-HHHHHHHHHHHTTTS-EEEEEE-S--HHHHHHHHHTEEEEEEEEE-S---SS----TT--HHHHHHTT-EEEE-----HHHHHHHHHHHHTTS----EEEEEGGGHHHHHHHHHTT---SEEEEETT-/--B-TT--SEEEEEE-SSTTSS--EEEEEEPPPP-TTEEEEEEEEEEE-HHHHHHHHTTT--SS---TT-B---EEEEEEEEE-TTGGGGT--TT-EEEE-SEEE--SSSHHHHTT-GGG-TT-EETTSSS--SSBSEEEEEGGG-EEPPTT--HHHHHHIIIIIHHHHHHHTTS---TT-EEEEETTTSTTHHHHHHIIIIIS--EEEEEE-GGGHHHHHHTT-SEEEETTS-HHHHHHHHHHHTTTS-EEEEEE-S--HHHHHHHHHTEEEEEEEEE-S---SS----TT--HHHHHHTT-EEEE-----HHHHHHHHHHHHTTS----EEEEEGGGHHHHHHHHHTT---SEEEEETT-

Radius of gyration: 29.75 Å; Cα contacts (8 Å, |Δi|>4): 1961; chains: 2; bounding box: 49×94×70 Å

Nearest PDB structures (foldseek):
  3meq-assembly1_C  TM=9.510E-01  e=3.186E-39  Brucella suis
  2eer-assembly1_B  TM=9.036E-01  e=4.968E-34  Sulfurisphaera tokodaii str. 7
  6z42-assembly1_B  TM=9.343E-01  e=2.198E-33  Halomonas elongata DSM 2581
  1hdy-assembly1_B  TM=8.230E-01  e=3.060E-23  Homo sapiens
  1jqb-assembly1_D  TM=8.492E-01  e=1.440E-22  Clostridium beijerinckii